Protein 8V5Q (pdb70)

Secondary structure (DSSP, 8-state):
--EEEEE-TT--EEEE------TT-EEEEEEEEEE---EEEEEEEEE-------EEEEE--HHHHTTSPPPEEETTEEEESS--GGG-EEEEEEEEETTS-EEEEEEEEEETTS--/--EEEEE--SEE-TTS-EEEEEEEESS-S--TT-EEEEEEEETTTEEEEEEEE-TT--EEE-GGGTT-EEEEEETTTTEEEEEE-S--GGG-EEEEEEEEE--TTT--EEEEE---EEEEE---SS-BPPEEEEE----EEEEEEEEEEEBSS--EEEEGGGTB-TTEEEPPPEE-TTS-EEEEEEEEEEGGGGTT--EEEEEEEGGGTEEEEEEE----/-PPEEEE-SEEEEETT--EEEEEEESS--TT-EEEEEE-TTS--EEEEETTTEEPTTS-TTEEEEEETTEEEEEESS--GGG-EEEEEEE-SSS-EE---EEEEEE---BPPEEEEEPPPHHHHTTTEEEEEEEEEEEBSS--EEEEEETTEEP-SSEEEEEPPPPTTT--EEEEEEEEEEHHHHHT--EEEEEEE-TT-SS-EEEEEE--

B-factor: mean 43.64, std 14.3, range [18.31, 105.59]

Nearest PDB structures (foldseek):
  8v5q-assembly1_H  TM=1.005E+00  e=6.268E-43  Homo sapiens
  7ps0-assembly2_B  TM=9.607E-01  e=2.176E-35  Homo sapiens
  8ywr-assembly1_H-2  TM=9.580E-01  e=2.861E-34  Lama glama
  7pry-assembly2_H  TM=7.411E-01  e=9.851E-34  Homo sapiens
  6wk4-assembly1_A  TM=6.730E-01  e=1.230E-32  Mus musculus

Foldseek 3Di:
DKAKAKDFAQEDEAQAKGKMKIAIPPDFQADQQKKKFKWWADPVPGIGTAWIAHSVGDIDGDCVLVPQKDKGADRVRRMIMIIGGRDDQVPFTWMKMFMWGADPPRGIDTDYIHPTHTHGHHNDDAWAAWDKDWQAWDCKIKIWIKTDFTDDDDKDKDKPVNPDDPQKDWDDWDQDPVRGIITMIMGMDRPVCQVPDWIWMWIAGVNRRDIDIGTHHHDD/DKAKAKPDQEDEDAFFAKDKIKIFINWFQFQQKWKWWADPPDDTHTQAGSQAHGDPPHDPQWGKDDGTTMIMIMRRGDALLSQTWMKMWGDRPDIDIYPTYGYAYDDDWDFWDKDKDWFDPVCLVVQKTKIKIKTPFGPDPDKDKWKAFQNRTDPDFKDKDKDAQDSHRGTIMMMIIGMDTSVVQQVTFKIKMWMDDPPDPHIDMDIGTHD/DAAEAEDEFFAKDKDFAPDDDDAQKKKKKWKAFDAPVVRTAFIKIAGDPVPGDIGTDDGDCVVVVVVHDRWDDDVRMTIGNGDDRRRFGKMKMWMAIPVGDIDIHMYGYYYPVDDD

Sequence (547 aa):
QVQLQESGPGLVKPSQTLSLTCTVSGGSISSNDYYWTWIRQSPGKGLEWIGFISYNGDTYYNPSLKRRGTISVDTSKIQFSLRLSSVTAADTAVYYCARVRTSSTTSYYFDYWGQGTLVTVSSAASTKGPSVFPLAPSGTAALGCLVKDYFPEPVTVSWNSGALTSGVHTFPAVLQSSGLYSLSSVVTVPSSSLGTQTYICNVNHKPSNTKVDKRVEPKSDIQMTQSPSSLSASVGDRVTITCRASQGIRNYLNWYQQKPGKAPMLLIYGASSLQNGVPSRFSGSGSGTEFTLTISSLQPEDFATYYCQQSYRTLTFGPGTKVDIKRTVAAPSVFIFPPSDEQLKSGTASVVCLLNNFYPREAKVQWKVDNALQSGNSQESVTEQDSKDSTYSLSSTLTLSKADYEKHKVYACEVTHQGLSSPVTKSFNRGRLIEVSVEENHPFTLRAPIQRIYGVRYTETWSFLPSLEDQLAEISYRFQADQPWIVVNTSTLFDELELDPPEIEPGVLKVLRTEKQYLGVYIWNMRGSDGTSTYATFLVTWKGDEK

Structure (mmCIF, N/CA/C/O backbone):
data_8V5Q
#
_entry.id   8V5Q
#
_cell.length_a   44.621
_cell.length_b   193.755
_cell.length_c   179.854
_cell.angle_alpha   90.00
_cell.angle_beta   90.00
_cell.angle_gamma   90.00
#
_symmetry.space_group_name_H-M   'C 2 2 21'
#
loop_
_entity.id
_entity.type
_entity.pdbx_description
1 polymer 'Fab 1E3 Heavy Chain'
2 polymer 'Fab 1E3 Light Chain'
3 polymer 'Envelope glycoprotein E'
4 non-polymer DI(HYDROXYETHYL)ETHER
5 non-polymer 'SULFATE ION'
6 water water
#
loop_
_atom_site.group_PDB
_atom_site.id
_atom_site.type_symbol
_atom_site.label_atom_id
_atom_site.label_alt_id
_atom_site.label_comp_id
_atom_site.label_asym_id
_atom_site.label_entity_id
_atom_site.label_seq_id
_atom_site.pdbx_PDB_ins_code
_atom_site.Cartn_x
_atom_site.Cartn_y
_atom_site.Cartn_z
_atom_site.occupancy
_atom_site.B_iso_or_equiv
_atom_site.auth_seq_id
_atom_site.auth_comp_id
_atom_site.auth_asym_id
_atom_site.auth_atom_id
_atom_site.pdbx_PDB_model_num
ATOM 1 N N . GLN A 1 1 ? -14.990 22.952 -2.356 1.00 76.80 1 GLN H N 1
ATOM 2 C CA . GLN A 1 1 ? -14.350 24.089 -3.009 1.00 75.57 1 GLN H CA 1
ATOM 3 C C . GLN A 1 1 ? -13.345 23.598 -4.049 1.00 70.45 1 GLN H C 1
ATOM 4 O O . GLN A 1 1 ? -13.119 22.389 -4.174 1.00 69.06 1 GLN H O 1
ATOM 10 N N . VAL A 1 2 ? -12.748 24.529 -4.802 1.00 63.63 2 VAL H N 1
ATOM 11 C CA . VAL A 1 2 ? -11.817 24.136 -5.852 1.00 56.35 2 VAL H CA 1
ATOM 12 C C . VAL A 1 2 ? -10.515 23.650 -5.224 1.00 54.90 2 VAL H C 1
ATOM 13 O O . VAL A 1 2 ? -10.097 24.112 -4.153 1.00 49.45 2 VAL H O 1
ATOM 17 N N . GLN A 1 3 ? -9.948 22.627 -5.861 1.00 51.97 3 GLN H N 1
ATOM 18 C CA . GLN A 1 3 ? -8.685 22.027 -5.373 1.00 50.87 3 GLN H CA 1
ATOM 19 C C . GLN A 1 3 ? -7.705 21.915 -6.540 1.00 46.17 3 GLN H C 1
ATOM 20 O O . GLN A 1 3 ? -8.163 21.696 -7.660 1.00 48.29 3 GLN H O 1
ATOM 26 N N . LEU A 1 4 ? -6.416 22.059 -6.271 1.00 47.11 4 LEU H N 1
ATOM 27 C CA . LEU A 1 4 ? -5.362 22.025 -7.274 1.00 43.24 4 LEU H CA 1
ATOM 28 C C . LEU A 1 4 ? -4.285 21.048 -6.820 1.00 45.91 4 LEU H C 1
ATOM 29 O O . LEU A 1 4 ? -3.936 21.006 -5.634 1.00 43.86 4 LEU H O 1
ATOM 34 N N . GLN A 1 5 ? -3.765 20.270 -7.772 1.00 47.64 5 GLN H N 1
ATOM 35 C CA . GLN A 1 5 ? -2.719 19.276 -7.525 1.00 48.12 5 GLN H CA 1
ATOM 36 C C . GLN A 1 5 ? -1.591 19.394 -8.540 1.00 46.18 5 GLN H C 1
ATOM 37 O O . GLN A 1 5 ? -1.825 19.217 -9.741 1.00 50.22 5 GLN H O 1
ATOM 43 N N . GLU A 1 6 ? -0.374 19.689 -8.060 1.00 45.17 6 GLU H N 1
ATOM 44 C CA . GLU A 1 6 ? 0.785 19.661 -8.943 1.00 44.95 6 GLU H CA 1
ATOM 45 C C . GLU A 1 6 ? 1.348 18.251 -9.076 1.00 46.29 6 GLU H C 1
ATOM 46 O O . GLU A 1 6 ? 1.137 17.373 -8.238 1.00 51.88 6 GLU H O 1
ATOM 52 N N . SER A 1 7 ? 2.072 18.054 -10.173 1.00 50.95 7 SER H N 1
ATOM 53 C CA . SER A 1 7 ? 2.770 16.814 -10.455 1.00 47.92 7 SER H CA 1
ATOM 54 C C . SER A 1 7 ? 3.879 17.112 -11.452 1.00 52.95 7 SER H C 1
ATOM 55 O O . SER A 1 7 ? 3.688 17.881 -12.401 1.00 48.91 7 SER H O 1
ATOM 58 N N . GLY A 1 8 ? 5.038 16.507 -11.227 1.00 56.68 8 GLY H N 1
ATOM 59 C CA . GLY A 1 8 ? 6.167 16.700 -12.100 1.00 58.03 8 GLY H CA 1
ATOM 60 C C . GLY A 1 8 ? 7.424 16.092 -11.523 1.00 62.33 8 GLY H C 1
ATOM 61 O O . GLY A 1 8 ? 7.431 15.562 -10.407 1.00 57.10 8 GLY H O 1
ATOM 62 N N . PRO A 1 9 ? 8.518 16.162 -12.278 1.00 63.87 9 PRO H N 1
ATOM 63 C CA . PRO A 1 9 ? 9.780 15.594 -11.803 1.00 59.53 9 PRO H CA 1
ATOM 64 C C . PRO A 1 9 ? 10.258 16.284 -10.535 1.00 59.61 9 PRO H C 1
ATOM 65 O O . PRO A 1 9 ? 9.928 17.441 -10.264 1.00 67.07 9 PRO H O 1
ATOM 69 N N . GLY A 1 10 ? 11.041 15.555 -9.751 1.00 54.14 10 GLY H N 1
ATOM 70 C CA . GLY A 1 10 ? 11.729 16.177 -8.646 1.00 46.90 10 GLY H CA 1
ATOM 71 C C . GLY A 1 10 ? 13.111 16.645 -9.051 1.00 46.09 10 GLY H C 1
ATOM 72 O O . GLY A 1 10 ? 13.592 17.667 -8.554 1.00 51.85 10 GLY H O 1
ATOM 73 N N . LEU A 1 11 ? 13.745 15.891 -9.958 1.00 49.26 11 LEU H N 1
ATOM 74 C CA . LEU A 1 11 ? 15.137 16.198 -10.383 1.00 49.04 11 LEU H CA 1
ATOM 75 C C . LEU A 1 11 ? 15.190 16.506 -11.886 1.00 49.13 11 LEU H C 1
ATOM 76 O O . LEU A 1 11 ? 14.670 15.700 -12.666 1.00 48.66 11 LEU H O 1
ATOM 81 N N . VAL A 1 12 ? 15.782 17.643 -12.252 1.00 47.52 12 VAL H N 1
ATOM 82 C CA . VAL A 1 12 ? 15.945 18.032 -13.685 1.00 47.71 12 VAL H CA 1
ATOM 83 C C . VAL A 1 12 ? 17.413 18.444 -13.864 1.00 48.12 12 VAL H C 1
ATOM 84 O O . VAL A 1 12 ? 17.963 19.098 -12.963 1.00 47.35 12 VAL H O 1
ATOM 88 N N . LYS A 1 13 ? 18.024 18.030 -14.967 1.00 48.53 13 LYS H N 1
ATOM 89 C CA . LYS A 1 13 ? 19.452 18.346 -15.183 1.00 50.79 13 LYS H CA 1
ATOM 90 C C . LYS A 1 13 ? 19.558 19.769 -15.727 1.00 47.84 13 LYS H C 1
ATOM 91 O O . LYS A 1 13 ? 18.663 20.209 -16.454 1.00 47.00 13 LYS H O 1
ATOM 97 N N . PRO A 1 14 ? 20.632 20.498 -15.401 1.00 44.48 14 PRO H N 1
ATOM 98 C CA . PRO A 1 14 ? 20.830 21.850 -15.939 1.00 44.83 14 PRO H CA 1
ATOM 99 C C . PRO A 1 14 ? 20.738 21.868 -17.461 1.00 50.16 14 PRO H C 1
ATOM 100 O O . PRO A 1 14 ? 21.186 20.940 -18.141 1.00 48.19 14 PRO H O 1
ATOM 104 N N . SER A 1 15 ? 20.170 22.946 -18.016 1.00 48.50 15 SER H N 1
ATOM 105 C CA . SER A 1 15 ? 20.004 23.142 -19.488 1.00 45.81 15 SER H CA 1
ATOM 106 C C . SER A 1 15 ? 18.778 22.392 -20.026 1.00 45.96 15 SER H C 1
ATOM 107 O O . SER A 1 15 ? 18.375 22.672 -21.157 1.00 43.10 15 SER H O 1
ATOM 110 N N . GLN A 1 16 ? 18.193 21.510 -19.225 1.00 47.27 16 GLN H N 1
ATOM 111 C CA . GLN A 1 16 ? 16.958 20.810 -19.662 1.00 49.38 16 GLN H CA 1
ATOM 112 C C . GLN A 1 16 ? 15.714 21.673 -19.401 1.00 46.46 16 GLN H C 1
ATOM 113 O O . GLN A 1 16 ? 15.857 22.816 -18.941 1.00 46.93 16 GLN H O 1
ATOM 119 N N . THR A 1 17 ? 14.542 21.121 -19.683 1.00 44.03 17 THR H N 1
ATOM 120 C CA . THR A 1 17 ? 13.300 21.886 -19.513 1.00 45.85 17 THR H CA 1
ATOM 121 C C . THR A 1 17 ? 12.484 21.297 -18.384 1.00 44.88 17 THR H C 1
ATOM 122 O O . THR A 1 17 ? 12.121 20.116 -18.467 1.00 48.99 17 THR H O 1
ATOM 126 N N . LEU A 1 18 ? 12.228 22.094 -17.355 1.00 41.09 18 LEU H N 1
ATOM 127 C CA . LEU A 1 18 ? 11.359 21.663 -16.241 1.00 42.65 18 LEU H CA 1
ATOM 128 C C . LEU A 1 18 ? 9.933 21.632 -16.783 1.00 38.98 18 LEU H C 1
ATOM 129 O O . LEU A 1 18 ? 9.556 22.567 -17.497 1.00 39.87 18 LEU H O 1
ATOM 134 N N . SER A 1 19 ? 9.197 20.578 -16.467 1.00 38.27 19 SER H N 1
ATOM 135 C CA . SER A 1 19 ? 7.800 20.449 -16.932 1.00 40.11 19 SER H CA 1
ATOM 136 C C . SER A 1 19 ? 6.932 20.031 -15.749 1.00 43.82 19 SER H C 1
ATOM 137 O O . SER A 1 19 ? 7.265 19.045 -15.099 1.00 43.55 19 SER H O 1
ATOM 140 N N . LEU A 1 20 ? 5.871 20.783 -15.499 1.00 42.50 20 LEU H N 1
ATOM 141 C CA . LEU A 1 20 ? 4.982 20.492 -14.356 1.00 40.59 20 LEU H CA 1
ATOM 142 C C . LEU A 1 20 ? 3.536 20.574 -14.834 1.00 39.11 20 LEU H C 1
ATOM 143 O O . LEU A 1 20 ? 3.265 21.311 -15.779 1.00 37.29 20 LEU H O 1
ATOM 148 N N . THR A 1 21 ? 2.666 19.817 -14.183 1.00 40.45 21 THR H N 1
ATOM 149 C CA . THR A 1 21 ? 1.245 19.860 -14.534 1.00 42.35 21 THR H CA 1
ATOM 150 C C . THR A 1 21 ? 0.406 20.075 -13.301 1.00 38.52 21 THR H C 1
ATOM 151 O O . THR A 1 21 ? 0.653 19.411 -12.295 1.00 43.38 21 THR H O 1
ATOM 155 N N . CYS A 1 22 ? -0.518 21.012 -13.372 1.00 42.64 22 CYS H N 1
ATOM 156 C CA . CYS A 1 22 ? -1.490 21.234 -12.331 1.00 40.48 22 CYS H CA 1
ATOM 157 C C . CYS A 1 22 ? -2.841 20.737 -12.820 1.00 45.34 22 CYS H C 1
ATOM 158 O O . CYS A 1 22 ? -3.273 21.081 -13.929 1.00 41.11 22 CYS H O 1
ATOM 161 N N . THR A 1 23 ? -3.498 19.932 -11.992 1.00 46.09 23 THR H N 1
ATOM 162 C CA . THR A 1 23 ? -4.819 19.394 -12.272 1.00 46.51 23 THR H CA 1
ATOM 163 C C . THR A 1 23 ? -5.831 20.018 -11.324 1.00 48.03 23 THR H C 1
ATOM 164 O O . THR A 1 23 ? -5.605 20.063 -10.108 1.00 45.87 23 THR H O 1
ATOM 168 N N . VAL A 1 24 ? -6.941 20.488 -11.884 1.00 49.10 24 VAL H N 1
ATOM 169 C CA . VAL A 1 24 ? -7.932 21.275 -11.162 1.00 49.40 24 VAL H CA 1
ATOM 170 C C . VAL A 1 24 ? -9.175 20.421 -10.977 1.00 52.58 24 VAL H C 1
ATOM 171 O O . VAL A 1 24 ? -9.694 19.853 -11.944 1.00 57.04 24 VAL H O 1
ATOM 175 N N . SER A 1 25 ? -9.663 20.339 -9.746 1.00 57.50 25 SER H N 1
ATOM 176 C CA . SER A 1 25 ? -10.881 19.599 -9.457 1.00 60.71 25 SER H CA 1
ATOM 177 C C . SER A 1 25 ? -11.800 20.463 -8.608 1.00 54.86 25 SER H C 1
ATOM 178 O O . SER A 1 25 ? -11.375 21.450 -8.006 1.00 59.86 25 SER H O 1
ATOM 181 N N . GLY A 1 26 ? -13.080 20.099 -8.587 1.00 54.70 26 GLY H N 1
ATOM 182 C CA . GLY A 1 26 ? -14.059 20.953 -7.940 1.00 58.31 26 GLY H CA 1
ATOM 183 C C . GLY A 1 26 ? -14.376 22.228 -8.687 1.00 60.39 26 GLY H C 1
ATOM 184 O O . GLY A 1 26 ? -15.009 23.124 -8.123 1.00 62.20 26 GLY H O 1
ATOM 185 N N . GLY A 1 27 ? -13.948 22.335 -9.938 1.00 63.72 27 GLY H N 1
ATOM 186 C CA . GLY A 1 27 ? -14.217 23.506 -10.751 1.00 62.93 27 GLY H CA 1
ATOM 187 C C . GLY A 1 27 ? -13.746 23.247 -12.164 1.00 63.31 27 GLY H C 1
ATOM 188 O O . GLY A 1 27 ? -13.239 22.167 -12.485 1.00 66.39 27 GLY H O 1
ATOM 189 N N . SER A 1 28 ? -13.914 24.261 -13.014 1.00 65.45 28 SER H N 1
ATOM 190 C CA . SER A 1 28 ? -13.513 24.163 -14.411 1.00 68.90 28 SER H CA 1
ATOM 191 C C . SER A 1 28 ? -12.791 25.440 -14.826 1.00 63.44 28 SER H C 1
ATOM 192 O O . SER A 1 28 ? -12.700 26.415 -14.072 1.00 62.00 28 SER H O 1
ATOM 195 N N . ILE A 1 29 ? -12.273 25.414 -16.045 1.00 60.48 29 ILE H N 1
ATOM 196 C CA . ILE A 1 29 ? -11.452 26.487 -16.600 1.00 59.40 29 ILE H CA 1
ATOM 197 C C . ILE A 1 29 ? -12.184 26.980 -17.843 1.00 64.02 29 ILE H C 1
ATOM 198 O O . ILE A 1 29 ? -11.928 26.528 -18.966 1.00 63.88 29 ILE H O 1
ATOM 203 N N . SER A 1 30 ? -13.135 27.907 -17.653 1.00 64.33 30 SER H N 1
ATOM 204 C CA . SER A 1 30 ? -13.975 28.310 -18.776 1.00 69.19 30 SER H CA 1
ATOM 205 C C . SER A 1 30 ? -14.569 29.708 -18.626 1.00 70.35 30 SER H C 1
ATOM 206 O O . SER A 1 30 ? -15.589 29.994 -19.263 1.00 72.76 30 SER H O 1
ATOM 209 N N . SER A 1 31 ? -13.946 30.552 -17.793 1.00 68.61 31 SER H N 1
ATOM 210 C CA . SER A 1 31 ? -14.534 31.886 -17.503 1.00 64.02 31 SER H CA 1
ATOM 211 C C . SER A 1 31 ? -13.473 32.929 -17.145 1.00 59.15 31 SER H C 1
ATOM 212 O O . SER A 1 31 ? -12.586 32.618 -16.348 1.00 62.39 31 SER H O 1
ATOM 215 N N . ASN A 1 32 ? -13.575 34.122 -17.725 1.00 60.38 32 ASN H N 1
ATOM 216 C CA . ASN A 1 32 ? -12.680 35.241 -17.370 1.00 57.48 32 ASN H CA 1
ATOM 217 C C . ASN A 1 32 ? -12.871 35.719 -15.932 1.00 57.04 32 ASN H C 1
ATOM 218 O O . ASN A 1 32 ? -12.310 36.751 -15.531 1.00 56.01 32 ASN H O 1
ATOM 223 N N . ASP A 1 33 ? -13.661 34.993 -15.140 1.00 57.23 33 ASP H N 1
ATOM 224 C CA . ASP A 1 33 ? -13.689 35.232 -13.706 1.00 54.44 33 ASP H CA 1
ATOM 225 C C . ASP A 1 33 ? -12.409 34.753 -13.029 1.00 52.33 33 ASP H C 1
ATOM 226 O O . ASP A 1 33 ? -12.136 35.150 -11.887 1.00 43.19 33 ASP H O 1
ATOM 231 N N . TYR A 1 34 ? -11.624 33.906 -13.697 1.00 45.54 34 TYR H N 1
ATOM 232 C CA . TYR A 1 34 ? -10.473 33.282 -13.062 1.00 38.52 34 TYR H CA 1
ATOM 233 C C . TYR A 1 34 ? -9.306 33.207 -14.036 1.00 40.79 34 TYR H C 1
ATOM 234 O O . TYR A 1 34 ? -9.489 33.061 -15.249 1.00 35.15 34 TYR H O 1
ATOM 243 N N . TYR A 1 35 ? -8.105 33.262 -13.479 1.00 31.22 35 TYR H N 1
ATOM 244 C CA . TYR A 1 35 ? -6.866 33.026 -14.205 1.00 30.10 35 TYR H CA 1
ATOM 245 C C . TYR A 1 35 ? -6.099 31.946 -13.457 1.00 32.87 35 TYR H C 1
ATOM 246 O O . TYR A 1 35 ? -6.413 31.634 -12.307 1.00 32.97 35 TYR H O 1
ATOM 255 N N . TRP A 1 36 ? -5.106 31.345 -14.102 1.00 30.66 36 TRP H N 1
ATOM 256 C CA . TRP A 1 36 ? -4.481 30.153 -13.546 1.00 28.51 36 TRP H CA 1
ATOM 257 C C . TRP A 1 36 ? -2.976 30.335 -13.561 1.00 29.65 36 TRP H C 1
ATOM 258 O O . TRP A 1 36 ? -2.385 30.540 -14.620 1.00 29.33 36 TRP H O 1
ATOM 269 N N . THR A 1 37 ? -2.356 30.304 -12.385 1.00 29.57 37 THR H N 1
ATOM 270 C CA . THR A 1 37 ? -1.022 30.862 -12.261 1.00 28.09 37 THR H CA 1
ATOM 271 C C . THR A 1 37 ? -0.031 29.825 -11.760 1.00 26.96 37 THR H C 1
ATOM 272 O O . THR A 1 37 ? -0.406 28.796 -11.175 1.00 30.45 37 THR H O 1
ATOM 276 N N . TRP A 1 38 ? 1.241 30.127 -12.022 1.00 30.01 38 TRP H N 1
ATOM 277 C CA . TRP A 1 38 ? 2.383 29.453 -11.425 1.00 29.08 38 TRP H CA 1
ATOM 278 C C . TRP A 1 38 ? 3.197 30.476 -10.641 1.00 24.93 38 TRP H C 1
ATOM 279 O O . TRP A 1 38 ? 3.415 31.616 -11.119 1.00 27.23 38 TRP H O 1
ATOM 290 N N . ILE A 1 39 ? 3.591 30.044 -9.424 1.00 28.97 39 ILE H N 1
ATOM 291 C CA . ILE A 1 39 ? 4.352 30.793 -8.417 1.00 27.23 39 ILE H CA 1
ATOM 292 C C . ILE A 1 39 ? 5.433 29.854 -7.893 1.00 27.41 39 ILE H C 1
ATOM 293 O O . ILE A 1 39 ? 5.217 28.648 -7.812 1.00 32.06 39 ILE H O 1
ATOM 298 N N . ARG A 1 40 ? 6.613 30.364 -7.554 1.00 28.83 40 ARG H N 1
ATOM 299 C CA . ARG A 1 40 ? 7.598 29.477 -6.936 1.00 26.83 40 ARG H CA 1
ATOM 300 C C . ARG A 1 40 ? 8.202 30.126 -5.699 1.00 30.57 40 ARG H C 1
ATOM 301 O O . ARG A 1 40 ? 8.087 31.336 -5.486 1.00 27.49 40 ARG H O 1
ATOM 309 N N . GLN A 1 41 ? 8.845 29.292 -4.880 1.00 28.05 41 GLN H N 1
ATOM 310 C CA . GLN A 1 41 ? 9.412 29.719 -3.602 1.00 31.91 41 GLN H CA 1
ATOM 311 C C . GLN A 1 41 ? 10.773 29.066 -3.410 1.00 35.19 41 GLN H C 1
ATOM 312 O O . GLN A 1 41 ? 10.883 27.835 -3.427 1.00 32.49 41 GLN H O 1
ATOM 318 N N . SER A 1 42 ? 11.804 29.882 -3.225 1.00 36.87 42 SER H N 1
ATOM 319 C CA . SER A 1 42 ? 13.122 29.351 -2.920 1.00 45.76 42 SER H CA 1
ATOM 320 C C . SER A 1 42 ? 13.659 30.064 -1.690 1.00 54.09 42 SER H C 1
ATOM 321 O O . SER A 1 42 ? 13.510 31.288 -1.576 1.00 49.54 42 SER H O 1
ATOM 324 N N . PRO A 1 43 ? 14.268 29.314 -0.746 1.00 62.99 43 PRO H N 1
ATOM 325 C CA . PRO A 1 43 ? 14.890 29.907 0.445 1.00 64.70 43 PRO H CA 1
ATOM 326 C C . PRO A 1 43 ? 15.526 31.265 0.217 1.00 57.61 43 PRO H C 1
ATOM 327 O O . PRO A 1 43 ? 15.331 32.195 1.002 1.00 66.14 43 PRO H O 1
ATOM 331 N N . GLY A 1 44 ? 16.271 31.396 -0.871 1.00 64.40 44 GLY H N 1
ATOM 332 C CA . GLY A 1 44 ? 16.946 32.643 -1.155 1.00 65.39 44 GLY H CA 1
ATOM 333 C C . GLY A 1 44 ? 16.030 33.723 -1.680 1.00 59.47 44 GLY H C 1
ATOM 334 O O . GLY A 1 44 ? 15.974 34.819 -1.114 1.00 66.86 44 GLY H O 1
ATOM 335 N N . LYS A 1 45 ? 15.306 33.429 -2.760 1.00 63.57 45 LYS H N 1
ATOM 336 C CA . LYS A 1 45 ? 14.614 34.441 -3.547 1.00 61.53 45 LYS H CA 1
ATOM 337 C C . LYS A 1 45 ? 13.148 34.615 -3.165 1.00 53.56 45 LYS H C 1
ATOM 338 O O . LYS A 1 45 ? 12.406 35.276 -3.900 1.00 51.91 45 LYS H O 1
ATOM 344 N N . GLY A 1 46 ? 12.717 34.044 -2.045 1.00 49.17 46 GLY H N 1
ATOM 345 C CA . GLY A 1 46 ? 11.349 34.209 -1.590 1.00 44.67 46 GLY H CA 1
ATOM 346 C C . GLY A 1 46 ? 10.329 33.692 -2.596 1.00 34.53 46 GLY H C 1
ATOM 347 O O . GLY A 1 46 ? 10.600 32.807 -3.412 1.00 34.62 46 GLY H O 1
ATOM 348 N N . LEU A 1 47 ? 9.124 34.253 -2.506 1.00 26.98 47 LEU H N 1
ATOM 349 C CA . LEU A 1 47 ? 8.031 33.891 -3.406 1.00 28.25 47 LEU H CA 1
ATOM 350 C C . LEU A 1 47 ? 8.099 34.732 -4.669 1.00 29.09 47 LEU H C 1
ATOM 351 O O . LEU A 1 47 ? 8.315 35.943 -4.596 1.00 26.88 47 LEU H O 1
ATOM 356 N N . GLU A 1 48 ? 7.916 34.087 -5.828 1.00 25.33 48 GLU H N 1
ATOM 357 C CA . GLU A 1 48 ? 8.053 34.772 -7.110 1.00 27.41 48 GLU H CA 1
ATOM 358 C C . GLU A 1 48 ? 6.890 34.368 -8.011 1.00 26.54 48 GLU H C 1
ATOM 359 O O . GLU A 1 48 ? 6.642 33.172 -8.210 1.00 29.09 48 GLU H O 1
ATOM 365 N N . TRP A 1 49 ? 6.175 35.354 -8.554 1.00 28.11 49 TRP H N 1
ATOM 366 C CA . TRP A 1 49 ? 5.144 35.073 -9.550 1.00 23.85 49 TRP H CA 1
ATOM 367 C C . TRP A 1 49 ? 5.805 34.728 -10.882 1.00 24.97 49 TRP H C 1
ATOM 368 O O . TRP A 1 49 ? 6.706 35.438 -11.332 1.00 27.98 49 TRP H O 1
ATOM 379 N N . ILE A 1 50 ? 5.384 33.625 -11.495 1.00 25.30 50 ILE H N 1
ATOM 380 C CA . ILE A 1 50 ? 5.926 33.222 -12.790 1.00 28.52 50 ILE H CA 1
ATOM 381 C C . ILE A 1 50 ? 5.042 33.715 -13.924 1.00 27.98 50 ILE H C 1
ATOM 382 O O . ILE A 1 50 ? 5.505 34.406 -14.841 1.00 29.43 50 ILE H O 1
ATOM 387 N N . GLY A 1 51 ? 3.758 33.389 -13.860 1.00 29.05 51 GLY H N 1
ATOM 388 C CA . GLY A 1 51 ? 2.868 33.864 -14.925 1.00 27.87 51 GLY H CA 1
ATOM 389 C C . GLY A 1 51 ? 1.504 33.245 -14.754 1.00 28.39 51 GLY H C 1
ATOM 390 O O . GLY A 1 51 ? 1.313 32.350 -13.930 1.00 27.20 51 GLY H O 1
ATOM 391 N N . PHE A 1 52 ? 0.535 33.730 -15.545 1.00 27.68 52 PHE H N 1
ATOM 392 C CA . PHE A 1 52 ? -0.760 33.050 -15.542 1.00 29.69 52 PHE H CA 1
ATOM 393 C C . PHE A 1 52 ? -1.379 33.007 -16.935 1.00 30.89 52 PHE H C 1
ATOM 394 O O . PHE A 1 52 ? -0.953 33.698 -17.860 1.00 27.24 52 PHE H O 1
ATOM 402 N N . ILE A 1 53 ? -2.420 32.180 -17.052 1.00 30.83 53 ILE H N 1
ATOM 403 C CA . ILE A 1 53 ? -3.118 31.940 -18.312 1.00 31.12 53 ILE H CA 1
ATOM 404 C C . ILE A 1 53 ? -4.614 32.145 -18.090 1.00 32.49 53 ILE H C 1
ATOM 405 O O . ILE A 1 53 ? -5.153 31.833 -17.018 1.00 31.89 53 ILE H O 1
ATOM 410 N N . SER A 1 54 ? -5.277 32.720 -19.086 1.00 33.82 54 SER H N 1
ATOM 411 C CA . SER A 1 54 ? -6.722 32.862 -19.039 1.00 35.18 54 SER H CA 1
ATOM 412 C C . SER A 1 54 ? -7.382 31.635 -19.664 1.00 39.08 54 SER H C 1
ATOM 413 O O . SER A 1 54 ? -6.722 30.762 -20.229 1.00 39.77 54 SER H O 1
ATOM 416 N N . TYR A 1 55 ? -8.704 31.556 -19.528 1.00 42.50 55 TYR H N 1
ATOM 417 C CA . TYR A 1 55 ? -9.412 30.375 -20.003 1.00 50.77 55 TYR H CA 1
ATOM 418 C C . TYR A 1 55 ? -9.338 30.251 -21.522 1.00 49.99 55 TYR H C 1
ATOM 419 O O . TYR A 1 55 ? -9.254 29.139 -22.047 1.00 49.38 55 TYR H O 1
ATOM 428 N N . ASN A 1 56 ? -9.342 31.372 -22.232 1.00 47.85 56 ASN H N 1
ATOM 429 C CA . ASN A 1 56 ? -9.118 31.431 -23.675 1.00 50.65 56 ASN H CA 1
ATOM 430 C C . ASN A 1 56 ? -7.668 31.190 -24.105 1.00 46.99 56 ASN H C 1
ATOM 431 O O . ASN A 1 56 ? -7.407 31.087 -25.310 1.00 44.20 56 ASN H O 1
ATOM 436 N N . GLY A 1 57 ? -6.738 31.048 -23.172 1.00 41.75 57 GLY H N 1
ATOM 437 C CA . GLY A 1 57 ? -5.378 30.697 -23.507 1.00 33.18 57 GLY H CA 1
ATOM 438 C C . GLY A 1 57 ? -4.409 31.853 -23.597 1.00 30.34 57 GLY H C 1
ATOM 439 O O . GLY A 1 57 ? -3.229 31.619 -23.877 1.00 34.40 57 GLY H O 1
ATOM 440 N N . ASP A 1 58 ? -4.859 33.084 -23.367 1.00 38.36 58 ASP H N 1
ATOM 441 C CA . ASP A 1 58 ? -3.949 34.220 -23.285 1.00 38.97 58 ASP H CA 1
ATOM 442 C C . ASP A 1 58 ? -3.028 34.068 -22.076 1.00 32.97 58 ASP H C 1
ATOM 443 O O . ASP A 1 58 ? -3.504 33.893 -20.951 1.00 34.59 58 ASP H O 1
ATOM 448 N N . THR A 1 59 ? -1.717 34.180 -22.295 1.00 31.95 59 THR H N 1
ATOM 449 C CA . THR A 1 59 ? -0.717 34.084 -21.233 1.00 34.30 59 THR H CA 1
ATOM 450 C C . THR A 1 59 ? -0.097 35.439 -20.916 1.00 31.23 59 THR H C 1
ATOM 451 O O . THR A 1 59 ? 0.038 36.289 -21.797 1.00 29.76 59 THR H O 1
ATOM 455 N N . TYR A 1 60 ? 0.301 35.627 -19.641 1.00 33.15 60 TYR H N 1
ATOM 456 C CA . TYR A 1 60 ? 0.978 36.843 -19.188 1.00 30.06 60 TYR H CA 1
ATOM 457 C C . TYR A 1 60 ? 2.090 36.443 -18.229 1.00 30.56 60 TYR H C 1
ATOM 458 O O . TYR A 1 60 ? 1.840 35.667 -17.303 1.00 27.99 60 TYR H O 1
ATOM 467 N N . TYR A 1 61 ? 3.320 36.942 -18.450 1.00 27.29 61 TYR H N 1
ATOM 468 C CA . TYR A 1 61 ? 4.467 36.411 -17.722 1.00 29.42 61 TYR H CA 1
ATOM 469 C C . TYR A 1 61 ? 5.213 37.477 -16.928 1.00 31.40 61 TYR H C 1
ATOM 470 O O . TYR A 1 61 ? 5.256 38.647 -17.315 1.00 31.88 61 TYR H O 1
ATOM 479 N N . ASN A 1 62 ? 5.841 37.043 -15.829 1.00 29.18 62 ASN H N 1
ATOM 480 C CA . ASN A 1 62 ? 6.828 37.882 -15.163 1.00 29.94 62 ASN H CA 1
ATOM 481 C C . ASN A 1 62 ? 8.017 38.052 -16.097 1.00 33.33 62 ASN H C 1
ATOM 482 O O . ASN A 1 62 ? 8.609 37.042 -16.500 1.00 34.76 62 ASN H O 1
ATOM 487 N N . PRO A 1 63 ? 8.409 39.281 -16.463 1.00 30.61 63 PRO H N 1
ATOM 488 C CA . PRO A 1 63 ? 9.561 39.442 -17.374 1.00 35.50 63 PRO H CA 1
ATOM 489 C C . PRO A 1 63 ? 10.847 38.864 -16.818 1.00 39.96 63 PRO H C 1
ATOM 490 O O . PRO A 1 63 ? 11.773 38.589 -17.591 1.00 37.28 63 PRO H O 1
ATOM 494 N N . SER A 1 64 ? 10.928 38.660 -15.497 1.00 37.53 64 SER H N 1
ATOM 495 C CA . SER A 1 64 ? 12.159 38.188 -14.874 1.00 39.40 64 SER H CA 1
ATOM 496 C C . SER A 1 64 ? 12.556 36.804 -15.357 1.00 42.81 64 SER H C 1
ATOM 497 O O . SER A 1 64 ? 13.723 36.423 -15.237 1.00 43.90 64 SER H O 1
ATOM 500 N N . LEU A 1 65 ? 11.609 36.026 -15.856 1.00 36.51 65 LEU H N 1
ATOM 501 C CA . LEU A 1 65 ? 11.937 34.695 -16.331 1.00 39.92 65 LEU H CA 1
ATOM 502 C C . LEU A 1 65 ? 12.460 34.701 -17.764 1.00 42.95 65 LEU H C 1
ATOM 503 O O . LEU A 1 65 ? 12.770 33.631 -18.302 1.00 40.49 65 LEU H O 1
ATOM 508 N N . LYS A 1 66 ? 12.599 35.887 -18.364 1.00 44.12 66 LYS H N 1
ATOM 509 C CA . LYS A 1 66 ? 13.254 36.059 -19.660 1.00 45.48 66 LYS H CA 1
ATOM 510 C C . LYS A 1 66 ? 12.612 35.185 -20.731 1.00 44.78 66 LYS H C 1
ATOM 511 O O . LYS A 1 66 ? 13.298 34.624 -21.584 1.00 47.37 66 LYS H O 1
ATOM 517 N N . ARG A 1 67 ? 11.281 35.089 -20.704 1.00 42.36 67 ARG H N 1
ATOM 518 C CA . ARG A 1 67 ? 10.508 34.301 -21.665 1.00 39.94 67 ARG H CA 1
ATOM 519 C C . ARG A 1 67 ? 10.936 32.834 -21.692 1.00 43.71 67 ARG H C 1
ATOM 520 O O . ARG A 1 67 ? 10.696 32.132 -22.685 1.00 42.03 67 ARG H O 1
ATOM 528 N N . ARG A 1 68 ? 11.601 32.349 -20.633 1.00 40.85 68 ARG H N 1
ATOM 529 C CA . ARG A 1 68 ? 11.930 30.931 -20.550 1.00 36.90 68 ARG H CA 1
ATOM 530 C C . ARG A 1 68 ? 10.741 30.081 -20.119 1.00 40.45 68 ARG H C 1
ATOM 531 O O . ARG A 1 68 ? 10.811 28.854 -20.218 1.00 36.61 68 ARG H O 1
ATOM 539 N N . GLY A 1 69 ? 9.679 30.693 -19.604 1.00 39.64 69 GLY H N 1
ATOM 540 C CA . GLY A 1 69 ? 8.515 29.963 -19.135 1.00 36.07 69 GLY H CA 1
ATOM 541 C C . GLY A 1 69 ? 7.380 30.000 -20.155 1.00 37.06 69 GLY H C 1
ATOM 542 O O . GLY A 1 69 ? 7.084 31.044 -20.725 1.00 34.29 69 GLY H O 1
ATOM 543 N N . THR A 1 70 ? 6.760 28.846 -20.355 1.00 32.75 70 THR H N 1
ATOM 544 C CA . THR A 1 70 ? 5.591 28.710 -21.208 1.00 34.68 70 THR H CA 1
ATOM 545 C C . THR A 1 70 ? 4.483 28.075 -20.384 1.00 31.79 70 THR H C 1
ATOM 546 O O . THR A 1 70 ? 4.665 26.993 -19.816 1.00 36.13 70 THR H O 1
ATOM 550 N N . ILE A 1 71 ? 3.346 28.748 -20.291 1.00 34.67 71 ILE H N 1
ATOM 551 C CA . ILE A 1 71 ? 2.184 28.195 -19.617 1.00 32.58 71 ILE H CA 1
ATOM 552 C C . ILE A 1 71 ? 1.183 27.792 -20.687 1.00 33.36 71 ILE H C 1
ATOM 553 O O . ILE A 1 71 ? 0.951 28.534 -21.648 1.00 29.09 71 ILE H O 1
ATOM 558 N N . SER A 1 72 ? 0.623 26.605 -20.544 1.00 37.18 72 SER H N 1
ATOM 559 C CA . SER A 1 72 ? -0.374 26.139 -21.492 1.00 40.63 72 SER H CA 1
ATOM 560 C C . SER A 1 72 ? -1.564 25.593 -20.722 1.00 43.16 72 SER H C 1
ATOM 561 O O . SER A 1 72 ? -1.477 25.309 -19.527 1.00 42.21 72 SER H O 1
ATOM 564 N N . VAL A 1 73 ? -2.702 25.489 -21.396 1.00 41.33 73 VAL H N 1
ATOM 565 C CA . VAL A 1 73 ? -3.916 25.034 -20.737 1.00 44.28 73 VAL H CA 1
ATOM 566 C C . VAL A 1 73 ? -4.523 23.954 -21.601 1.00 50.91 73 VAL H C 1
ATOM 567 O O . VAL A 1 73 ? -4.440 24.011 -22.834 1.00 53.16 73 VAL H O 1
ATOM 571 N N . ASP A 1 74 ? -5.083 22.936 -20.967 1.00 55.13 74 ASP H N 1
ATOM 572 C CA . ASP A 1 74 ? -5.920 21.997 -21.692 1.00 60.04 74 ASP H CA 1
ATOM 573 C C . ASP A 1 74 ? -7.207 21.936 -20.876 1.00 61.84 74 ASP H C 1
ATOM 574 O O . ASP A 1 74 ? -7.326 21.221 -19.874 1.00 63.43 74 ASP H O 1
ATOM 579 N N . THR A 1 75 ? -8.156 22.769 -21.317 1.00 63.73 75 THR H N 1
ATOM 580 C CA . THR A 1 75 ? -9.438 22.924 -20.645 1.00 68.79 75 THR H CA 1
ATOM 581 C C . THR A 1 75 ? -10.204 21.609 -20.630 1.00 68.79 75 THR H C 1
ATOM 582 O O . THR A 1 75 ? -10.947 21.335 -19.678 1.00 67.68 75 THR H O 1
ATOM 586 N N . SER A 1 76 ? -10.019 20.796 -21.667 1.00 69.59 76 SER H N 1
ATOM 587 C CA . SER A 1 76 ? -10.683 19.472 -21.697 1.00 69.44 76 SER H CA 1
ATOM 588 C C . SER A 1 76 ? -10.379 18.713 -20.404 1.00 66.76 76 SER H C 1
ATOM 589 O O . SER A 1 76 ? -11.334 18.354 -19.701 1.00 70.19 76 SER H O 1
ATOM 592 N N . LYS A 1 77 ? -9.104 18.488 -20.100 1.00 62.21 77 LYS H N 1
ATOM 593 C CA . LYS A 1 77 ? -8.752 17.671 -18.909 1.00 66.38 77 LYS H CA 1
ATOM 594 C C . LYS A 1 77 ? -8.732 18.554 -17.658 1.00 63.23 77 LYS H C 1
ATOM 595 O O . LYS A 1 77 ? -8.269 18.069 -16.617 1.00 62.88 77 LYS H O 1
ATOM 601 N N . ILE A 1 78 ? -9.245 19.780 -17.757 1.00 58.97 78 ILE H N 1
ATOM 602 C CA . ILE A 1 78 ? -9.183 20.726 -16.610 1.00 60.12 78 ILE H CA 1
ATOM 603 C C . ILE A 1 78 ? -7.754 20.690 -16.063 1.00 55.36 78 ILE H C 1
ATOM 604 O O . ILE A 1 78 ? -7.582 20.426 -14.866 1.00 52.38 78 ILE H O 1
ATOM 609 N N . GLN A 1 79 ? -6.775 20.923 -16.935 1.00 52.44 79 GLN H N 1
ATOM 610 C CA . GLN A 1 79 ? -5.382 20.951 -16.518 1.00 50.96 79 GLN H CA 1
ATOM 611 C C . GLN A 1 79 ? -4.702 22.178 -17.094 1.00 50.96 79 GLN H C 1
ATOM 612 O O . GLN A 1 79 ? -5.116 22.710 -18.123 1.00 49.34 79 GLN H O 1
ATOM 618 N N . PHE A 1 80 ? -3.647 22.625 -16.429 1.00 41.73 80 PHE H N 1
ATOM 619 C CA . PHE A 1 80 ? -2.767 23.598 -17.048 1.00 37.61 80 PHE H CA 1
ATOM 620 C C . PHE A 1 80 ? -1.355 23.271 -16.605 1.00 39.16 80 PHE H C 1
ATOM 621 O O . PHE A 1 80 ? -1.148 22.498 -15.668 1.00 42.41 80 PHE H O 1
ATOM 629 N N . SER A 1 81 ? -0.399 23.748 -17.391 1.00 39.96 81 SER H N 1
ATOM 630 C CA . SER A 1 81 ? 0.978 23.277 -17.156 1.00 40.14 81 SER H CA 1
ATOM 631 C C . SER A 1 81 ? 2.034 24.368 -17.315 1.00 33.94 81 SER H C 1
ATOM 632 O O . SER A 1 81 ? 1.739 25.405 -17.902 1.00 38.42 81 SER H O 1
ATOM 635 N N . LEU A 1 82 ? 3.230 24.086 -16.819 1.00 35.95 82 LEU H N 1
ATOM 636 C CA . LEU A 1 82 ? 4.354 25.036 -16.931 1.00 36.83 82 LEU H CA 1
ATOM 637 C C . LEU A 1 82 ? 5.555 24.347 -17.583 1.00 36.84 82 LEU H C 1
ATOM 638 O O . LEU A 1 82 ? 5.863 23.208 -17.206 1.00 40.40 82 LEU H O 1
ATOM 643 N N . ARG A 1 83 ? 6.194 25.025 -18.522 1.00 35.13 83 ARG H N 1
ATOM 644 C CA . ARG A 1 83 ? 7.459 24.517 -19.092 1.00 36.80 83 ARG H CA 1
ATOM 645 C C . ARG A 1 83 ? 8.504 25.624 -18.887 1.00 35.33 83 ARG H C 1
ATOM 646 O O . ARG A 1 83 ? 8.287 26.723 -19.409 1.00 36.41 83 ARG H O 1
ATOM 654 N N . LEU A 1 84 ? 9.552 25.358 -18.109 1.00 35.02 84 LEU H N 1
ATOM 655 C CA . LEU A 1 84 ? 10.641 26.349 -17.905 1.00 35.57 84 LEU H CA 1
ATOM 656 C C . LEU A 1 84 ? 11.895 25.824 -18.612 1.00 37.73 84 LEU H C 1
ATOM 657 O O . LEU A 1 84 ? 12.415 24.784 -18.198 1.00 40.93 84 LEU H O 1
ATOM 662 N N . SER A 1 85 ? 12.371 26.555 -19.608 1.00 40.98 85 SER H N 1
ATOM 663 C CA . SER A 1 85 ? 13.507 26.095 -20.439 1.00 39.80 85 SER H CA 1
ATOM 664 C C . SER A 1 85 ? 14.865 26.496 -19.863 1.00 43.65 85 SER H C 1
ATOM 665 O O . SER A 1 85 ? 14.904 27.382 -18.996 1.00 38.70 85 SER H O 1
ATOM 668 N N . SER A 1 86 ? 15.927 25.860 -20.358 1.00 42.93 86 SER H N 1
ATOM 669 C CA . SER A 1 86 ? 17.313 26.213 -19.963 1.00 41.28 86 SER H CA 1
ATOM 670 C C . SER A 1 86 ? 17.420 26.412 -18.451 1.00 40.92 86 SER H C 1
ATOM 671 O O . SER A 1 86 ? 17.848 27.493 -18.026 1.00 41.98 86 SER H O 1
ATOM 674 N N . VAL A 1 87 ? 17.124 25.368 -17.685 1.00 43.97 87 VAL H N 1
ATOM 675 C CA . VAL A 1 87 ? 17.088 25.525 -16.201 1.00 41.92 87 VAL H CA 1
ATOM 676 C C . VAL A 1 87 ? 18.503 25.561 -15.620 1.00 44.94 87 VAL H C 1
ATOM 677 O O . VAL A 1 87 ? 19.401 24.936 -16.201 1.00 46.12 87 VAL H O 1
ATOM 681 N N . THR A 1 88 ? 18.680 26.316 -14.542 1.00 40.72 88 THR H N 1
ATOM 682 C CA . THR A 1 88 ? 19.961 26.371 -13.823 1.00 37.02 88 THR H CA 1
ATOM 683 C C . THR A 1 88 ? 19.656 26.090 -12.369 1.00 43.84 88 THR H C 1
ATOM 684 O O . THR A 1 88 ? 18.471 26.069 -12.008 1.00 40.60 88 THR H O 1
ATOM 688 N N . ALA A 1 89 ? 20.686 25.894 -11.554 1.00 39.41 89 ALA H N 1
ATOM 689 C CA . ALA A 1 89 ? 20.477 25.688 -10.121 1.00 42.22 89 ALA H CA 1
ATOM 690 C C . ALA A 1 89 ? 19.603 26.775 -9.510 1.00 46.36 89 ALA H C 1
ATOM 691 O O . ALA A 1 89 ? 18.878 26.519 -8.535 1.00 40.87 89 ALA H O 1
ATOM 693 N N . ALA A 1 90 ? 19.633 27.988 -10.074 1.00 44.22 90 ALA H N 1
ATOM 694 C CA . ALA A 1 90 ? 18.814 29.064 -9.527 1.00 44.14 90 ALA H CA 1
ATOM 695 C C . ALA A 1 90 ? 17.323 28.798 -9.669 1.00 42.71 90 ALA H C 1
ATOM 696 O O . ALA A 1 90 ? 16.528 29.495 -9.032 1.00 41.04 90 ALA H O 1
ATOM 698 N N . ASP A 1 91 ? 16.932 27.816 -10.480 1.00 34.84 91 ASP H N 1
ATOM 699 C CA . ASP A 1 91 ? 15.534 27.438 -10.632 1.00 34.47 91 ASP H CA 1
ATOM 700 C C . ASP A 1 91 ? 15.091 26.347 -9.657 1.00 37.04 91 ASP H C 1
ATOM 701 O O . ASP A 1 91 ? 13.920 25.949 -9.694 1.00 33.99 91 ASP H O 1
ATOM 706 N N . THR A 1 92 ? 15.985 25.849 -8.798 1.00 34.92 92 THR H N 1
ATOM 707 C CA . THR A 1 92 ? 15.558 24.953 -7.718 1.00 38.80 92 THR H CA 1
ATOM 708 C C . THR A 1 92 ? 14.576 25.677 -6.810 1.00 38.23 92 THR H C 1
ATOM 709 O O . THR A 1 92 ? 14.853 26.790 -6.354 1.00 34.62 92 THR H O 1
ATOM 713 N N . ALA A 1 93 ? 13.415 25.061 -6.573 1.00 36.67 93 ALA H N 1
ATOM 714 C CA . ALA A 1 93 ? 12.379 25.750 -5.802 1.00 37.83 93 ALA H CA 1
ATOM 715 C C . ALA A 1 93 ? 11.162 24.845 -5.624 1.00 34.98 93 ALA H C 1
ATOM 716 O O . ALA A 1 93 ? 11.012 23.815 -6.293 1.00 34.10 93 ALA H O 1
ATOM 718 N N . VAL A 1 94 ? 10.257 25.303 -4.764 1.00 32.86 94 VAL H N 1
ATOM 719 C CA . VAL A 1 94 ? 8.943 24.629 -4.631 1.00 35.07 94 VAL H CA 1
ATOM 720 C C . VAL A 1 94 ? 8.031 25.369 -5.615 1.00 32.00 94 VAL H C 1
ATOM 721 O O . VAL A 1 94 ? 7.922 26.591 -5.503 1.00 30.72 94 VAL H O 1
ATOM 725 N N . TYR A 1 95 ? 7.447 24.641 -6.552 1.00 30.44 95 TYR H N 1
ATOM 726 C CA . TYR A 1 95 ? 6.578 25.253 -7.583 1.00 31.28 95 TYR H CA 1
ATOM 727 C C . TYR A 1 95 ? 5.134 25.029 -7.202 1.00 32.11 95 TYR H C 1
ATOM 728 O O . TYR A 1 95 ? 4.722 23.906 -6.905 1.00 33.25 95 TYR H O 1
ATOM 737 N N . TYR A 1 96 ? 4.375 26.113 -7.231 1.00 30.71 96 TYR H N 1
ATOM 738 C CA . TYR A 1 96 ? 2.951 26.038 -6.856 1.00 33.18 96 TYR H CA 1
ATOM 739 C C . TYR A 1 96 ? 2.053 26.512 -7.969 1.00 31.35 96 TYR H C 1
ATOM 740 O O . TYR A 1 96 ? 2.397 27.477 -8.658 1.00 29.67 96 TYR H O 1
ATOM 749 N N . CYS A 1 97 ? 0.958 25.804 -8.186 1.00 31.30 97 CYS H N 1
ATOM 750 C CA . CYS A 1 97 ? -0.094 26.295 -9.055 1.00 31.95 97 CYS H CA 1
ATOM 751 C C . CYS A 1 97 ? -1.193 26.903 -8.193 1.00 32.61 97 CYS H C 1
ATOM 752 O O . CYS A 1 97 ? -1.404 26.487 -7.047 1.00 32.90 97 CYS H O 1
ATOM 755 N N . ALA A 1 98 ? -1.869 27.923 -8.727 1.00 31.34 98 ALA H N 1
ATOM 756 C CA . ALA A 1 98 ? -2.911 28.564 -7.929 1.00 33.31 98 ALA H CA 1
ATOM 757 C C . ALA A 1 98 ? -3.975 29.182 -8.832 1.00 31.73 98 ALA H C 1
ATOM 758 O O . ALA A 1 98 ? -3.771 29.379 -10.031 1.00 33.51 98 ALA H O 1
ATOM 760 N N . ARG A 1 99 ? -5.129 29.468 -8.244 1.00 30.71 99 ARG H N 1
ATOM 761 C CA . ARG A 1 99 ? -6.206 30.158 -8.941 1.00 30.96 99 ARG H CA 1
ATOM 762 C C . ARG A 1 99 ? -6.138 31.645 -8.622 1.00 31.32 99 ARG H C 1
ATOM 763 O O . ARG A 1 99 ? -5.795 32.034 -7.498 1.00 31.49 99 ARG H O 1
ATOM 771 N N . VAL A 1 100 ? -6.452 32.482 -9.613 1.00 31.29 100 VAL H N 1
ATOM 772 C CA . VAL A 1 100 ? -6.379 33.932 -9.475 1.00 29.17 100 VAL H CA 1
ATOM 773 C C . VAL A 1 100 ? -7.769 34.491 -9.719 1.00 32.41 100 VAL H C 1
ATOM 774 O O . VAL A 1 100 ? -8.406 34.153 -10.729 1.00 30.50 100 VAL H O 1
ATOM 778 N N . ARG A 1 101 ? -8.202 35.388 -8.843 1.00 25.10 101 ARG H N 1
ATOM 779 C CA . ARG A 1 101 ? -9.388 36.205 -9.044 1.00 27.51 101 ARG H CA 1
ATOM 780 C C . ARG A 1 101 ? -8.965 37.657 -9.198 1.00 24.08 101 ARG H C 1
ATOM 781 O O . ARG A 1 101 ? -7.828 38.038 -8.911 1.00 26.14 101 ARG H O 1
ATOM 789 N N . THR A 1 102 ? -9.880 38.479 -9.685 1.00 24.31 102 THR H N 1
ATOM 790 C CA . THR A 1 102 ? -9.586 39.897 -9.770 1.00 23.27 102 THR H CA 1
ATOM 791 C C . THR A 1 102 ? -10.895 40.638 -9.608 1.00 26.19 102 THR H C 1
ATOM 792 O O . THR A 1 102 ? -11.969 40.033 -9.609 1.00 25.07 102 THR H O 1
ATOM 796 N N . SER A 1 103 ? -10.802 41.958 -9.454 1.00 24.48 103 SER H N 1
ATOM 797 C CA . SER A 1 103 ? -12.003 42.779 -9.441 1.00 22.87 103 SER H CA 1
ATOM 798 C C . SER A 1 103 ? -11.569 44.208 -9.679 1.00 26.04 103 SER H C 1
ATOM 799 O O . SER A 1 103 ? -10.390 44.534 -9.540 1.00 22.19 103 SER H O 1
ATOM 802 N N . SER A 1 104 ? -12.537 45.062 -10.019 1.00 23.83 104 SER H N 1
ATOM 803 C CA . SER A 1 104 ? -12.205 46.447 -10.321 1.00 25.16 104 SER H CA 1
ATOM 804 C C . SER A 1 104 ? -11.661 47.207 -9.109 1.00 26.10 104 SER H C 1
ATOM 805 O O . SER A 1 104 ? -10.979 48.221 -9.294 1.00 25.27 104 SER H O 1
ATOM 808 N N . THR A 1 105 ? -11.949 46.745 -7.881 1.00 25.80 105 THR H N 1
ATOM 809 C CA . THR A 1 105 ? -11.503 47.419 -6.657 1.00 26.61 105 THR H CA 1
ATOM 810 C C . THR A 1 105 ? -10.399 46.692 -5.901 1.00 28.40 105 THR H C 1
ATOM 811 O O . THR A 1 105 ? -9.976 47.182 -4.839 1.00 26.43 105 THR H O 1
ATOM 815 N N . THR A 1 106 ? -9.930 45.537 -6.382 1.00 28.38 106 THR H N 1
ATOM 816 C CA . THR A 1 106 ? -8.916 44.786 -5.641 1.00 26.10 106 THR H CA 1
ATOM 817 C C . THR A 1 106 ? -7.736 44.403 -6.523 1.00 26.88 106 THR H C 1
ATOM 818 O O . THR A 1 106 ? -6.636 44.174 -6.014 1.00 23.42 106 THR H O 1
ATOM 822 N N . SER A 1 107 ? -7.961 44.278 -7.841 1.00 26.59 107 SER H N 1
ATOM 823 C CA . SER A 1 107 ? -6.991 43.637 -8.729 1.00 22.35 107 SER H CA 1
ATOM 824 C C . SER A 1 107 ? -6.765 42.188 -8.286 1.00 24.74 107 SER H C 1
ATOM 825 O O . SER A 1 107 ? -7.601 41.629 -7.564 1.00 23.46 107 SER H O 1
ATOM 828 N N . TYR A 1 108 ? -5.649 41.569 -8.699 1.00 20.67 108 TYR H N 1
ATOM 829 C CA . TYR A 1 108 ? -5.491 40.119 -8.647 1.00 21.72 108 TYR H CA 1
ATOM 830 C C . TYR A 1 108 ? -5.162 39.641 -7.250 1.00 25.15 108 TYR H C 1
ATOM 831 O O . TYR A 1 108 ? -4.374 40.268 -6.537 1.00 21.54 108 TYR H O 1
ATOM 840 N N . TYR A 1 109 ? -5.679 38.457 -6.917 1.00 20.28 109 TYR H N 1
ATOM 841 C CA . TYR A 1 109 ? -5.259 37.762 -5.709 1.00 26.48 109 TYR H CA 1
ATOM 842 C C . TYR A 1 109 ? -5.377 36.257 -5.908 1.00 24.96 109 TYR H C 1
ATOM 843 O O . TYR A 1 109 ? -6.179 35.781 -6.717 1.00 27.90 109 TYR H O 1
ATOM 852 N N . PHE A 1 110 ? -4.573 35.505 -5.145 1.00 26.01 110 PHE H N 1
ATOM 853 C CA . PHE A 1 110 ? -4.434 34.048 -5.333 1.00 26.67 110 PHE H CA 1
ATOM 854 C C . PHE A 1 110 ? -5.259 33.350 -4.253 1.00 27.70 110 PHE H C 1
ATOM 855 O O . PHE A 1 110 ? -4.791 33.188 -3.122 1.00 26.83 110 PHE H O 1
ATOM 863 N N . ASP A 1 111 ? -6.479 32.910 -4.594 1.00 25.72 111 ASP H N 1
ATOM 864 C CA . ASP A 1 111 ? -7.407 32.483 -3.554 1.00 30.63 111 ASP H CA 1
ATOM 865 C C . ASP A 1 111 ? -7.330 30.994 -3.214 1.00 33.04 111 ASP H C 1
ATOM 866 O O . ASP A 1 111 ? -7.700 30.625 -2.095 1.00 28.19 111 ASP H O 1
ATOM 871 N N . TYR A 1 112 ? -6.855 30.129 -4.115 1.00 32.17 112 TYR H N 1
ATOM 872 C CA . TYR A 1 112 ? -6.655 28.714 -3.793 1.00 33.26 112 TYR H CA 1
ATOM 873 C C . TYR A 1 112 ? -5.336 28.233 -4.388 1.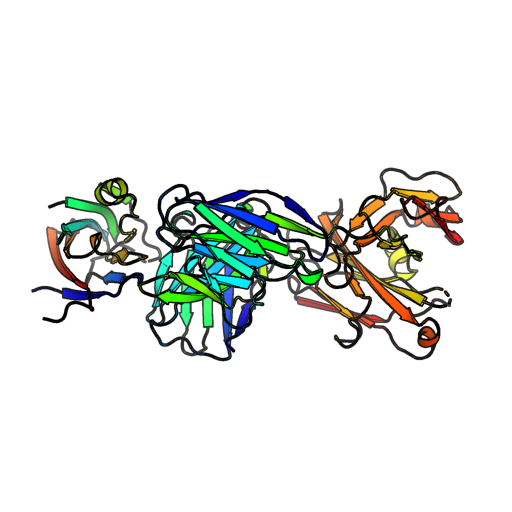00 35.63 112 TYR H C 1
ATOM 874 O O . TYR A 1 112 ? -4.980 28.607 -5.512 1.00 30.06 112 TYR H O 1
ATOM 883 N N . TRP A 1 113 ? -4.600 27.410 -3.627 1.00 36.37 113 TRP H N 1
ATOM 884 C CA . TRP A 1 113 ? -3.243 27.011 -3.986 1.00 33.10 113 TRP H CA 1
ATOM 885 C C . TRP A 1 113 ? -3.117 25.495 -3.962 1.00 34.31 113 TRP H C 1
ATOM 886 O O . TRP A 1 113 ? -3.710 24.825 -3.102 1.00 38.71 113 TRP H O 1
ATOM 897 N N . GLY A 1 114 ? -2.320 24.962 -4.893 1.00 34.39 114 GLY H N 1
ATOM 898 C CA . GLY A 1 114 ? -1.880 23.586 -4.791 1.00 36.72 114 GLY H CA 1
ATOM 899 C C . GLY A 1 114 ? -0.874 23.417 -3.665 1.00 41.68 114 GLY H C 1
ATOM 900 O O . GLY A 1 114 ? -0.390 24.382 -3.069 1.00 40.83 114 GLY H O 1
ATOM 901 N N . GLN A 1 115 ? -0.550 22.160 -3.356 1.00 38.06 115 GLN H N 1
ATOM 902 C CA . GLN A 1 115 ? 0.346 21.931 -2.222 1.00 47.07 115 GLN H CA 1
ATOM 903 C C . GLN A 1 115 ? 1.816 22.183 -2.524 1.00 42.71 115 GLN H C 1
ATOM 904 O O . GLN A 1 115 ? 2.619 22.206 -1.585 1.00 37.46 115 GLN H O 1
ATOM 910 N N . GLY A 1 116 ? 2.202 22.363 -3.781 1.00 38.61 116 GLY H N 1
ATOM 911 C CA . GLY A 1 116 ? 3.594 22.644 -4.073 1.00 35.98 116 GLY H CA 1
ATOM 912 C C . GLY A 1 116 ? 4.398 21.404 -4.411 1.00 40.17 116 GLY H C 1
ATOM 913 O O . GLY A 1 116 ? 4.178 20.345 -3.824 1.00 37.44 116 GLY H O 1
ATOM 914 N N . THR A 1 117 ? 5.325 21.512 -5.362 1.00 32.77 117 THR H N 1
ATOM 915 C CA . THR A 1 117 ? 6.201 20.404 -5.729 1.00 34.19 117 THR H CA 1
ATOM 916 C C . THR A 1 117 ? 7.628 20.917 -5.739 1.00 34.45 117 THR H C 1
ATOM 917 O O . THR A 1 117 ? 7.914 21.927 -6.384 1.00 32.49 117 THR H O 1
ATOM 921 N N . LEU A 1 118 ? 8.524 20.226 -5.036 1.00 30.71 118 LEU H N 1
ATOM 922 C CA . LEU A 1 118 ? 9.951 20.630 -5.006 1.00 30.88 118 LEU H CA 1
ATOM 923 C C . LEU A 1 118 ? 10.655 20.106 -6.261 1.00 37.88 118 LEU H C 1
ATOM 924 O O . LEU A 1 118 ? 10.648 18.890 -6.491 1.00 39.56 118 LEU H O 1
ATOM 929 N N . VAL A 1 119 ? 11.235 21.013 -7.032 1.00 40.24 119 VAL H N 1
ATOM 930 C CA . VAL A 1 119 ? 11.994 20.617 -8.246 1.00 40.28 119 VAL H CA 1
ATOM 931 C C . VAL A 1 119 ? 13.457 20.996 -8.001 1.00 41.04 119 VAL H C 1
ATOM 932 O O . VAL A 1 119 ? 13.721 22.179 -7.763 1.00 39.86 119 VAL H O 1
ATOM 936 N N . THR A 1 120 ? 14.345 20.009 -8.017 1.00 39.44 120 THR H N 1
ATOM 937 C CA . THR A 1 120 ? 15.776 20.245 -7.770 1.00 42.90 120 THR H CA 1
ATOM 938 C C . THR A 1 120 ? 16.530 20.158 -9.081 1.00 43.90 120 THR H C 1
ATOM 939 O O . T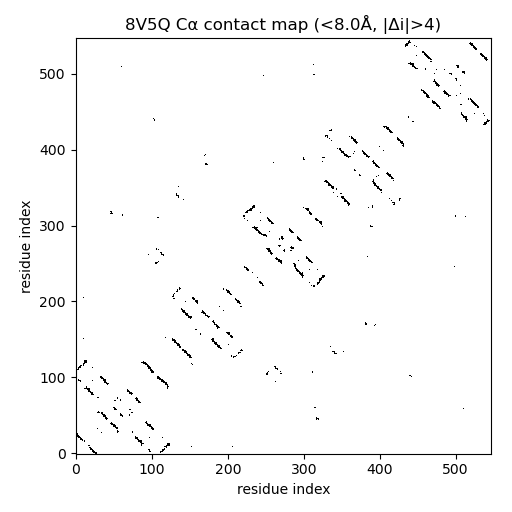HR A 1 120 ? 16.399 19.145 -9.772 1.00 44.62 120 THR H O 1
ATOM 943 N N . VAL A 1 121 ? 17.247 21.215 -9.432 1.00 44.91 121 VAL H N 1
ATOM 944 C CA . VAL A 1 121 ? 18.068 21.259 -10.635 1.00 42.83 121 VAL H CA 1
ATOM 945 C C . VAL A 1 121 ? 19.488 20.885 -10.237 1.00 44.32 121 VAL H C 1
ATOM 946 O O . VAL A 1 121 ? 20.153 21.615 -9.498 1.00 42.30 121 VAL H O 1
ATOM 950 N N . SER A 1 122 ? 19.968 19.756 -10.732 1.00 44.48 122 SER H N 1
ATOM 951 C CA . SER A 1 122 ? 21.276 19.285 -10.323 1.00 50.16 122 SER H CA 1
ATOM 952 C C . SER A 1 122 ? 21.831 18.384 -11.414 1.00 54.64 122 SER H C 1
ATOM 953 O O . SER A 1 122 ? 21.082 17.687 -12.104 1.00 51.32 122 SER H O 1
ATOM 956 N N . SER A 1 123 ? 23.148 18.418 -11.568 1.00 58.25 123 SER H N 1
ATOM 957 C CA . SER A 1 123 ? 23.828 17.543 -12.510 1.00 59.00 123 SER H CA 1
ATOM 958 C C . SER A 1 123 ? 24.097 16.161 -11.932 1.00 65.51 123 SER H C 1
ATOM 959 O O . SER A 1 123 ? 24.817 15.375 -12.559 1.00 66.73 123 SER H O 1
ATOM 962 N N . ALA A 1 124 ? 23.536 15.862 -10.763 1.00 61.92 124 ALA H N 1
ATOM 963 C CA . ALA A 1 124 ? 23.695 14.510 -10.185 1.00 61.55 124 ALA H CA 1
ATOM 964 C C . ALA A 1 124 ? 23.118 13.478 -11.152 1.00 65.95 124 ALA H C 1
ATOM 965 O O . ALA A 1 124 ? 22.123 13.784 -11.823 1.00 61.61 124 ALA H O 1
ATOM 967 N N . ALA A 1 125 ? 23.744 12.303 -11.212 1.00 70.46 125 ALA H N 1
ATOM 968 C CA . ALA A 1 125 ? 23.289 11.243 -12.138 1.00 70.28 125 ALA H CA 1
ATOM 969 C C . ALA A 1 125 ? 22.198 10.409 -11.471 1.00 72.64 125 ALA H C 1
ATOM 970 O O . ALA A 1 125 ? 22.532 9.622 -10.568 1.00 73.07 125 ALA H O 1
ATOM 972 N N . SER A 1 126 ? 20.946 10.633 -11.859 1.00 69.56 126 SER H N 1
ATOM 973 C CA . SER A 1 126 ? 19.800 9.842 -11.338 1.00 64.69 126 SER H CA 1
ATOM 974 C C . SER A 1 126 ? 19.439 10.130 -9.877 1.00 62.01 126 SER H C 1
ATOM 975 O O . SER A 1 126 ? 20.276 10.628 -9.106 1.00 56.31 126 SER H O 1
ATOM 978 N N . THR A 1 127 ? 18.209 9.775 -9.532 1.00 55.24 127 THR H N 1
ATOM 979 C CA . THR A 1 127 ? 17.737 9.912 -8.145 1.00 52.48 127 THR H CA 1
ATOM 980 C C . THR A 1 127 ? 18.093 8.636 -7.386 1.00 53.48 127 THR H C 1
ATOM 981 O O . THR A 1 127 ? 18.531 7.679 -8.039 1.00 52.41 127 THR H O 1
ATOM 985 N N . LYS A 1 128 ? 17.930 8.628 -6.064 1.00 48.39 128 LYS H N 1
ATOM 986 C CA . LYS A 1 128 ? 18.142 7.385 -5.280 1.00 48.77 128 LYS H CA 1
ATOM 987 C C . LYS A 1 128 ? 17.065 7.269 -4.198 1.00 46.01 128 LYS H C 1
ATOM 988 O O . LYS A 1 128 ? 16.828 8.252 -3.500 1.00 44.57 128 LYS H O 1
ATOM 994 N N . GLY A 1 129 ? 16.455 6.091 -4.073 1.00 45.18 129 GLY H N 1
ATOM 995 C CA . GLY A 1 129 ? 15.452 5.876 -3.053 1.00 45.17 129 GLY H CA 1
ATOM 996 C C . GLY A 1 129 ? 16.051 5.522 -1.704 1.00 41.26 129 GLY H C 1
ATOM 997 O O . GLY A 1 129 ? 17.208 5.101 -1.597 1.00 48.74 129 GLY H O 1
ATOM 998 N N . PRO A 1 130 ? 15.260 5.668 -0.646 1.00 41.84 130 PRO H N 1
ATOM 999 C CA . PRO A 1 130 ? 15.804 5.540 0.710 1.00 42.40 130 PRO H CA 1
ATOM 1000 C C . PRO A 1 130 ? 15.832 4.112 1.219 1.00 39.40 130 PRO H C 1
ATOM 1001 O O . PRO A 1 130 ? 14.994 3.277 0.865 1.00 42.02 130 PRO H O 1
ATOM 1005 N N . SER A 1 131 ? 16.805 3.847 2.093 1.00 42.39 131 SER H N 1
ATOM 1006 C CA . SER A 1 131 ? 16.730 2.706 3.002 1.00 42.19 131 SER H CA 1
ATOM 1007 C C . SER A 1 131 ? 16.031 3.144 4.287 1.00 44.23 131 SER H C 1
ATOM 1008 O O . SER A 1 131 ? 16.204 4.277 4.742 1.00 44.85 131 SER H O 1
ATOM 1011 N N . VAL A 1 132 ? 15.220 2.257 4.861 1.00 39.72 132 VAL H N 1
ATOM 1012 C CA . VAL A 1 132 ? 14.441 2.571 6.057 1.00 37.47 132 VAL H CA 1
ATOM 1013 C C . VAL A 1 132 ? 14.792 1.561 7.144 1.00 40.45 132 VAL H C 1
ATOM 1014 O O . VAL A 1 132 ? 14.713 0.348 6.922 1.00 40.96 132 VAL H O 1
ATOM 1018 N N . PHE A 1 133 ? 15.203 2.062 8.312 1.00 40.23 133 PHE H N 1
ATOM 1019 C CA . PHE A 1 133 ? 15.576 1.204 9.419 1.00 40.23 133 PHE H CA 1
ATOM 1020 C C . PHE A 1 133 ? 14.713 1.515 10.634 1.00 41.45 133 PHE H C 1
ATOM 1021 O O . PHE A 1 133 ? 14.308 2.667 10.825 1.00 44.53 133 PHE H O 1
ATOM 1029 N N . PRO A 1 134 ? 14.415 0.520 11.473 1.00 39.62 134 PRO H N 1
ATOM 1030 C CA . PRO A 1 134 ? 13.589 0.779 12.656 1.00 39.11 134 PRO H CA 1
ATOM 1031 C C . PRO A 1 134 ? 14.356 1.553 13.715 1.00 40.01 134 PRO H C 1
ATOM 1032 O O . PRO A 1 134 ? 15.565 1.378 13.893 1.00 42.95 134 PRO H O 1
ATOM 1036 N N . LEU A 1 135 ? 13.633 2.416 14.422 1.00 37.64 135 LEU H N 1
ATOM 1037 C CA . LEU A 1 135 ? 14.052 2.984 15.697 1.00 42.41 135 LEU H CA 1
ATOM 1038 C C . LEU A 1 135 ? 13.149 2.294 16.712 1.00 43.73 135 LEU H C 1
ATOM 1039 O O . LEU A 1 135 ? 12.031 2.742 16.969 1.00 41.20 135 LEU H O 1
ATOM 1044 N N . ALA A 1 136 ? 13.633 1.177 17.252 1.00 44.57 136 ALA H N 1
ATOM 1045 C CA . ALA A 1 136 ? 12.784 0.294 18.037 1.00 45.61 136 ALA H CA 1
ATOM 1046 C C . ALA A 1 136 ? 12.437 0.931 19.383 1.00 43.92 136 ALA H C 1
ATOM 1047 O O . ALA A 1 136 ? 13.274 1.602 19.989 1.00 45.75 136 ALA H O 1
ATOM 1049 N N . PRO A 1 137 ? 11.221 0.729 19.880 1.00 46.06 137 PRO H N 1
ATOM 1050 C CA . PRO A 1 137 ? 10.873 1.245 21.206 1.00 50.42 137 PRO H CA 1
ATOM 1051 C C . PRO A 1 137 ? 11.568 0.456 22.304 1.00 52.82 137 PRO H C 1
ATOM 1052 O O . PRO A 1 137 ? 11.959 -0.699 22.124 1.00 53.40 137 PRO H O 1
ATOM 1056 N N . SER A 1 138 ? 11.717 1.102 23.457 1.00 52.73 138 SER H N 1
ATOM 1057 C CA . SER A 1 138 ? 12.108 0.397 24.678 1.00 62.60 138 SER H CA 1
ATOM 1058 C C . SER A 1 138 ? 10.867 -0.133 25.382 1.00 59.80 138 SER H C 1
ATOM 1059 O O . SER A 1 138 ? 9.867 0.579 25.497 1.00 67.85 138 SER H O 1
ATOM 1062 N N . GLY A 1 145 ? 4.948 4.157 31.014 1.00 59.36 145 GLY H N 1
ATOM 1063 C CA . GLY A 1 145 ? 3.997 5.162 30.567 1.00 58.75 145 GLY H CA 1
ATOM 1064 C C . GLY A 1 145 ? 3.926 5.355 29.055 1.00 58.24 145 GLY H C 1
ATOM 1065 O O . GLY A 1 145 ? 3.138 4.709 28.361 1.00 57.72 145 GLY H O 1
ATOM 1066 N N . THR A 1 146 ? 4.745 6.262 28.537 1.00 57.61 146 THR H N 1
ATOM 1067 C CA . THR A 1 146 ? 4.750 6.593 27.119 1.00 54.24 146 THR H CA 1
ATOM 1068 C C . THR A 1 146 ? 6.054 6.121 26.489 1.00 52.27 146 THR H C 1
ATOM 1069 O O . THR A 1 146 ? 7.132 6.313 27.064 1.00 54.82 146 THR H O 1
ATOM 1073 N N . ALA A 1 147 ? 5.959 5.496 25.312 1.00 52.73 147 ALA H N 1
ATOM 1074 C CA . ALA A 1 147 ? 7.119 4.988 24.603 1.00 48.76 147 ALA H CA 1
ATOM 1075 C C . ALA A 1 147 ? 7.268 5.710 23.268 1.00 50.28 147 ALA H C 1
ATOM 1076 O O . ALA A 1 147 ? 6.303 6.218 22.696 1.00 47.13 147 ALA H O 1
ATOM 1078 N N . ALA A 1 148 ? 8.492 5.751 22.766 1.00 49.41 148 ALA H N 1
ATOM 1079 C CA . ALA A 1 148 ? 8.769 6.396 21.495 1.00 45.15 148 ALA H CA 1
ATOM 1080 C C . ALA A 1 148 ? 9.326 5.373 20.515 1.00 46.50 148 ALA H C 1
ATOM 1081 O O . ALA A 1 148 ? 10.128 4.515 20.887 1.00 43.58 148 ALA H O 1
ATOM 1083 N N . LEU A 1 149 ? 8.900 5.456 19.257 1.00 40.99 149 LEU H N 1
ATOM 1084 C CA . LEU A 1 149 ? 9.460 4.591 18.233 1.00 41.80 149 LEU H CA 1
ATOM 1085 C C . LEU A 1 149 ? 9.570 5.403 16.958 1.00 38.25 149 LEU H C 1
ATOM 1086 O O . LEU A 1 149 ? 9.049 6.512 16.866 1.00 42.70 149 LEU H O 1
ATOM 1091 N N . GLY A 1 150 ? 10.275 4.874 15.971 1.00 39.28 150 GLY H N 1
ATOM 1092 C CA . GLY A 1 150 ? 10.379 5.649 14.754 1.00 38.31 150 GLY H CA 1
ATOM 1093 C C . GLY A 1 150 ? 10.986 4.869 13.615 1.00 40.08 150 GLY H C 1
ATOM 1094 O O . GLY A 1 150 ? 11.176 3.654 13.687 1.00 39.15 150 GLY H O 1
ATOM 1095 N N . CYS A 1 151 ? 11.286 5.611 12.556 1.00 37.22 151 CYS H N 1
ATOM 1096 C CA . CYS A 1 151 ? 11.944 5.106 11.361 1.00 40.10 151 CYS H CA 1
ATOM 1097 C C . CYS A 1 151 ? 13.058 6.066 10.995 1.00 43.49 151 CYS H C 1
ATOM 1098 O O . CYS A 1 151 ? 12.856 7.285 11.001 1.00 41.81 151 CYS H O 1
ATOM 1101 N N . LEU A 1 152 ? 14.222 5.513 10.679 1.00 39.59 152 LEU H N 1
ATOM 1102 C CA . LEU A 1 152 ? 15.340 6.272 10.156 1.00 42.06 152 LEU H CA 1
ATOM 1103 C C . LEU A 1 152 ? 15.366 6.089 8.642 1.00 39.63 152 LEU H C 1
ATOM 1104 O O . LEU A 1 152 ? 15.488 4.959 8.154 1.00 41.26 152 LEU H O 1
ATOM 1109 N N . VAL A 1 153 ? 15.222 7.189 7.908 1.00 38.49 153 VAL H N 1
ATOM 1110 C CA . VAL A 1 153 ? 15.110 7.182 6.455 1.00 39.17 153 VAL H CA 1
ATOM 1111 C C . VAL A 1 153 ? 16.406 7.761 5.906 1.00 44.12 153 VAL H C 1
ATOM 1112 O O . VAL A 1 153 ? 16.670 8.962 6.042 1.00 41.42 153 VAL H O 1
ATOM 1116 N N . LYS A 1 154 ? 17.207 6.910 5.275 1.00 46.14 154 LYS H N 1
ATOM 1117 C CA . LYS A 1 154 ? 18.606 7.188 4.992 1.00 47.88 154 LYS H CA 1
ATOM 1118 C C . LYS A 1 154 ? 18.896 7.113 3.502 1.00 42.61 154 LYS H C 1
ATOM 1119 O O . LYS A 1 154 ? 18.353 6.260 2.793 1.00 47.74 154 LYS H O 1
ATOM 1125 N N . ASP A 1 155 ? 19.759 8.020 3.043 1.00 46.86 155 ASP H N 1
ATOM 1126 C CA . ASP A 1 155 ? 20.513 7.847 1.800 1.00 47.96 155 ASP H CA 1
ATOM 1127 C C . ASP A 1 155 ? 19.615 7.899 0.561 1.00 48.87 155 ASP H C 1
ATOM 1128 O O . ASP A 1 155 ? 19.633 7.003 -0.289 1.00 48.97 155 ASP H O 1
ATOM 1133 N N . TYR A 1 156 ? 18.849 8.980 0.454 1.00 44.42 156 TYR H N 1
ATOM 1134 C CA . TYR A 1 156 ? 18.013 9.244 -0.703 1.00 45.22 156 TYR H CA 1
ATOM 1135 C C . TYR A 1 156 ? 18.379 10.587 -1.325 1.00 44.25 156 TYR H C 1
ATOM 1136 O O . TYR A 1 156 ? 18.990 11.452 -0.687 1.00 44.35 156 TYR H O 1
ATOM 1145 N N . PHE A 1 157 ? 17.993 10.751 -2.595 1.00 45.01 157 PHE H N 1
ATOM 1146 C CA . PHE A 1 157 ? 18.286 11.992 -3.297 1.00 44.32 157 PHE H CA 1
ATOM 1147 C C . PHE A 1 157 ? 17.369 12.103 -4.499 1.00 39.67 157 PHE H C 1
ATOM 1148 O O . PHE A 1 157 ? 17.131 11.090 -5.169 1.00 42.43 157 PHE H O 1
ATOM 1156 N N . PRO A 1 158 ? 16.827 13.289 -4.793 1.00 41.38 158 PRO H N 1
ATOM 1157 C CA . PRO A 1 158 ? 16.928 14.526 -4.019 1.00 42.49 158 PRO H CA 1
ATOM 1158 C C . PRO A 1 158 ? 15.826 14.517 -2.986 1.00 42.35 158 PRO H C 1
ATOM 1159 O O . PRO A 1 158 ? 15.169 13.502 -2.786 1.00 39.75 158 PRO H O 1
ATOM 1163 N N . GLU A 1 159 ? 15.602 15.632 -2.314 1.00 44.42 159 GLU H N 1
ATOM 1164 C CA . GLU A 1 159 ? 14.412 15.777 -1.498 1.00 41.72 159 GLU H CA 1
ATOM 1165 C C . GLU A 1 159 ? 13.192 15.820 -2.417 1.00 38.32 159 GLU H C 1
ATOM 1166 O O . GLU A 1 159 ? 13.318 16.131 -3.603 1.00 38.00 159 GLU H O 1
ATOM 1172 N N . PRO A 1 160 ? 11.990 15.555 -1.891 1.00 38.90 160 PRO H N 1
ATOM 1173 C CA . PRO A 1 160 ? 11.674 15.239 -0.499 1.00 41.77 160 PRO H CA 1
ATOM 1174 C C . PRO A 1 160 ? 11.209 13.816 -0.315 1.00 41.53 160 PRO H C 1
ATOM 1175 O O . PRO A 1 160 ? 10.985 13.047 -1.258 1.00 43.12 160 PRO H O 1
ATOM 1179 N N . VAL A 1 161 ? 11.015 13.496 0.964 1.00 40.75 161 VAL H N 1
ATOM 1180 C CA . VAL A 1 161 ? 10.374 12.209 1.318 1.00 41.17 161 VAL H CA 1
ATOM 1181 C C . VAL A 1 161 ? 9.213 12.595 2.227 1.00 40.02 161 VAL H C 1
ATOM 1182 O O . VAL A 1 161 ? 9.347 13.574 2.968 1.00 36.83 161 VAL H O 1
ATOM 1186 N N . THR A 1 162 ? 8.106 11.888 2.119 1.00 41.29 162 THR H N 1
ATOM 1187 C CA . THR A 1 162 ? 6.981 12.083 3.022 1.00 42.35 162 THR H CA 1
ATOM 1188 C C . THR A 1 162 ? 6.819 10.830 3.870 1.00 37.75 162 THR H C 1
ATOM 1189 O O . THR A 1 162 ? 7.022 9.716 3.385 1.00 42.83 162 THR H O 1
ATOM 1193 N N . VAL A 1 163 ? 6.491 10.997 5.146 1.00 40.03 163 VAL H N 1
ATOM 1194 C CA . VAL A 1 163 ? 6.330 9.854 6.031 1.00 40.18 163 VAL H CA 1
ATOM 1195 C C . VAL A 1 163 ? 4.957 9.918 6.673 1.00 44.62 163 VAL H C 1
ATOM 1196 O O . VAL A 1 163 ? 4.590 10.940 7.265 1.00 41.65 163 VAL H O 1
ATOM 1200 N N . SER A 1 164 ? 4.196 8.839 6.542 1.00 46.46 164 SER H N 1
ATOM 1201 C CA . SER A 1 164 ? 2.991 8.643 7.334 1.00 44.73 164 SER H CA 1
ATOM 1202 C C . SER A 1 164 ? 3.193 7.441 8.248 1.00 42.49 164 SER H C 1
ATOM 1203 O O . SER A 1 164 ? 4.160 6.688 8.108 1.00 42.32 164 SER H O 1
ATOM 1206 N N . TRP A 1 165 ? 2.278 7.270 9.202 1.00 40.11 165 TRP H N 1
ATOM 1207 C CA . TRP A 1 165 ? 2.257 6.096 10.066 1.00 43.14 165 TRP H CA 1
ATOM 1208 C C . TRP A 1 165 ? 0.914 5.391 9.944 1.00 45.65 165 TRP H C 1
ATOM 1209 O O . TRP A 1 165 ? -0.143 6.034 9.978 1.00 46.68 165 TRP H O 1
ATOM 1220 N N . ASN A 1 166 ? 0.966 4.068 9.809 1.00 41.53 166 ASN H N 1
ATOM 1221 C CA . ASN A 1 166 ? -0.218 3.224 9.663 1.00 46.28 166 ASN H CA 1
ATOM 1222 C C . ASN A 1 166 ? -1.146 3.769 8.579 1.00 47.51 166 ASN H C 1
ATOM 1223 O O . ASN A 1 166 ? -2.352 3.936 8.775 1.00 49.02 166 ASN H O 1
ATOM 1228 N N . SER A 1 167 ? -0.554 4.055 7.417 1.00 46.34 167 SER H N 1
ATOM 1229 C CA . SER A 1 167 ? -1.292 4.480 6.229 1.00 44.61 167 SER H CA 1
ATOM 1230 C C . SER A 1 167 ? -2.130 5.723 6.498 1.00 46.29 167 SER H C 1
ATOM 1231 O O . SER A 1 167 ? -3.223 5.876 5.954 1.00 46.38 167 SER H O 1
ATOM 1234 N N . GLY A 1 168 ? -1.635 6.610 7.351 1.00 43.44 168 GLY H N 1
ATOM 1235 C CA . GLY A 1 168 ? -2.327 7.833 7.664 1.00 45.32 168 GLY H CA 1
ATOM 1236 C C . GLY A 1 168 ? -3.259 7.754 8.854 1.00 48.78 168 GLY H C 1
ATOM 1237 O O . GLY A 1 168 ? -3.807 8.789 9.256 1.00 53.61 168 GLY H O 1
ATOM 1238 N N . ALA A 1 169 ? -3.465 6.568 9.433 1.00 45.18 169 ALA H N 1
ATOM 1239 C CA . ALA A 1 169 ? -4.378 6.469 10.564 1.00 49.98 169 ALA H CA 1
ATOM 1240 C C . ALA A 1 169 ? -3.758 6.945 11.873 1.00 49.60 169 ALA H C 1
ATOM 1241 O O . ALA A 1 169 ? -4.498 7.268 12.804 1.00 55.85 169 ALA H O 1
ATOM 1243 N N . LEU A 1 170 ? -2.431 7.006 11.974 1.00 48.79 170 LEU H N 1
ATOM 1244 C CA . LEU A 1 170 ? -1.756 7.460 13.189 1.00 44.17 170 LEU H CA 1
ATOM 1245 C C . LEU A 1 170 ? -1.123 8.823 12.927 1.00 45.55 170 LEU H C 1
ATOM 1246 O O . LEU A 1 170 ? -0.150 8.927 12.175 1.00 47.92 170 LEU H O 1
ATOM 1251 N N . THR A 1 171 ? -1.660 9.863 13.555 1.00 48.52 171 THR H N 1
ATOM 1252 C CA . THR A 1 171 ? -1.149 11.217 13.345 1.00 48.55 171 THR H CA 1
ATOM 1253 C C . THR A 1 171 ? -0.741 11.925 14.631 1.00 49.45 171 THR H C 1
ATOM 1254 O O . THR A 1 171 ? 0.240 12.677 14.622 1.00 49.85 171 THR H O 1
ATOM 1258 N N . SER A 1 172 ? -1.464 11.726 15.728 1.00 47.64 172 SER H N 1
ATOM 1259 C CA . SER A 1 172 ? -1.085 12.375 16.980 1.00 51.24 172 SER H CA 1
ATOM 1260 C C . SER A 1 172 ? 0.301 11.928 17.430 1.00 48.53 172 SER H C 1
ATOM 1261 O O . SER A 1 172 ? 0.656 10.749 17.338 1.00 48.43 172 SER H O 1
ATOM 1264 N N . GLY A 1 173 ? 1.089 12.880 17.926 1.00 48.40 173 GLY H N 1
ATOM 1265 C CA . GLY A 1 173 ? 2.384 12.554 18.489 1.00 47.64 173 GLY H CA 1
ATOM 1266 C C . GLY A 1 173 ? 3.469 12.222 17.488 1.00 46.48 173 GLY H C 1
ATOM 1267 O O . GLY A 1 173 ? 4.571 11.848 17.905 1.00 46.54 173 GLY H O 1
ATOM 1268 N N . VAL A 1 174 ? 3.192 12.346 16.184 1.00 45.63 174 VAL H N 1
ATOM 1269 C CA . VAL A 1 174 ? 4.192 12.141 15.133 1.00 40.23 174 VAL H CA 1
ATOM 1270 C C . VAL A 1 174 ? 5.028 13.401 14.964 1.00 42.50 174 VAL H C 1
ATOM 1271 O O . VAL A 1 174 ? 4.489 14.507 14.850 1.00 41.15 174 VAL H O 1
ATOM 1275 N N . HIS A 1 175 ? 6.348 13.238 14.913 1.00 39.74 175 HIS H N 1
ATOM 1276 C CA . HIS A 1 175 ? 7.249 14.318 14.535 1.00 40.34 175 HIS H CA 1
ATOM 1277 C C . HIS A 1 175 ? 8.183 13.804 13.449 1.00 39.96 175 HIS H C 1
ATOM 1278 O O . HIS A 1 175 ? 8.900 12.822 13.659 1.00 39.17 175 HIS H O 1
ATOM 1285 N N . THR A 1 176 ? 8.198 14.471 12.301 1.00 41.44 176 THR H N 1
ATOM 1286 C CA . THR A 1 176 ? 9.121 14.127 11.224 1.00 38.27 176 THR H CA 1
ATOM 1287 C C . THR A 1 176 ? 10.112 15.268 11.059 1.00 40.29 176 THR H C 1
ATOM 1288 O O . THR A 1 176 ? 9.711 16.413 10.827 1.00 41.63 176 THR H O 1
ATOM 1292 N N . PHE A 1 177 ? 11.395 14.963 11.199 1.00 37.43 177 PHE H N 1
ATOM 1293 C CA . PHE A 1 177 ? 12.387 16.018 11.269 1.00 39.88 177 PHE H CA 1
ATOM 1294 C C . PHE A 1 177 ? 12.788 16.477 9.872 1.00 41.01 177 PHE H C 1
ATOM 1295 O O . PHE A 1 177 ? 12.617 15.744 8.894 1.00 41.14 177 PHE H O 1
ATOM 1303 N N . PRO A 1 178 ? 13.302 17.701 9.752 1.00 40.77 178 PRO H N 1
ATOM 1304 C CA . PRO A 1 178 ? 13.858 18.142 8.468 1.00 41.28 178 PRO H CA 1
ATOM 1305 C C . PRO A 1 178 ? 14.997 17.235 8.029 1.00 44.89 178 PRO H C 1
ATOM 1306 O O . PRO A 1 178 ? 15.781 16.754 8.851 1.00 48.88 178 PRO H O 1
ATOM 1310 N N . ALA A 1 179 ? 15.092 17.016 6.715 1.00 40.67 179 ALA H N 1
ATOM 1311 C CA . ALA A 1 179 ? 16.214 16.271 6.164 1.00 47.43 179 ALA H CA 1
ATOM 1312 C C . ALA A 1 179 ? 17.517 17.030 6.373 1.00 50.98 179 ALA H C 1
ATOM 1313 O O . ALA A 1 179 ? 17.548 18.262 6.430 1.00 52.05 179 ALA H O 1
ATOM 1315 N N . VAL A 1 180 ? 18.605 16.277 6.478 1.00 49.94 180 VAL H N 1
ATOM 1316 C CA . VAL A 1 180 ? 19.946 16.831 6.592 1.00 47.29 180 VAL H CA 1
ATOM 1317 C C . VAL A 1 180 ? 20.780 16.243 5.462 1.00 52.10 180 VAL H C 1
ATOM 1318 O O . VAL A 1 180 ? 20.694 15.042 5.185 1.00 52.17 180 VAL H O 1
ATOM 1322 N N . LEU A 1 181 ? 21.558 17.087 4.791 1.00 54.90 181 LEU H N 1
ATOM 1323 C CA . LEU A 1 181 ? 22.427 16.631 3.714 1.00 56.61 181 LEU H CA 1
ATOM 1324 C C . LEU A 1 181 ? 23.714 16.064 4.302 1.00 59.58 181 LEU H C 1
ATOM 1325 O O . LEU A 1 181 ? 24.468 16.777 4.970 1.00 63.88 181 LEU H O 1
ATOM 1330 N N . GLN A 1 182 ? 23.962 14.781 4.069 1.00 60.38 182 GLN H N 1
ATOM 1331 C CA . GLN A 1 182 ? 25.161 14.153 4.596 1.00 63.50 182 GLN H CA 1
ATOM 1332 C C . GLN A 1 182 ? 26.349 14.418 3.679 1.00 64.48 182 GLN H C 1
ATOM 1333 O O . GLN A 1 182 ? 26.198 14.764 2.503 1.00 63.87 182 GLN H O 1
ATOM 1339 N N . SER A 1 183 ? 27.550 14.244 4.236 1.00 66.46 183 SER H N 1
ATOM 1340 C CA . SER A 1 183 ? 28.770 14.429 3.461 1.00 65.30 183 SER H CA 1
ATOM 1341 C C . SER A 1 183 ? 28.804 13.549 2.219 1.00 65.89 183 SER H C 1
ATOM 1342 O O . SER A 1 183 ? 29.515 13.872 1.260 1.00 66.84 183 SER H O 1
ATOM 1345 N N . SER A 1 184 ? 28.038 12.457 2.212 1.00 65.51 184 SER H N 1
ATOM 1346 C CA . SER A 1 184 ? 27.960 11.548 1.077 1.00 60.95 184 SER H CA 1
ATOM 1347 C C . SER A 1 184 ? 27.207 12.134 -0.111 1.00 59.67 184 SER H C 1
ATOM 1348 O O . SER A 1 184 ? 27.249 11.544 -1.195 1.00 60.10 184 SER H O 1
ATOM 1351 N N . GLY A 1 185 ? 26.528 13.268 0.061 1.00 60.45 185 GLY H N 1
ATOM 1352 C CA . GLY A 1 185 ? 25.663 13.815 -0.964 1.00 58.45 185 GLY H CA 1
ATOM 1353 C C . GLY A 1 185 ? 24.223 13.350 -0.896 1.00 58.65 185 GLY H C 1
ATOM 1354 O O . GLY A 1 185 ? 23.415 13.755 -1.743 1.00 52.30 185 GLY H O 1
ATOM 1355 N N . LEU A 1 186 ? 23.873 12.518 0.080 1.00 56.40 186 LEU H N 1
ATOM 1356 C CA . LEU A 1 186 ? 22.525 11.998 0.217 1.00 53.31 186 LEU H CA 1
ATOM 1357 C C . LEU A 1 186 ? 21.883 12.564 1.478 1.00 51.15 186 LEU H C 1
ATOM 1358 O O . LEU A 1 186 ? 22.564 13.015 2.402 1.00 50.73 186 LEU H O 1
ATOM 1363 N N . TYR A 1 187 ? 20.560 12.547 1.501 1.00 49.28 187 TYR H N 1
ATOM 1364 C CA . TYR A 1 187 ? 19.805 13.063 2.630 1.00 46.27 187 TYR H CA 1
ATOM 1365 C C . TYR A 1 187 ? 19.432 11.938 3.588 1.00 46.92 187 TYR H C 1
ATOM 1366 O O . TYR A 1 187 ? 19.421 10.757 3.232 1.00 45.99 187 TYR H O 1
ATOM 1375 N N . SER A 1 188 ? 19.134 12.328 4.825 1.00 44.28 188 SER H N 1
ATOM 1376 C CA . SER A 1 188 ? 18.495 11.419 5.760 1.00 45.12 188 SER H CA 1
ATOM 1377 C C . SER A 1 188 ? 17.709 12.228 6.777 1.00 42.88 188 SER H C 1
ATOM 1378 O O . SER A 1 188 ? 17.979 13.410 7.011 1.00 43.97 188 SER H O 1
ATOM 1381 N N . LEU A 1 189 ? 16.713 11.569 7.363 1.00 45.39 189 LEU H N 1
ATOM 1382 C CA . LEU A 1 189 ? 15.909 12.139 8.434 1.00 42.26 189 LEU H CA 1
ATOM 1383 C C . LEU A 1 189 ? 15.403 11.001 9.306 1.00 41.32 189 LEU H C 1
ATOM 1384 O O . LEU A 1 189 ? 15.582 9.823 8.990 1.00 40.72 189 LEU H O 1
ATOM 1389 N N . SER A 1 190 ? 14.745 11.370 10.399 1.00 37.28 190 SER H N 1
ATOM 1390 C CA . SER A 1 190 ? 14.034 10.423 11.237 1.00 40.60 190 SER H CA 1
ATOM 1391 C C . SER A 1 190 ? 12.598 10.894 11.380 1.00 41.64 190 SER H C 1
ATOM 1392 O O . SER A 1 190 ? 12.328 12.097 11.383 1.00 37.84 190 SER H O 1
ATOM 1395 N N . SER A 1 191 ? 11.677 9.942 11.483 1.00 39.49 191 SER H N 1
ATOM 1396 C CA . SER A 1 191 ? 10.302 10.228 11.873 1.00 36.53 191 SER H CA 1
ATOM 1397 C C . SER A 1 191 ? 9.986 9.411 13.115 1.00 34.63 191 SER H C 1
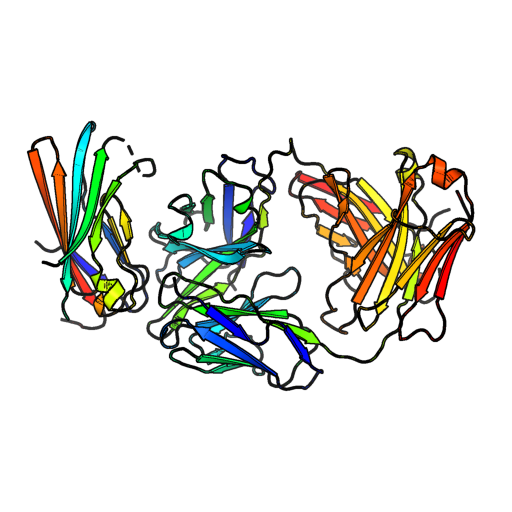ATOM 1398 O O . SER A 1 191 ? 10.251 8.206 13.147 1.00 35.16 191 SER H O 1
ATOM 1401 N N . VAL A 1 192 ? 9.431 10.058 14.139 1.00 34.80 192 VAL H N 1
ATOM 1402 C CA . VAL A 1 192 ? 9.199 9.402 15.419 1.00 36.75 192 VAL H CA 1
ATOM 1403 C C . VAL A 1 192 ? 7.747 9.608 15.819 1.00 41.94 192 VAL H C 1
ATOM 1404 O O . VAL A 1 192 ? 7.079 10.535 15.365 1.00 41.23 192 VAL H O 1
ATOM 1408 N N . VAL A 1 193 ? 7.253 8.714 16.667 1.00 40.76 193 VAL H N 1
ATOM 1409 C CA . VAL A 1 193 ? 5.923 8.867 17.247 1.00 41.42 193 VAL H CA 1
ATOM 1410 C C . VAL A 1 193 ? 5.957 8.304 18.663 1.00 45.43 193 VAL H C 1
ATOM 1411 O O . VAL A 1 193 ? 6.653 7.321 18.941 1.00 45.70 193 VAL H O 1
ATOM 1415 N N . THR A 1 194 ? 5.245 8.969 19.573 1.00 41.49 194 THR H N 1
ATOM 1416 C CA . THR A 1 194 ? 5.090 8.508 20.945 1.00 49.06 194 THR H CA 1
ATOM 1417 C C . THR A 1 194 ? 3.725 7.852 21.088 1.00 50.17 194 THR H C 1
ATOM 1418 O O . THR A 1 194 ? 2.719 8.409 20.636 1.00 50.34 194 THR H O 1
ATOM 1422 N N . VAL A 1 195 ? 3.702 6.677 21.695 1.00 50.46 195 VAL H N 1
ATOM 1423 C CA . VAL A 1 195 ? 2.488 5.865 21.819 1.00 51.17 195 VAL H CA 1
ATOM 1424 C C . VAL A 1 195 ? 2.409 5.300 23.228 1.00 56.73 195 VAL H C 1
ATOM 1425 O O . VAL A 1 195 ? 3.407 5.256 23.963 1.00 48.02 195 VAL H O 1
ATOM 1429 N N . PRO A 1 196 ? 1.217 4.871 23.644 1.00 56.49 196 PRO H N 1
ATOM 1430 C CA . PRO A 1 196 ? 1.099 4.211 24.950 1.00 57.62 196 PRO H CA 1
ATOM 1431 C C . PRO A 1 196 ? 1.966 2.963 25.001 1.00 57.72 196 PRO H C 1
ATOM 1432 O O . PRO A 1 196 ? 1.982 2.159 24.067 1.00 58.71 196 PRO H O 1
ATOM 1436 N N . SER A 1 197 ? 2.698 2.807 26.105 1.00 58.31 197 SER H N 1
ATOM 1437 C CA . SER A 1 197 ? 3.593 1.662 26.206 1.00 59.05 197 SER H CA 1
ATOM 1438 C C . SER A 1 197 ? 2.814 0.353 26.240 1.00 63.63 197 SER H C 1
ATOM 1439 O O . SER A 1 197 ? 3.302 -0.670 25.746 1.00 62.79 197 SER H O 1
ATOM 1442 N N . SER A 1 198 ? 1.599 0.367 26.794 1.00 63.57 198 SER H N 1
ATOM 1443 C CA . SER A 1 198 ? 0.764 -0.829 26.778 1.00 62.17 198 SER H CA 1
ATOM 1444 C C . SER A 1 198 ? 0.363 -1.245 25.363 1.00 65.52 198 SER H C 1
ATOM 1445 O O . SER A 1 198 ? 0.073 -2.425 25.137 1.00 66.99 198 SER H O 1
ATOM 1448 N N . SER A 1 199 ? 0.352 -0.320 24.405 1.00 62.43 199 SER H N 1
ATOM 1449 C CA . SER A 1 199 ? -0.021 -0.676 23.041 1.00 63.17 199 SER H CA 1
ATOM 1450 C C . SER A 1 199 ? 1.075 -1.435 22.309 1.00 59.59 199 SER H C 1
ATOM 1451 O O . SER A 1 199 ? 0.812 -1.974 21.231 1.00 64.58 199 SER H O 1
ATOM 1454 N N . LEU A 1 200 ? 2.282 -1.499 22.872 1.00 62.89 200 LEU H N 1
ATOM 1455 C CA . LEU A 1 200 ? 3.422 -2.037 22.140 1.00 59.55 200 LEU H CA 1
ATOM 1456 C C . LEU A 1 200 ? 3.198 -3.492 21.745 1.00 62.19 200 LEU H C 1
ATOM 1457 O O . LEU A 1 200 ? 3.540 -3.900 20.631 1.00 67.41 200 LEU H O 1
ATOM 1462 N N . GLY A 1 201 ? 2.528 -4.255 22.602 1.00 64.75 201 GLY H N 1
ATOM 1463 C CA . GLY A 1 201 ? 2.312 -5.682 22.309 1.00 63.53 201 GLY H CA 1
ATOM 1464 C C . GLY A 1 201 ? 1.062 -5.934 21.486 1.00 67.42 201 GLY H C 1
ATOM 1465 O O . GLY A 1 201 ? 0.989 -6.996 20.851 1.00 71.63 201 GLY H O 1
ATOM 1466 N N . THR A 1 202 ? 0.121 -4.994 21.472 1.00 65.29 202 THR H N 1
ATOM 1467 C CA . THR A 1 202 ? -1.170 -5.232 20.780 1.00 66.64 202 THR H CA 1
ATOM 1468 C C . THR A 1 202 ? -1.233 -4.520 19.427 1.00 65.78 202 THR H C 1
ATOM 1469 O O . THR A 1 202 ? -1.791 -5.116 18.492 1.00 65.53 202 THR H O 1
ATOM 1473 N N . GLN A 1 203 ? -0.688 -3.306 19.319 1.00 64.16 203 GLN H N 1
ATOM 1474 C CA . GLN A 1 203 ? -0.855 -2.514 18.070 1.00 59.29 203 GLN H CA 1
ATOM 1475 C C . GLN A 1 203 ? 0.351 -2.607 17.138 1.00 55.90 203 GLN H C 1
ATOM 1476 O O . GLN A 1 203 ? 1.484 -2.570 17.633 1.00 55.00 203 GLN H O 1
ATOM 1482 N N . THR A 1 204 ? 0.093 -2.740 15.842 1.00 54.04 204 THR H N 1
ATOM 1483 C CA . THR A 1 204 ? 1.128 -2.739 14.821 1.00 55.30 204 THR H CA 1
ATOM 1484 C C . THR A 1 204 ? 1.463 -1.312 14.409 1.00 51.41 204 THR H C 1
ATOM 1485 O O . THR A 1 204 ? 0.570 -0.483 14.214 1.00 49.32 204 THR H O 1
ATOM 1489 N N . TYR A 1 205 ? 2.757 -1.027 14.277 1.00 50.14 205 TYR H N 1
ATOM 1490 C CA . TYR A 1 205 ? 3.227 0.286 13.853 1.00 45.48 205 TYR H CA 1
ATOM 1491 C C . TYR A 1 205 ? 4.073 0.126 12.601 1.00 44.88 205 TYR H C 1
ATOM 1492 O O . TYR A 1 205 ? 5.050 -0.631 12.599 1.00 48.60 205 TYR H O 1
ATOM 1501 N N . ILE A 1 206 ? 3.683 0.831 11.541 1.00 44.80 206 ILE H N 1
ATOM 1502 C CA . ILE A 1 206 ? 4.335 0.772 10.241 1.00 41.98 206 ILE H CA 1
ATOM 1503 C C . ILE A 1 206 ? 4.542 2.195 9.753 1.00 43.83 206 ILE H C 1
ATOM 1504 O O . ILE A 1 206 ? 3.598 2.993 9.740 1.00 39.57 206 ILE H O 1
ATOM 1509 N N . CYS A 1 207 ? 5.760 2.518 9.338 1.00 39.22 207 CYS H N 1
ATOM 1510 C CA . CYS A 1 207 ? 5.996 3.810 8.715 1.00 40.21 207 CYS H CA 1
ATOM 1511 C C . CYS A 1 207 ? 5.952 3.643 7.199 1.00 38.89 207 CYS H C 1
ATOM 1512 O O . CYS A 1 207 ? 6.548 2.709 6.645 1.00 40.85 207 CYS H O 1
ATOM 1515 N N . ASN A 1 208 ? 5.210 4.525 6.545 1.00 40.35 208 ASN H N 1
ATOM 1516 C CA . ASN A 1 208 ? 5.040 4.535 5.095 1.00 36.38 208 ASN H CA 1
ATOM 1517 C C . ASN A 1 208 ? 5.871 5.697 4.579 1.00 36.62 208 ASN H C 1
ATOM 1518 O O . ASN A 1 208 ? 5.557 6.859 4.860 1.00 40.96 208 ASN H O 1
ATOM 1523 N N . VAL A 1 209 ? 6.932 5.389 3.843 1.00 38.27 209 VAL H N 1
ATOM 1524 C CA . VAL A 1 209 ? 7.897 6.375 3.380 1.00 39.94 209 VAL H CA 1
ATOM 1525 C C . VAL A 1 209 ? 7.762 6.482 1.866 1.00 39.05 209 VAL H C 1
ATOM 1526 O O . VAL A 1 209 ? 7.994 5.505 1.145 1.00 38.97 209 VAL H O 1
ATOM 1530 N N . ASN A 1 210 ? 7.392 7.665 1.387 1.00 38.61 210 ASN H N 1
ATOM 1531 C CA . ASN A 1 210 ? 7.142 7.914 -0.023 1.00 42.11 210 ASN H CA 1
ATOM 1532 C C . ASN A 1 210 ? 8.223 8.843 -0.561 1.00 40.10 210 ASN H C 1
ATOM 1533 O O . ASN A 1 210 ? 8.394 9.958 -0.057 1.00 43.08 210 ASN H O 1
ATOM 1538 N N . HIS A 1 211 ? 8.954 8.391 -1.580 1.00 41.51 211 HIS H N 1
ATOM 1539 C CA . HIS A 1 211 ? 9.998 9.181 -2.220 1.00 39.33 211 HIS H CA 1
ATOM 1540 C C . HIS A 1 211 ? 9.604 9.282 -3.693 1.00 43.26 211 HIS H C 1
ATOM 1541 O O . HIS A 1 211 ? 9.996 8.457 -4.529 1.00 40.71 211 HIS H O 1
ATOM 1548 N N . LYS A 1 212 ? 8.788 10.294 -3.981 1.00 45.71 212 LYS H N 1
ATOM 1549 C CA . LYS A 1 212 ? 8.304 10.521 -5.342 1.00 41.74 212 LYS H CA 1
ATOM 1550 C C . LYS A 1 212 ? 9.411 10.816 -6.352 1.00 40.71 212 LYS H C 1
ATOM 1551 O O . LYS A 1 212 ? 9.280 10.370 -7.509 1.00 41.68 212 LYS H O 1
ATOM 1557 N N . PRO A 1 213 ? 10.492 11.540 -6.018 1.00 43.22 213 PRO H N 1
ATOM 1558 C CA . PRO A 1 213 ? 11.548 11.750 -7.029 1.00 45.27 213 PRO H CA 1
ATOM 1559 C C . PRO A 1 213 ? 12.104 10.467 -7.640 1.00 46.60 213 PRO H C 1
ATOM 1560 O O . PRO A 1 213 ? 12.495 10.491 -8.812 1.00 45.20 213 PRO H O 1
ATOM 1564 N N . SER A 1 214 ? 12.150 9.350 -6.909 1.00 41.86 214 SER H N 1
ATOM 1565 C CA . SER A 1 214 ? 12.645 8.090 -7.462 1.00 40.94 214 SER H CA 1
ATOM 1566 C C . SER A 1 214 ? 11.539 7.061 -7.695 1.00 43.05 214 SER H C 1
ATOM 1567 O O . SER A 1 214 ? 11.837 5.896 -7.987 1.00 40.43 214 SER H O 1
ATOM 1570 N N . ASN A 1 215 ? 10.276 7.462 -7.583 1.00 41.30 215 ASN H N 1
ATOM 1571 C CA . ASN A 1 215 ? 9.137 6.550 -7.691 1.00 43.01 215 ASN H CA 1
ATOM 1572 C C . ASN A 1 215 ? 9.289 5.348 -6.757 1.00 43.74 215 ASN H C 1
ATOM 1573 O O . ASN A 1 215 ? 9.095 4.197 -7.158 1.00 44.65 215 ASN H O 1
ATOM 1578 N N . THR A 1 216 ? 9.637 5.613 -5.490 1.00 39.65 216 THR H N 1
ATOM 1579 C CA . THR A 1 216 ? 9.845 4.526 -4.537 1.00 41.44 216 THR H CA 1
ATOM 1580 C C . THR A 1 216 ? 8.955 4.734 -3.319 1.00 39.33 216 THR H C 1
ATOM 1581 O O . THR A 1 216 ? 8.801 5.856 -2.837 1.00 42.44 216 THR H O 1
ATOM 1585 N N . LYS A 1 217 ? 8.349 3.658 -2.834 1.00 36.37 217 LYS H N 1
ATOM 1586 C CA . LYS A 1 217 ? 7.641 3.698 -1.564 1.00 42.29 217 LYS H CA 1
ATOM 1587 C C . LYS A 1 217 ? 8.078 2.498 -0.744 1.00 35.30 217 LYS H C 1
ATOM 1588 O O . LYS A 1 217 ? 8.100 1.376 -1.258 1.00 39.88 217 LYS H O 1
ATOM 1594 N N . VAL A 1 218 ? 8.427 2.743 0.519 1.00 38.36 218 VAL H N 1
ATOM 1595 C CA . VAL A 1 218 ? 8.908 1.716 1.439 1.00 37.31 218 VAL H CA 1
ATOM 1596 C C . VAL A 1 218 ? 8.016 1.704 2.675 1.00 39.31 218 VAL H C 1
ATOM 1597 O O . VAL A 1 218 ? 7.838 2.738 3.327 1.00 39.26 218 VAL H O 1
ATOM 1601 N N . ASP A 1 219 ? 7.488 0.531 3.015 1.00 42.07 219 ASP H N 1
ATOM 1602 C CA . ASP A 1 219 ? 6.718 0.337 4.238 1.00 41.29 219 ASP H CA 1
ATOM 1603 C C . ASP A 1 219 ? 7.573 -0.479 5.198 1.00 41.08 219 ASP H C 1
ATOM 1604 O O . ASP A 1 219 ? 8.008 -1.585 4.849 1.00 43.38 219 ASP H O 1
ATOM 1609 N N . LYS A 1 220 ? 7.807 0.046 6.404 1.00 40.66 220 LYS H N 1
ATOM 1610 C CA . LYS A 1 220 ? 8.649 -0.648 7.374 1.00 38.66 220 LYS H CA 1
ATOM 1611 C C . LYS A 1 220 ? 7.913 -0.815 8.701 1.00 40.79 220 LYS H C 1
ATOM 1612 O O . LYS A 1 220 ? 7.492 0.172 9.310 1.00 38.50 220 LYS H O 1
ATOM 1618 N N . ARG A 1 221 ? 7.767 -2.061 9.147 1.00 40.73 221 ARG H N 1
ATOM 1619 C CA . ARG A 1 221 ? 7.165 -2.324 10.447 1.00 44.75 221 ARG H CA 1
ATOM 1620 C C . ARG A 1 221 ? 8.211 -2.162 11.542 1.00 42.03 221 ARG H C 1
ATOM 1621 O O . ARG A 1 221 ? 9.331 -2.667 11.420 1.00 48.46 221 ARG H O 1
ATOM 1629 N N . VAL A 1 222 ? 7.842 -1.464 12.613 1.00 41.31 222 VAL H N 1
ATOM 1630 C CA . VAL A 1 222 ? 8.737 -1.192 13.736 1.00 43.48 222 VAL H CA 1
ATOM 1631 C C . VAL A 1 222 ? 8.210 -1.965 14.939 1.00 45.41 222 VAL H C 1
ATOM 1632 O O . VAL A 1 222 ? 7.042 -1.818 15.316 1.00 42.23 222 VAL H O 1
ATOM 1636 N N . GLU A 1 223 ? 9.057 -2.805 15.515 1.00 45.79 223 GLU H N 1
ATOM 1637 C CA . GLU A 1 223 ? 8.716 -3.723 16.592 1.00 52.01 223 GLU H CA 1
ATOM 1638 C C . GLU A 1 223 ? 9.706 -3.581 17.730 1.00 50.36 223 GLU H C 1
ATOM 1639 O O . GLU A 1 223 ? 10.852 -3.161 17.520 1.00 48.22 223 GLU H O 1
ATOM 1645 N N . PRO A 1 224 ? 9.319 -3.949 18.951 1.00 56.56 224 PRO H N 1
ATOM 1646 C CA . PRO A 1 224 ? 10.316 -4.123 20.013 1.00 54.91 224 PRO H CA 1
ATOM 1647 C C . PRO A 1 224 ? 11.325 -5.203 19.635 1.00 59.57 224 PRO H C 1
ATOM 1648 O O . PRO A 1 224 ? 10.966 -6.238 19.072 1.00 61.52 224 PRO H O 1
ATOM 1652 N N . LYS A 1 225 ? 12.599 -4.944 19.935 1.00 62.51 225 LYS H N 1
ATOM 1653 C CA . LYS A 1 225 ? 13.675 -5.872 19.593 1.00 70.92 225 LYS H CA 1
ATOM 1654 C C . LYS A 1 225 ? 13.739 -7.036 20.579 1.00 78.90 225 LYS H C 1
ATOM 1655 O O . LYS A 1 225 ? 13.486 -6.869 21.777 1.00 74.49 225 LYS H O 1
ATOM 1661 N N . SER A 1 226 ? 14.082 -8.220 20.069 1.00 78.41 226 SER H N 1
ATOM 1662 C CA . SER A 1 226 ? 14.247 -9.402 20.918 1.00 82.73 226 SER H CA 1
ATOM 1663 C C . SER A 1 226 ? 15.509 -9.307 21.769 1.00 84.17 226 SER H C 1
ATOM 1664 O O . SER A 1 226 ? 15.613 -9.959 22.811 1.00 90.58 226 SER H O 1
ATOM 1667 N N . ASP B 2 1 ? 10.821 46.833 -10.838 1.00 30.17 1 ASP L N 1
ATOM 1668 C CA . ASP B 2 1 ? 9.675 46.139 -10.215 1.00 34.86 1 ASP L CA 1
ATOM 1669 C C . ASP B 2 1 ? 9.328 46.851 -8.912 1.00 34.39 1 ASP L C 1
ATOM 1670 O O . ASP B 2 1 ? 10.181 47.574 -8.394 1.00 32.00 1 ASP L O 1
ATOM 1675 N N . ILE B 2 2 ? 8.121 46.632 -8.409 1.00 28.55 2 ILE L N 1
ATOM 1676 C CA . ILE B 2 2 ? 7.756 47.213 -7.090 1.00 25.19 2 ILE L CA 1
ATOM 1677 C C . ILE B 2 2 ? 8.395 46.355 -5.988 1.00 22.74 2 ILE L C 1
ATOM 1678 O O . ILE B 2 2 ? 8.215 45.132 -6.002 1.00 24.85 2 ILE L O 1
ATOM 1683 N N . GLN B 2 3 ? 9.135 47.000 -5.096 1.00 25.99 3 GLN L N 1
ATOM 1684 C CA . GLN B 2 3 ? 9.777 46.285 -3.966 1.00 28.08 3 GLN L CA 1
ATOM 1685 C C . GLN B 2 3 ? 8.836 46.337 -2.761 1.00 20.74 3 GLN L C 1
ATOM 1686 O O . GLN B 2 3 ? 8.486 47.437 -2.332 1.00 21.21 3 GLN L O 1
ATOM 1692 N N . MET B 2 4 ? 8.396 45.169 -2.319 1.00 26.00 4 MET L N 1
ATOM 1693 C CA . MET B 2 4 ? 7.561 45.083 -1.101 1.00 25.97 4 MET L CA 1
ATOM 1694 C C . MET B 2 4 ? 8.496 44.786 0.088 1.00 24.94 4 MET L C 1
ATOM 1695 O O . MET B 2 4 ? 9.314 43.873 -0.027 1.00 25.42 4 MET L O 1
ATOM 1700 N N . THR B 2 5 ? 8.377 45.556 1.165 1.00 24.60 5 THR L N 1
ATOM 1701 C CA . THR B 2 5 ? 9.215 45.365 2.370 1.00 23.04 5 THR L CA 1
ATOM 1702 C C . THR B 2 5 ? 8.320 45.105 3.578 1.00 22.66 5 THR L C 1
ATOM 1703 O O . THR B 2 5 ? 7.191 45.591 3.567 1.00 21.56 5 THR L O 1
ATOM 1707 N N . GLN B 2 6 ? 8.815 44.357 4.578 1.00 26.12 6 GLN L N 1
ATOM 1708 C CA . GLN B 2 6 ? 7.982 44.043 5.738 1.00 23.66 6 GLN L CA 1
ATOM 1709 C C . GLN B 2 6 ? 8.770 44.237 7.027 1.00 26.26 6 GLN L C 1
ATOM 1710 O O . GLN B 2 6 ? 9.997 44.097 7.060 1.00 22.05 6 GLN L O 1
ATOM 1716 N N . SER B 2 7 ? 8.034 44.552 8.097 1.00 24.28 7 SER L N 1
ATOM 1717 C CA . SER B 2 7 ? 8.607 44.733 9.428 1.00 23.55 7 SER L CA 1
ATOM 1718 C C . SER B 2 7 ? 7.624 44.233 10.480 1.00 28.39 7 SER L C 1
ATOM 1719 O O . SER B 2 7 ? 6.419 44.502 10.380 1.00 24.68 7 SER L O 1
ATOM 1722 N N . PRO B 2 8 ? 8.098 43.523 11.509 1.00 24.67 8 PRO L N 1
ATOM 1723 C CA . PRO B 2 8 ? 9.479 43.100 11.761 1.00 23.90 8 PRO L CA 1
ATOM 1724 C C . PRO B 2 8 ? 9.852 41.911 10.876 1.00 27.80 8 PRO L C 1
ATOM 1725 O O . PRO B 2 8 ? 8.966 41.348 10.224 1.00 27.77 8 PRO L O 1
ATOM 1729 N N . SER B 2 9 ? 11.119 41.529 10.818 1.00 23.47 9 SER L N 1
ATOM 1730 C CA . SER B 2 9 ? 11.467 40.288 10.085 1.00 25.98 9 SER L CA 1
ATOM 1731 C C . SER B 2 9 ? 10.855 39.109 10.844 1.00 27.90 9 SER L C 1
ATOM 1732 O O . SER B 2 9 ? 10.355 38.185 10.205 1.00 27.72 9 SER L O 1
ATOM 1735 N N . SER B 2 10 ? 10.996 39.136 12.179 1.00 28.13 10 SER L N 1
ATOM 1736 C CA . SER B 2 10 ? 10.358 38.111 12.981 1.00 28.94 10 SER L CA 1
ATOM 1737 C C . SER B 2 10 ? 9.980 38.703 14.333 1.00 32.15 10 SER L C 1
ATOM 1738 O O . SER B 2 10 ? 10.556 39.695 14.779 1.00 30.52 10 SER L O 1
ATOM 1741 N N . LEU B 2 11 ? 9.005 38.084 14.980 1.00 31.02 11 LEU L N 1
ATOM 1742 C CA . LEU B 2 11 ? 8.591 38.520 16.306 1.00 33.10 11 LEU L CA 1
ATOM 1743 C C . LEU B 2 11 ? 8.215 37.307 17.136 1.00 34.14 11 LEU L C 1
ATOM 1744 O O . LEU B 2 11 ? 7.878 36.245 16.605 1.00 34.83 11 LEU L O 1
ATOM 1749 N N . SER B 2 12 ? 8.273 37.489 18.455 1.00 36.36 12 SER L N 1
ATOM 1750 C CA . SER B 2 12 ? 7.807 36.513 19.430 1.00 38.17 12 SER L CA 1
ATOM 1751 C C . SER B 2 12 ? 6.718 37.173 20.261 1.00 33.44 12 SER L C 1
ATOM 1752 O O . SER B 2 12 ? 6.900 38.294 20.747 1.00 33.18 12 SER L O 1
ATOM 1755 N N . ALA B 2 13 ? 5.582 36.505 20.402 1.00 35.45 13 ALA L N 1
ATOM 1756 C CA . ALA B 2 13 ? 4.492 37.079 21.173 1.00 36.11 13 ALA L CA 1
ATOM 1757 C C . ALA B 2 13 ? 3.773 35.975 21.935 1.00 38.01 13 ALA L C 1
ATOM 1758 O O . ALA B 2 13 ? 3.861 34.792 21.596 1.00 34.02 13 ALA L O 1
ATOM 1760 N N . SER B 2 14 ? 3.064 36.372 22.983 1.00 35.08 14 SER L N 1
ATOM 1761 C CA . SER B 2 14 ? 2.350 35.401 23.795 1.00 33.35 14 SER L CA 1
ATOM 1762 C C . SER B 2 14 ? 0.935 35.211 23.282 1.00 32.36 14 SER L C 1
ATOM 1763 O O . SER B 2 14 ? 0.374 36.083 22.608 1.00 36.37 14 SER L O 1
ATOM 1766 N N . VAL B 2 15 ? 0.390 34.025 23.565 1.00 30.84 15 VAL L N 1
ATOM 1767 C CA . VAL B 2 15 ? -1.002 33.727 23.249 1.00 33.70 15 VAL L CA 1
ATOM 1768 C C . VAL B 2 15 ? -1.892 34.784 23.887 1.00 35.47 15 VAL L C 1
ATOM 1769 O O . VAL B 2 15 ? -1.769 35.079 25.084 1.00 35.49 15 VAL L O 1
ATOM 1773 N N . GLY B 2 16 ? -2.794 35.357 23.096 1.00 35.02 16 GLY L N 1
ATOM 1774 C CA . GLY B 2 16 ? -3.660 36.430 23.546 1.00 33.90 16 GLY L CA 1
ATOM 1775 C C . GLY B 2 16 ? -3.160 37.831 23.241 1.00 36.76 16 GLY L C 1
ATOM 1776 O O . GLY B 2 16 ? -3.916 38.798 23.424 1.00 34.13 16 GLY L O 1
ATOM 1777 N N . ASP B 2 17 ? -1.912 37.976 22.802 1.00 31.89 17 ASP L N 1
ATOM 1778 C CA . ASP B 2 17 ? -1.423 39.302 22.487 1.00 37.44 17 ASP L CA 1
ATOM 1779 C C . ASP B 2 17 ? -2.092 39.830 21.218 1.00 30.60 17 ASP L C 1
ATOM 1780 O O . ASP B 2 17 ? -2.729 39.096 20.453 1.00 32.24 17 ASP L O 1
ATOM 1785 N N . ARG B 2 18 ? -1.910 41.123 20.987 1.00 29.87 18 ARG L N 1
ATOM 1786 C CA . ARG B 2 18 ? -2.294 41.770 19.738 1.00 35.23 18 ARG L CA 1
ATOM 1787 C C . ARG B 2 18 ? -1.014 42.181 19.016 1.00 33.68 18 ARG L C 1
ATOM 1788 O O . ARG B 2 18 ? -0.197 42.922 19.580 1.00 33.95 18 ARG L O 1
ATOM 1796 N N . VAL B 2 19 ? -0.819 41.693 17.785 1.00 32.07 19 VAL L N 1
ATOM 1797 C CA . VAL B 2 19 ? 0.419 41.965 17.068 1.00 28.49 19 VAL L CA 1
ATOM 1798 C C . VAL B 2 19 ? 0.071 42.621 15.743 1.00 30.60 19 VAL L C 1
ATOM 1799 O O . VAL B 2 19 ? -0.878 42.211 15.058 1.00 24.41 19 VAL L O 1
ATOM 1803 N N . THR B 2 20 ? 0.828 43.651 15.383 1.00 29.32 20 THR L N 1
ATOM 1804 C CA . THR B 2 20 ? 0.695 44.215 14.053 1.00 30.03 20 THR L CA 1
ATOM 1805 C C . THR B 2 20 ? 1.998 44.086 13.274 1.00 33.22 20 THR L C 1
ATOM 1806 O O . THR B 2 20 ? 3.084 44.386 13.786 1.00 26.39 20 THR L O 1
ATOM 1810 N N . ILE B 2 21 ? 1.844 43.697 12.012 1.00 27.54 21 ILE L N 1
ATOM 1811 C CA . ILE B 2 21 ? 2.914 43.490 11.049 1.00 27.86 21 ILE L CA 1
ATOM 1812 C C . ILE B 2 21 ? 2.737 44.548 9.965 1.00 29.90 21 ILE L C 1
ATOM 1813 O O . ILE B 2 21 ? 1.608 44.804 9.533 1.00 29.38 21 ILE L O 1
ATOM 1818 N N . THR B 2 22 ? 3.841 45.147 9.537 1.00 24.09 22 THR L N 1
ATOM 1819 C CA . THR B 2 22 ? 3.790 46.261 8.574 1.00 26.39 22 THR L CA 1
ATOM 1820 C C . THR B 2 22 ? 4.327 45.850 7.215 1.00 25.92 22 THR L C 1
ATOM 1821 O O . THR B 2 22 ? 5.310 45.105 7.168 1.00 25.45 22 THR L O 1
ATOM 1825 N N . CYS B 2 23 ? 3.680 46.319 6.152 1.00 25.09 23 CYS L N 1
ATOM 1826 C CA . CYS B 2 23 ? 4.131 46.039 4.770 1.00 22.09 23 CYS L CA 1
ATOM 1827 C C . CYS B 2 23 ? 4.209 47.377 4.026 1.00 22.13 23 CYS L C 1
ATOM 1828 O O . CYS B 2 23 ? 3.255 48.155 4.102 1.00 23.52 23 CYS L O 1
ATOM 1831 N N . ARG B 2 24 ? 5.321 47.607 3.349 1.00 21.83 24 ARG L N 1
ATOM 1832 C CA . ARG B 2 24 ? 5.477 48.844 2.557 1.00 24.76 24 ARG L CA 1
ATOM 1833 C C . ARG B 2 24 ? 5.700 48.539 1.071 1.00 23.85 24 ARG L C 1
ATOM 1834 O O . ARG B 2 24 ? 6.471 47.622 0.767 1.00 22.17 24 ARG L O 1
ATOM 1842 N N . ALA B 2 25 ? 5.028 49.282 0.205 1.00 24.71 25 ALA L N 1
ATOM 1843 C CA . ALA B 2 25 ? 5.260 49.216 -1.237 1.00 22.04 25 ALA L CA 1
ATOM 1844 C C . ALA B 2 25 ? 6.172 50.351 -1.653 1.00 23.58 25 ALA L C 1
ATOM 1845 O O . ALA B 2 25 ? 6.011 51.478 -1.185 1.00 25.24 25 ALA L O 1
ATOM 1847 N N . SER B 2 26 ? 7.083 50.081 -2.588 1.00 26.02 26 SER L N 1
ATOM 1848 C CA . SER B 2 26 ? 8.057 51.087 -3.094 1.00 27.91 26 SER L CA 1
ATOM 1849 C C . SER B 2 26 ? 7.359 52.228 -3.850 1.00 27.26 26 SER L C 1
ATOM 1850 O O . SER B 2 26 ? 7.966 53.291 -3.987 1.00 23.50 26 SER L O 1
ATOM 1853 N N . GLN B 2 27 ? 6.151 51.985 -4.339 1.00 23.91 27 GLN L N 1
ATOM 1854 C CA . GLN B 2 27 ? 5.350 53.037 -5.000 1.00 23.85 27 GLN L CA 1
ATOM 1855 C C . GLN B 2 27 ? 3.880 52.809 -4.623 1.00 22.60 27 GLN L C 1
ATOM 1856 O O . GLN B 2 27 ? 3.567 51.743 -4.106 1.00 24.58 27 GLN L O 1
ATOM 1862 N N . GLY B 2 28 ? 3.030 53.789 -4.879 1.00 25.07 28 GLY L N 1
ATOM 1863 C CA . GLY B 2 28 ? 1.590 53.638 -4.619 1.00 23.19 28 GLY L CA 1
ATOM 1864 C C . GLY B 2 28 ? 1.017 52.467 -5.385 1.00 28.82 28 GLY L C 1
ATOM 1865 O O . GLY B 2 28 ? 1.347 52.329 -6.572 1.00 26.83 28 GLY L O 1
ATOM 1866 N N . ILE B 2 29 ? 0.228 51.637 -4.717 1.00 25.93 29 ILE L N 1
ATOM 1867 C CA . ILE B 2 29 ? -0.369 50.424 -5.338 1.00 21.24 29 ILE L CA 1
ATOM 1868 C C . ILE B 2 29 ? -1.870 50.442 -5.024 1.00 22.49 29 ILE L C 1
ATOM 1869 O O . ILE B 2 29 ? -2.495 49.380 -5.053 1.00 22.89 29 ILE L O 1
ATOM 1874 N N . ARG B 2 30 ? -2.406 51.626 -4.744 1.00 20.91 30 ARG L N 1
ATOM 1875 C CA . ARG B 2 30 ? -3.825 51.746 -4.325 1.00 24.30 30 ARG L CA 1
ATOM 1876 C C . ARG B 2 30 ? -4.069 50.767 -3.156 1.00 23.91 30 ARG L C 1
ATOM 1877 O O . ARG B 2 30 ? -3.270 50.783 -2.223 1.00 24.66 30 ARG L O 1
ATOM 1885 N N . ASN B 2 31 ? -5.121 49.960 -3.228 1.00 23.01 31 ASN L N 1
ATOM 1886 C CA . ASN B 2 31 ? -5.404 48.940 -2.186 1.00 24.19 31 ASN L CA 1
ATOM 1887 C C . ASN B 2 31 ? -5.149 47.546 -2.763 1.00 24.31 31 ASN L C 1
ATOM 1888 O O . ASN B 2 31 ? -5.701 46.596 -2.215 1.00 22.54 31 ASN L O 1
ATOM 1893 N N . TYR B 2 32 ? -4.320 47.446 -3.802 1.00 21.82 32 TYR L N 1
ATOM 1894 C CA . TYR B 2 32 ? -4.088 46.150 -4.490 1.00 18.31 32 TYR L CA 1
ATOM 1895 C C . TYR B 2 32 ? -3.031 45.389 -3.706 1.00 22.84 32 TYR L C 1
ATOM 1896 O O . TYR B 2 32 ? -1.934 45.158 -4.228 1.00 21.85 32 TYR L O 1
ATOM 1905 N N . LEU B 2 33 ? -3.372 45.018 -2.474 1.00 22.20 33 LEU L N 1
ATOM 1906 C CA . LEU B 2 33 ? -2.405 44.364 -1.563 1.00 21.32 33 LEU L CA 1
ATOM 1907 C C . LEU B 2 33 ? -3.056 43.159 -0.885 1.00 23.11 33 LEU L C 1
ATOM 1908 O O . LEU B 2 33 ? -4.143 43.313 -0.320 1.00 22.76 33 LEU L O 1
ATOM 1913 N N . ASN B 2 34 ? -2.375 42.026 -0.939 1.00 21.59 34 ASN L N 1
ATOM 1914 C CA . ASN B 2 34 ? -2.918 40.781 -0.359 1.00 22.73 34 ASN L CA 1
ATOM 1915 C C . ASN B 2 34 ? -2.025 40.293 0.784 1.00 23.63 34 ASN L C 1
ATOM 1916 O O . ASN B 2 34 ? -0.819 40.534 0.725 1.00 20.58 34 ASN L O 1
ATOM 1921 N N . TRP B 2 35 ? -2.617 39.602 1.751 1.00 23.46 35 TRP L N 1
ATOM 1922 C CA . TRP B 2 35 ? -1.849 38.998 2.863 1.00 21.79 35 TRP L CA 1
ATOM 1923 C C . TRP B 2 35 ? -2.028 37.483 2.818 1.00 23.93 35 TRP L C 1
ATOM 1924 O O . TRP B 2 35 ? -3.171 37.013 2.737 1.00 24.22 35 TRP L O 1
ATOM 1935 N N . TYR B 2 36 ? -0.921 36.764 2.908 1.00 20.69 36 TYR L N 1
ATOM 1936 C CA . TYR B 2 36 ? -0.966 35.285 2.899 1.00 23.95 36 TYR L CA 1
ATOM 1937 C C . TYR B 2 36 ? -0.314 34.725 4.159 1.00 25.47 36 TYR L C 1
ATOM 1938 O O . TYR B 2 36 ? 0.685 35.287 4.615 1.00 25.08 36 TYR L O 1
ATOM 1947 N N . GLN B 2 37 ? -0.887 33.658 4.696 1.00 23.62 37 GLN L N 1
ATOM 1948 C CA . GLN B 2 37 ? -0.328 32.946 5.844 1.00 24.04 37 GLN L CA 1
ATOM 1949 C C . GLN B 2 37 ? 0.261 31.620 5.380 1.00 25.10 37 GLN L C 1
ATOM 1950 O O . GLN B 2 37 ? -0.402 30.881 4.636 1.00 27.62 37 GLN L O 1
ATOM 1956 N N . GLN B 2 38 ? 1.508 31.327 5.767 1.00 25.14 38 GLN L N 1
ATOM 1957 C CA . GLN B 2 38 ? 2.156 30.058 5.422 1.00 26.21 38 GLN L CA 1
ATOM 1958 C C . GLN B 2 38 ? 2.597 29.328 6.679 1.00 28.01 38 GLN L C 1
ATOM 1959 O O . GLN B 2 38 ? 3.508 29.779 7.385 1.00 30.88 38 GLN L O 1
ATOM 1965 N N . LYS B 2 39 ? 1.987 28.191 6.923 1.00 34.60 39 LYS L N 1
ATOM 1966 C CA . LYS B 2 39 ? 2.317 27.334 8.045 1.00 31.98 39 LYS L CA 1
ATOM 1967 C C . LYS B 2 39 ? 3.364 26.312 7.620 1.00 34.25 39 LYS L C 1
ATOM 1968 O O . LYS B 2 39 ? 3.553 26.072 6.424 1.00 35.66 39 LYS L O 1
ATOM 1974 N N . PRO B 2 40 ? 4.096 25.725 8.568 1.00 39.10 40 PRO L N 1
ATOM 1975 C CA . PRO B 2 40 ? 5.215 24.844 8.200 1.00 42.11 40 PRO L CA 1
ATOM 1976 C C . PRO B 2 40 ? 4.787 23.731 7.250 1.00 41.92 40 PRO L C 1
ATOM 1977 O O . PRO B 2 40 ? 3.826 23.001 7.507 1.00 41.20 40 PRO L O 1
ATOM 1981 N N . GLY B 2 41 ? 5.495 23.632 6.127 1.00 41.20 41 GLY L N 1
ATOM 1982 C CA . GLY B 2 41 ? 5.256 22.616 5.113 1.00 46.03 41 GLY L CA 1
ATOM 1983 C C . GLY B 2 41 ? 3.991 22.764 4.295 1.00 40.32 41 GLY L C 1
ATOM 1984 O O . GLY B 2 41 ? 3.620 21.823 3.591 1.00 42.95 41 GLY L O 1
ATOM 1985 N N . LYS B 2 42 ? 3.308 23.901 4.362 1.00 40.03 42 LYS L N 1
ATOM 1986 C CA . LYS B 2 42 ? 2.091 24.122 3.595 1.00 38.72 42 LYS L CA 1
ATOM 1987 C C . LYS B 2 42 ? 2.309 25.220 2.566 1.00 35.16 42 LYS L C 1
ATOM 1988 O O . LYS B 2 42 ? 3.269 25.990 2.635 1.00 36.22 42 LYS L O 1
ATOM 1994 N N . ALA B 2 43 ? 1.418 25.252 1.581 1.00 40.10 43 ALA L N 1
ATOM 1995 C CA . ALA B 2 43 ? 1.347 26.379 0.669 1.00 35.09 43 ALA L CA 1
ATOM 1996 C C . ALA B 2 43 ? 0.890 27.630 1.420 1.00 34.72 43 ALA L C 1
ATOM 1997 O O . ALA B 2 43 ? 0.195 27.531 2.436 1.00 31.42 43 ALA L O 1
ATOM 1999 N N . PRO B 2 44 ? 1.258 28.819 0.933 1.00 34.28 44 PRO L N 1
ATOM 2000 C CA . PRO B 2 44 ? 0.647 30.043 1.449 1.00 31.59 44 PRO L CA 1
ATOM 2001 C C . PRO B 2 44 ? -0.861 29.980 1.282 1.00 32.69 44 PRO L C 1
ATOM 2002 O O . PRO B 2 44 ? -1.376 29.367 0.341 1.00 29.11 44 PRO L O 1
ATOM 2006 N N . MET B 2 45 ? -1.566 30.648 2.195 1.00 26.48 45 MET L N 1
ATOM 2007 C CA . MET B 2 45 ? -3.023 30.642 2.233 1.00 30.04 45 MET L CA 1
ATOM 2008 C C . MET B 2 45 ? -3.510 32.079 2.282 1.00 28.90 45 MET L C 1
ATOM 2009 O O . MET B 2 45 ? -3.015 32.869 3.087 1.00 26.35 45 MET L O 1
ATOM 2014 N N . LEU B 2 46 ? -4.501 32.412 1.460 1.00 27.66 46 LEU L N 1
ATOM 2015 C CA . LEU B 2 46 ? -4.960 33.795 1.413 1.00 24.24 46 LEU L CA 1
ATOM 2016 C C . LEU B 2 46 ? -5.677 34.149 2.706 1.00 26.61 46 LEU L C 1
ATOM 2017 O O . LEU B 2 46 ? -6.568 33.413 3.146 1.00 29.05 46 LEU L O 1
ATOM 2022 N N . LEU B 2 47 ? -5.345 35.307 3.268 1.00 22.47 47 LEU L N 1
ATOM 2023 C CA . LEU B 2 47 ? -6.033 35.821 4.475 1.00 25.23 47 LEU L CA 1
ATOM 2024 C C . LEU B 2 47 ? -6.879 37.037 4.087 1.00 25.37 47 LEU L C 1
ATOM 2025 O O . LEU B 2 47 ? -8.074 37.031 4.372 1.00 27.01 47 LEU L O 1
ATOM 2030 N N . ILE B 2 48 ? -6.250 38.033 3.466 1.00 24.08 48 ILE L N 1
ATOM 2031 C CA . ILE B 2 48 ? -6.938 39.315 3.137 1.00 20.44 48 ILE L CA 1
ATOM 2032 C C . ILE B 2 48 ? -6.592 39.746 1.706 1.00 24.52 48 ILE L C 1
ATOM 2033 O O . ILE B 2 48 ? -5.461 39.508 1.284 1.00 21.64 48 ILE L O 1
ATOM 2038 N N . TYR B 2 49 ? -7.557 40.350 1.020 1.00 21.57 49 TYR L N 1
ATOM 2039 C CA . TYR B 2 49 ? -7.344 40.874 -0.344 1.00 23.00 49 TYR L CA 1
ATOM 2040 C C . TYR B 2 49 ? -7.894 42.293 -0.372 1.00 25.54 49 TYR L C 1
ATOM 2041 O O . TYR B 2 49 ? -8.676 42.665 0.502 1.00 25.96 49 TYR L O 1
ATOM 2050 N N . GLY B 2 50 ? -7.469 43.070 -1.360 1.00 25.31 50 GLY L N 1
ATOM 2051 C CA . GLY B 2 50 ? -7.916 44.471 -1.432 1.00 26.12 50 GLY L CA 1
ATOM 2052 C C . GLY B 2 50 ? -7.525 45.236 -0.183 1.00 25.11 50 GLY L C 1
ATOM 2053 O O . GLY B 2 50 ? -8.288 46.150 0.163 1.00 22.01 50 GLY L O 1
ATOM 2054 N N . ALA B 2 51 ? -6.421 44.849 0.463 1.00 22.09 51 ALA L N 1
ATOM 2055 C CA . ALA B 2 51 ? -5.886 45.495 1.687 1.00 25.08 51 ALA L CA 1
ATOM 2056 C C . ALA B 2 51 ? -6.704 45.221 2.951 1.00 25.41 51 ALA L C 1
ATOM 2057 O O . ALA B 2 51 ? -6.091 45.129 4.007 1.00 25.90 51 ALA L O 1
ATOM 2059 N N . SER B 2 52 ? -8.022 45.063 2.842 1.00 26.87 52 SER L N 1
ATOM 2060 C CA . SER B 2 52 ? -8.862 45.004 4.065 1.00 25.90 52 SER L CA 1
ATOM 2061 C C . SER B 2 52 ? -10.007 43.977 4.008 1.00 28.20 52 SER L C 1
ATOM 2062 O O . SER B 2 52 ? -10.718 43.868 5.010 1.00 25.22 52 SER L O 1
ATOM 2065 N N . SER B 2 53 ? -10.177 43.272 2.895 1.00 22.36 53 SER L N 1
ATOM 2066 C CA . SER B 2 53 ? -11.261 42.302 2.785 1.00 25.04 53 SER L CA 1
ATOM 2067 C C . SER B 2 53 ? -10.792 40.948 3.294 1.00 27.15 53 SER L C 1
ATOM 2068 O O . SER B 2 53 ? -9.848 40.366 2.749 1.00 24.49 53 SER L O 1
ATOM 2071 N N . LEU B 2 54 ? -11.436 40.458 4.355 1.00 26.10 54 LEU L N 1
ATOM 2072 C CA . LEU B 2 54 ? -11.118 39.148 4.900 1.00 25.58 54 LEU L CA 1
ATOM 2073 C C . LEU B 2 54 ? -11.677 38.071 3.975 1.00 33.21 54 LEU L C 1
ATOM 2074 O O . LEU B 2 54 ? -12.830 38.151 3.535 1.00 35.30 54 LEU L O 1
ATOM 2079 N N . GLN B 2 55 ? -10.838 37.102 3.617 1.00 33.30 55 GLN L N 1
ATOM 2080 C CA . GLN B 2 55 ? -11.306 35.992 2.807 1.00 29.66 55 GLN L CA 1
ATOM 2081 C C . GLN B 2 55 ? -12.269 35.120 3.604 1.00 36.99 55 GLN L C 1
ATOM 2082 O O . GLN B 2 55 ? -12.136 34.960 4.819 1.00 32.12 55 GLN L O 1
ATOM 2088 N N . ASN B 2 56 ? -13.247 34.548 2.908 1.00 40.55 56 ASN L N 1
ATOM 2089 C CA . ASN B 2 56 ? -14.246 33.727 3.581 1.00 43.12 56 ASN L CA 1
ATOM 2090 C C . ASN B 2 56 ? -13.598 32.557 4.312 1.00 37.20 56 ASN L C 1
ATOM 2091 O O . ASN B 2 56 ? -12.677 31.908 3.802 1.00 42.98 56 ASN L O 1
ATOM 2096 N N . GLY B 2 57 ? -14.067 32.308 5.535 1.00 45.90 57 GLY L N 1
ATOM 2097 C CA . GLY B 2 57 ? -13.514 31.258 6.359 1.00 42.06 57 GLY L CA 1
ATOM 2098 C C . GLY B 2 57 ? -12.242 31.610 7.101 1.00 43.31 57 GLY L C 1
ATOM 2099 O O . GLY B 2 57 ? -11.730 30.766 7.840 1.00 42.25 57 GLY L O 1
ATOM 2100 N N . VAL B 2 58 ? -11.709 32.818 6.939 1.00 39.50 58 VAL L N 1
ATOM 2101 C CA . VAL B 2 58 ? -10.546 33.227 7.733 1.00 34.14 58 VAL L CA 1
ATOM 2102 C C . VAL B 2 58 ? -11.038 33.819 9.054 1.00 35.14 58 VAL L C 1
ATOM 2103 O O . VAL B 2 58 ? -12.015 34.586 9.056 1.00 33.20 58 VAL L O 1
ATOM 2107 N N . PRO B 2 59 ? -10.413 33.487 10.195 1.00 31.40 59 PRO L N 1
ATOM 2108 C CA . PRO B 2 59 ? -10.911 33.975 11.488 1.00 35.20 59 PRO L CA 1
ATOM 2109 C C . PRO B 2 59 ? -10.968 35.493 11.558 1.00 38.32 59 PRO L C 1
ATOM 2110 O O . PRO B 2 59 ? -10.106 36.200 11.034 1.00 32.62 59 PRO L O 1
ATOM 2114 N N . SER B 2 60 ? -11.985 35.993 12.248 1.00 33.73 60 SER L N 1
ATOM 2115 C CA . SER B 2 60 ? -12.176 37.433 12.363 1.00 35.67 60 SER L CA 1
ATOM 2116 C C . SER B 2 60 ? -11.108 38.133 13.212 1.00 33.21 60 SER L C 1
ATOM 2117 O O . SER B 2 60 ? -11.108 39.371 13.275 1.00 32.17 60 SER L O 1
ATOM 2120 N N . ARG B 2 61 ? -10.190 37.399 13.844 1.00 28.28 61 ARG L N 1
ATOM 2121 C CA . ARG B 2 61 ? -9.099 38.074 14.539 1.00 30.54 61 ARG L CA 1
ATOM 2122 C C . ARG B 2 61 ? -8.049 38.650 13.589 1.00 31.45 61 ARG L C 1
ATOM 2123 O O . ARG B 2 61 ? -7.202 39.433 14.035 1.00 29.11 61 ARG L O 1
ATOM 2131 N N . PHE B 2 62 ? -8.073 38.291 12.302 1.00 29.84 62 PHE L N 1
ATOM 2132 C CA . PHE B 2 62 ? -7.170 38.884 11.314 1.00 32.92 62 PHE L CA 1
ATOM 2133 C C . PHE B 2 62 ? -7.834 40.112 10.709 1.00 30.80 62 PHE L C 1
ATOM 2134 O O . PHE B 2 62 ? -9.024 40.084 10.389 1.00 32.26 62 PHE L O 1
ATOM 2142 N N . SER B 2 63 ? -7.065 41.194 10.565 1.00 32.43 63 SER L N 1
ATOM 2143 C CA . SER B 2 63 ? -7.587 42.470 10.080 1.00 30.88 63 SER L CA 1
ATOM 2144 C C . SER B 2 63 ? -6.529 43.147 9.219 1.00 28.03 63 SER L C 1
ATOM 2145 O O . SER B 2 63 ? -5.362 43.169 9.600 1.00 28.83 63 SER L O 1
ATOM 2148 N N . GLY B 2 64 ? -6.900 43.701 8.061 1.00 30.01 64 GLY L N 1
ATOM 2149 C CA . GLY B 2 64 ? -5.960 44.449 7.241 1.00 27.13 64 GLY L CA 1
ATOM 2150 C C . GLY B 2 64 ? -6.382 45.897 7.077 1.00 27.71 64 GLY L C 1
ATOM 2151 O O . GLY B 2 64 ? -7.575 46.202 7.006 1.00 27.28 64 GLY L O 1
ATOM 2152 N N . SER B 2 65 ? -5.393 46.796 6.986 1.00 23.07 65 SER L N 1
ATOM 2153 C CA . SER B 2 65 ? -5.718 48.168 6.592 1.00 28.74 65 SER L CA 1
ATOM 2154 C C . SER B 2 65 ? -4.596 48.760 5.746 1.00 29.09 65 SER L C 1
ATOM 2155 O O . SER B 2 65 ? -3.489 48.220 5.671 1.00 28.58 65 SER L O 1
ATOM 2158 N N . GLY B 2 66 ? -4.903 49.901 5.131 1.00 32.73 66 GLY L N 1
ATOM 2159 C CA . GLY B 2 66 ? -3.962 50.654 4.318 1.00 33.54 66 GLY L CA 1
ATOM 2160 C C . GLY B 2 66 ? -4.417 50.904 2.892 1.00 31.73 66 GLY L C 1
ATOM 2161 O O . GLY B 2 66 ? -5.187 50.130 2.310 1.00 36.06 66 GLY L O 1
ATOM 2162 N N . SER B 2 67 ? -3.925 51.997 2.310 1.00 29.11 67 SER L N 1
ATOM 2163 C CA . SER B 2 67 ? -4.024 52.255 0.877 1.00 31.98 67 SER L CA 1
ATOM 2164 C C . SER B 2 67 ? -2.843 53.141 0.509 1.00 34.58 67 SER L C 1
ATOM 2165 O O . SER B 2 67 ? -2.390 53.953 1.324 1.00 36.16 67 SER L O 1
ATOM 2168 N N . GLY B 2 68 ? -2.314 52.967 -0.699 1.00 32.79 68 GLY L N 1
ATOM 2169 C CA . GLY B 2 68 ? -1.180 53.799 -1.059 1.00 31.12 68 GLY L CA 1
ATOM 2170 C C . GLY B 2 68 ? 0.135 53.055 -0.929 1.00 31.07 68 GLY L C 1
ATOM 2171 O O . GLY B 2 68 ? 0.420 52.193 -1.772 1.00 28.90 68 GLY L O 1
ATOM 2172 N N . THR B 2 69 ? 0.942 53.352 0.103 1.00 23.28 69 THR L N 1
ATOM 2173 C CA . THR B 2 69 ? 2.227 52.668 0.263 1.00 25.97 69 THR L CA 1
ATOM 2174 C C . THR B 2 69 ? 2.393 51.927 1.586 1.00 26.79 69 THR L C 1
ATOM 2175 O O . THR B 2 69 ? 3.330 51.130 1.709 1.00 29.09 69 THR L O 1
ATOM 2179 N N . GLU B 2 70 ? 1.524 52.164 2.561 1.00 26.29 70 GLU L N 1
ATOM 2180 C CA . GLU B 2 70 ? 1.725 51.560 3.900 1.00 24.81 70 GLU L CA 1
ATOM 2181 C C . GLU B 2 70 ? 0.535 50.677 4.274 1.00 24.57 70 GLU L C 1
ATOM 2182 O O . GLU B 2 70 ? -0.601 51.141 4.191 1.00 26.90 70 GLU L O 1
ATOM 2188 N N . PHE B 2 71 ? 0.828 49.449 4.665 1.00 21.78 71 PHE L N 1
ATOM 2189 C CA . PHE B 2 71 ? -0.250 48.484 4.980 1.00 24.05 71 PHE L CA 1
ATOM 2190 C C . PHE B 2 71 ? 0.046 47.778 6.295 1.00 23.93 71 PHE L C 1
ATOM 2191 O O . PHE B 2 71 ? 1.220 47.602 6.646 1.00 22.88 71 PHE L O 1
ATOM 2199 N N . THR B 2 72 ? -1.024 47.373 6.980 1.00 25.38 72 THR L N 1
ATOM 2200 C CA . THR B 2 72 ? -0.870 46.675 8.266 1.00 26.43 72 THR L CA 1
ATOM 2201 C C . THR B 2 72 ? -1.746 45.455 8.374 1.00 27.32 72 THR L C 1
ATOM 2202 O O . THR B 2 72 ? -2.900 45.513 7.936 1.00 28.31 72 THR L O 1
ATOM 2206 N N . LEU B 2 73 ? -1.181 44.370 8.873 1.00 24.21 73 LEU L N 1
ATOM 2207 C CA . LEU B 2 73 ? -1.940 43.185 9.248 1.00 23.05 73 LEU L CA 1
ATOM 2208 C C . LEU B 2 73 ? -1.930 43.094 10.769 1.00 25.09 73 LEU L C 1
ATOM 2209 O O . LEU B 2 73 ? -0.855 43.021 11.370 1.00 23.41 73 LEU L O 1
ATOM 2214 N N . THR B 2 74 ? -3.109 43.106 11.386 1.00 23.18 74 THR L N 1
ATOM 2215 C CA . THR B 2 74 ? -3.233 43.009 12.842 1.00 26.44 74 THR L CA 1
ATOM 2216 C C . THR B 2 74 ? -3.874 41.672 13.188 1.00 27.99 74 THR L C 1
ATOM 2217 O O . THR B 2 74 ? -4.898 41.300 12.597 1.00 29.88 74 THR L O 1
ATOM 2221 N N . ILE B 2 75 ? -3.227 40.924 14.080 1.00 28.66 75 ILE L N 1
ATOM 2222 C CA . ILE B 2 75 ? -3.760 39.688 14.632 1.00 30.82 75 ILE L CA 1
ATOM 2223 C C . ILE B 2 75 ? -4.125 40.032 16.067 1.00 33.90 75 ILE L C 1
ATOM 2224 O O . ILE B 2 75 ? -3.241 40.339 16.884 1.00 28.59 75 ILE L O 1
ATOM 2229 N N . SER B 2 76 ? -5.426 40.056 16.357 1.00 34.63 76 SER L N 1
ATOM 2230 C CA . SER B 2 76 ? -5.903 40.761 17.530 1.00 39.76 76 SER L CA 1
ATOM 2231 C C . SER B 2 76 ? -5.862 39.917 18.792 1.00 43.73 76 SER L C 1
ATOM 2232 O O . SER B 2 76 ? -5.911 40.473 19.892 1.00 49.45 76 SER L O 1
ATOM 2235 N N . SER B 2 77 ? -5.797 38.593 18.672 1.00 41.96 77 SER L N 1
ATOM 2236 C CA . SER B 2 77 ? -5.790 37.749 19.870 1.00 37.80 77 SER L CA 1
ATOM 2237 C C . SER B 2 77 ? -5.025 36.463 19.573 1.00 33.81 77 SER L C 1
ATOM 2238 O O . SER B 2 77 ? -5.627 35.418 19.297 1.00 33.73 77 SER L O 1
ATOM 2241 N N . LEU B 2 78 ? -3.696 36.552 19.618 1.00 30.73 78 LEU L N 1
ATOM 2242 C CA . LEU B 2 78 ? -2.826 35.565 18.995 1.00 29.80 78 LEU L CA 1
ATOM 2243 C C . LEU B 2 78 ? -3.064 34.160 19.545 1.00 34.33 78 LEU L C 1
ATOM 2244 O O . LEU B 2 78 ? -3.239 33.963 20.749 1.00 36.25 78 LEU L O 1
ATOM 2249 N N . GLN B 2 79 ? -3.053 33.171 18.646 1.00 35.94 79 GLN L N 1
ATOM 2250 C CA . GLN B 2 79 ? -3.316 31.785 19.001 1.00 37.65 79 GLN L CA 1
ATOM 2251 C C . GLN B 2 79 ? -2.128 30.901 18.636 1.00 38.29 79 GLN L C 1
ATOM 2252 O O . GLN B 2 79 ? -1.342 31.252 17.749 1.00 35.58 79 GLN L O 1
ATOM 2258 N N . PRO B 2 80 ? -1.964 29.755 19.313 1.00 35.69 80 PRO L N 1
ATOM 2259 C CA . PRO B 2 80 ? -0.853 28.854 18.966 1.00 39.81 80 PRO L CA 1
ATOM 2260 C C . PRO B 2 80 ? -0.821 28.473 17.495 1.00 33.25 80 PRO L C 1
ATOM 2261 O O . PRO B 2 80 ? 0.267 28.330 16.919 1.00 35.31 80 PRO L O 1
ATOM 2265 N N . GLU B 2 81 ? -1.987 28.311 16.866 1.00 35.40 81 GLU L N 1
ATOM 2266 C CA . GLU B 2 81 ? -2.023 27.919 15.459 1.00 34.71 81 GLU L CA 1
ATOM 2267 C C . GLU B 2 81 ? -1.604 29.056 14.540 1.00 35.02 81 GLU L C 1
ATOM 2268 O O . GLU B 2 81 ? -1.469 28.842 13.331 1.00 35.58 81 GLU L O 1
ATOM 2274 N N . ASP B 2 82 ? -1.422 30.258 15.069 1.00 32.06 82 ASP L N 1
ATOM 2275 C CA . ASP B 2 82 ? -1.008 31.379 14.243 1.00 35.72 82 ASP L CA 1
ATOM 2276 C C . ASP B 2 82 ? 0.492 31.399 14.012 1.00 35.28 82 ASP L C 1
ATOM 2277 O O . ASP B 2 82 ? 0.980 32.305 13.329 1.00 31.95 82 ASP L O 1
ATOM 2282 N N . PHE B 2 83 ? 1.230 30.438 14.569 1.00 32.52 83 PHE L N 1
ATOM 2283 C CA . PHE B 2 83 ? 2.634 30.278 14.216 1.00 31.33 83 PHE L CA 1
ATOM 2284 C C . PHE B 2 83 ? 2.757 30.116 12.703 1.00 33.23 83 PHE L C 1
ATOM 2285 O O . PHE B 2 83 ? 2.255 29.138 12.138 1.00 29.05 83 PHE L O 1
ATOM 2293 N N . ALA B 2 84 ? 3.422 31.065 12.045 1.00 32.10 84 ALA L N 1
ATOM 2294 C CA . ALA B 2 84 ? 3.416 31.070 10.587 1.00 30.28 84 ALA L CA 1
ATOM 2295 C C . ALA B 2 84 ? 4.337 32.169 10.081 1.00 30.84 84 ALA L C 1
ATOM 2296 O O . ALA B 2 84 ? 4.757 33.054 10.835 1.00 28.12 84 ALA L O 1
ATOM 2298 N N . THR B 2 85 ? 4.612 32.132 8.776 1.00 30.84 85 THR L N 1
ATOM 2299 C CA . THR B 2 85 ? 5.198 33.282 8.096 1.00 29.48 85 THR L CA 1
ATOM 2300 C C . THR B 2 85 ? 4.110 33.999 7.310 1.00 24.78 85 THR L C 1
ATOM 2301 O O . THR B 2 85 ? 3.336 33.361 6.591 1.00 29.25 85 THR L O 1
ATOM 2305 N N . TYR B 2 86 ? 4.039 35.316 7.473 1.00 23.63 86 TYR L N 1
ATOM 2306 C CA . TYR B 2 86 ? 3.003 36.131 6.863 1.00 24.12 86 TYR L CA 1
ATOM 2307 C C . TYR B 2 86 ? 3.628 36.985 5.765 1.00 24.54 86 TYR L C 1
ATOM 2308 O O . TYR B 2 86 ? 4.619 37.676 6.012 1.00 29.16 86 TYR L O 1
ATOM 2317 N N . TYR B 2 87 ? 3.040 36.926 4.576 1.00 25.30 87 TYR L N 1
ATOM 2318 C CA . TYR B 2 87 ? 3.606 37.638 3.408 1.00 24.55 87 TYR L CA 1
ATOM 2319 C C . TYR B 2 87 ? 2.610 38.618 2.804 1.00 22.25 87 TYR L C 1
ATOM 2320 O O . TYR B 2 87 ? 1.422 38.292 2.707 1.00 22.57 87 TYR L O 1
ATOM 2329 N N . CYS B 2 88 ? 3.093 39.799 2.422 1.00 22.37 88 CYS L N 1
ATOM 2330 C CA . CYS B 2 88 ? 2.233 40.746 1.676 1.00 20.59 88 CYS L CA 1
ATOM 2331 C C . CYS B 2 88 ? 2.570 40.618 0.177 1.00 22.45 88 CYS L C 1
ATOM 2332 O O . CYS B 2 88 ? 3.692 40.215 -0.131 1.00 22.23 88 CYS L O 1
ATOM 2335 N N . GLN B 2 89 ? 1.627 40.972 -0.694 1.00 22.58 89 GLN L N 1
ATOM 2336 C CA . GLN B 2 89 ? 1.827 40.832 -2.158 1.00 22.58 89 GLN L CA 1
ATOM 2337 C C . GLN B 2 89 ? 1.033 41.913 -2.907 1.00 21.49 89 GLN L C 1
ATOM 2338 O O . GLN B 2 89 ? -0.140 42.096 -2.579 1.00 22.43 89 GLN L O 1
ATOM 2344 N N . GLN B 2 90 ? 1.660 42.569 -3.882 1.00 22.94 90 GLN L N 1
ATOM 2345 C CA . GLN B 2 90 ? 1.021 43.704 -4.592 1.00 19.85 90 GLN L CA 1
ATOM 2346 C C . GLN B 2 90 ? 0.545 43.275 -5.990 1.00 21.70 90 GLN L C 1
ATOM 2347 O O . GLN B 2 90 ? 1.222 42.444 -6.610 1.00 22.11 90 GLN L O 1
ATOM 2353 N N . SER B 2 91 ? -0.551 43.862 -6.462 1.00 21.06 91 SER L N 1
ATOM 2354 C CA . SER B 2 91 ? -1.121 43.506 -7.782 1.00 23.60 91 SER L CA 1
ATOM 2355 C C . SER B 2 91 ? -1.374 44.785 -8.612 1.00 24.24 91 SER L C 1
ATOM 2356 O O . SER B 2 91 ? -2.364 44.824 -9.338 1.00 25.11 91 SER L O 1
ATOM 2359 N N . TYR B 2 92 ? -0.483 45.775 -8.518 1.00 24.81 92 TYR L N 1
ATOM 2360 C CA . TYR B 2 92 ? -0.601 47.043 -9.292 1.00 23.90 92 TYR L CA 1
ATOM 2361 C C . TYR B 2 92 ? 0.323 46.989 -10.508 1.00 24.93 92 TYR L C 1
ATOM 2362 O O . TYR B 2 92 ? -0.043 47.505 -11.566 1.00 25.98 92 TYR L O 1
ATOM 2371 N N . ARG B 2 93 ? 1.518 46.436 -10.337 1.00 24.13 93 ARG L N 1
ATOM 2372 C CA . ARG B 2 93 ? 2.428 46.204 -11.486 1.00 24.22 93 ARG L CA 1
ATOM 2373 C C . ARG B 2 93 ? 2.809 44.707 -11.449 1.00 25.44 93 ARG L C 1
ATOM 2374 O O . ARG B 2 93 ? 2.155 43.958 -10.718 1.00 24.55 93 ARG L O 1
ATOM 2382 N N . THR B 2 94 ? 3.822 44.305 -12.210 1.00 26.07 94 THR L N 1
ATOM 2383 C CA . THR B 2 94 ? 4.245 42.892 -12.236 1.00 27.64 94 THR L CA 1
ATOM 2384 C C . THR B 2 94 ? 4.164 42.355 -10.817 1.00 24.28 94 THR L C 1
ATOM 2385 O O . THR B 2 94 ? 4.857 42.895 -9.955 1.00 24.09 94 THR L O 1
ATOM 2389 N N . LEU B 2 95 ? 3.337 41.338 -10.596 1.00 24.13 95 LEU L N 1
ATOM 2390 C CA . LEU B 2 95 ? 3.071 40.802 -9.238 1.00 23.17 95 LEU L CA 1
ATOM 2391 C C . LEU B 2 95 ? 4.361 40.497 -8.458 1.00 24.95 95 LEU L C 1
ATOM 2392 O O . LEU B 2 95 ? 5.188 39.748 -8.971 1.00 23.11 95 LEU L O 1
ATOM 2397 N N . THR B 2 96 ? 4.477 41.070 -7.254 1.00 23.19 96 THR L N 1
ATOM 2398 C CA . THR B 2 96 ? 5.658 40.874 -6.386 1.00 22.63 96 THR L CA 1
ATOM 2399 C C . THR B 2 96 ? 5.237 40.603 -4.942 1.00 21.81 96 THR L C 1
ATOM 2400 O O . THR B 2 96 ? 4.212 41.150 -4.521 1.00 19.16 96 THR L O 1
ATOM 2404 N N . PHE B 2 97 ? 6.011 39.795 -4.217 1.00 20.51 97 PHE L N 1
ATOM 2405 C CA . PHE B 2 97 ? 5.776 39.455 -2.805 1.00 21.43 97 PHE L CA 1
ATOM 2406 C C . PHE B 2 97 ? 6.773 40.171 -1.907 1.00 20.59 97 PHE L C 1
ATOM 2407 O O . PHE B 2 97 ? 7.921 40.402 -2.306 1.00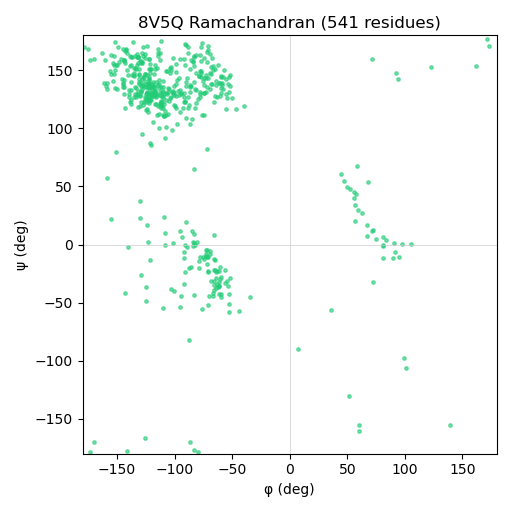 21.35 97 PHE L O 1
ATOM 2415 N N . GLY B 2 98 ? 6.350 40.493 -0.656 1.00 23.96 98 GLY L N 1
ATOM 2416 C CA . GLY B 2 98 ? 7.313 40.878 0.361 1.00 22.89 98 GLY L CA 1
ATOM 2417 C C . GLY B 2 98 ? 8.034 39.656 0.877 1.00 26.87 98 GLY L C 1
ATOM 2418 O O . GLY B 2 98 ? 7.697 38.508 0.538 1.00 24.82 98 GLY L O 1
ATOM 2419 N N . PRO B 2 99 ? 9.044 39.877 1.729 1.00 27.21 99 PRO L N 1
ATOM 2420 C CA . PRO B 2 99 ? 9.893 38.763 2.179 1.00 26.33 99 PRO L CA 1
ATOM 2421 C C . PRO B 2 99 ? 9.345 37.963 3.350 1.00 28.79 99 PRO L C 1
ATOM 2422 O O . PRO B 2 99 ? 10.012 37.012 3.775 1.00 23.26 99 PRO L O 1
ATOM 2426 N N . GLY B 2 100 ? 8.189 38.322 3.898 1.00 25.87 100 GLY L N 1
ATOM 2427 C CA . GLY B 2 100 ? 7.635 37.550 4.999 1.00 25.26 100 GLY L CA 1
ATOM 2428 C C . GLY B 2 100 ? 8.049 38.066 6.365 1.00 26.64 100 GLY L C 1
ATOM 2429 O O . GLY B 2 100 ? 9.144 38.594 6.571 1.00 24.43 100 GLY L O 1
ATOM 2430 N N . THR B 2 101 ? 7.138 37.906 7.321 1.00 24.49 101 THR L N 1
ATOM 2431 C CA . THR B 2 101 ? 7.382 38.158 8.733 1.00 25.71 101 THR L CA 1
ATOM 2432 C C . THR B 2 101 ? 7.088 36.869 9.492 1.00 26.92 101 THR L C 1
ATOM 2433 O O . THR B 2 101 ? 5.987 36.331 9.391 1.00 26.34 101 THR L O 1
ATOM 2437 N N . LYS B 2 102 ? 8.057 36.387 10.259 1.00 30.59 102 LYS L N 1
ATOM 2438 C CA . LYS B 2 102 ? 7.898 35.151 11.019 1.00 32.73 102 LYS L CA 1
ATOM 2439 C C . LYS B 2 102 ? 7.298 35.471 12.381 1.00 30.93 102 LYS L C 1
ATOM 2440 O O . LYS B 2 102 ? 7.813 36.334 13.095 1.00 33.42 102 LYS L O 1
ATOM 2446 N N . VAL B 2 103 ? 6.211 34.794 12.739 1.00 28.90 103 VAL L N 1
ATOM 2447 C CA . VAL B 2 103 ? 5.566 34.987 14.038 1.00 29.98 103 VAL L CA 1
ATOM 2448 C C . VAL B 2 103 ? 5.856 33.751 14.869 1.00 32.69 103 VAL L C 1
ATOM 2449 O O . VAL B 2 103 ? 5.402 32.655 14.521 1.00 28.90 103 VAL L O 1
ATOM 2453 N N . ASP B 2 104 ? 6.605 33.923 15.963 1.00 33.30 104 ASP L N 1
ATOM 2454 C CA . ASP B 2 104 ? 6.904 32.833 16.885 1.00 36.11 104 ASP L CA 1
ATOM 2455 C C . ASP B 2 104 ? 6.023 33.003 18.122 1.00 34.32 104 ASP L C 1
ATOM 2456 O O . ASP B 2 104 ? 5.631 34.119 18.468 1.00 29.59 104 ASP L O 1
ATOM 2461 N N . ILE B 2 105 ? 5.719 31.894 18.791 1.00 35.92 105 ILE L N 1
ATOM 2462 C CA . ILE B 2 105 ? 4.858 31.897 19.976 1.00 39.15 105 ILE L CA 1
ATOM 2463 C C . ILE B 2 105 ? 5.713 31.757 21.232 1.00 33.98 105 ILE L C 1
ATOM 2464 O O . ILE B 2 105 ? 6.511 30.818 21.349 1.00 34.23 105 ILE L O 1
ATOM 2469 N N . LYS B 2 106 ? 5.536 32.677 22.184 1.00 39.11 106 LYS L N 1
ATOM 2470 C CA . LYS B 2 106 ? 6.155 32.569 23.508 1.00 42.55 106 LYS L CA 1
ATOM 2471 C C . LYS B 2 106 ? 5.272 31.752 24.442 1.00 38.73 106 LYS L C 1
ATOM 2472 O O . LYS B 2 106 ? 4.076 32.029 24.568 1.00 37.45 106 LYS L O 1
ATOM 2478 N N . ARG B 2 107 ? 5.862 30.781 25.133 1.00 40.73 107 ARG L N 1
ATOM 2479 C CA . ARG B 2 107 ? 5.115 29.966 26.084 1.00 33.41 107 ARG L CA 1
ATOM 2480 C C . ARG B 2 107 ? 5.983 29.679 27.306 1.00 39.97 107 ARG L C 1
ATOM 2481 O O . ARG B 2 107 ? 7.112 30.161 27.419 1.00 40.23 107 ARG L O 1
ATOM 2489 N N . THR B 2 108 ? 5.449 28.899 28.241 1.00 38.73 108 THR L N 1
ATOM 2490 C CA . THR B 2 108 ? 6.219 28.552 29.429 1.00 43.97 108 THR L CA 1
ATOM 2491 C C . THR B 2 108 ? 7.255 27.474 29.119 1.00 43.79 108 THR L C 1
ATOM 2492 O O . THR B 2 108 ? 7.148 26.724 28.144 1.00 42.60 108 THR L O 1
ATOM 2496 N N . VAL B 2 109 ? 8.284 27.428 29.967 1.00 44.70 109 VAL L N 1
ATOM 2497 C CA . VAL B 2 109 ? 9.309 26.396 29.900 1.00 44.01 109 VAL L CA 1
ATOM 2498 C C . VAL B 2 109 ? 8.669 25.010 29.915 1.00 44.64 109 VAL L C 1
ATOM 2499 O O . VAL B 2 109 ? 7.729 24.743 30.674 1.00 47.69 109 VAL L O 1
ATOM 2503 N N . ALA B 2 110 ? 9.196 24.114 29.080 1.00 45.83 110 ALA L N 1
ATOM 2504 C CA . ALA B 2 110 ? 8.797 22.713 29.080 1.00 45.47 110 ALA L CA 1
ATOM 2505 C C . ALA B 2 110 ? 10.044 21.866 28.891 1.00 50.16 110 ALA L C 1
ATOM 2506 O O . ALA B 2 110 ? 10.800 22.083 27.937 1.00 46.32 110 ALA L O 1
ATOM 2508 N N . ALA B 2 111 ? 10.251 20.919 29.784 1.00 47.88 111 ALA L N 1
ATOM 2509 C CA . ALA B 2 111 ? 11.426 20.057 29.773 1.00 49.57 111 ALA L CA 1
ATOM 2510 C C . ALA B 2 111 ? 11.279 18.987 28.694 1.00 44.54 111 ALA L C 1
ATOM 2511 O O . ALA B 2 111 ? 10.172 18.498 28.454 1.00 45.75 111 ALA L O 1
ATOM 2513 N N . PRO B 2 112 ? 12.365 18.608 28.028 1.00 44.40 112 PRO L N 1
ATOM 2514 C CA . PRO B 2 112 ? 12.262 17.599 26.970 1.00 48.18 112 PRO L CA 1
ATOM 2515 C C . PRO B 2 112 ? 12.152 16.205 27.554 1.00 48.87 112 PRO L C 1
ATOM 2516 O O . PRO B 2 112 ? 12.666 15.916 28.637 1.00 49.84 112 PRO L O 1
ATOM 2520 N N . SER B 2 113 ? 11.455 15.334 26.831 1.00 47.34 113 SER L N 1
ATOM 2521 C CA . SER B 2 113 ? 11.479 13.908 27.145 1.00 45.61 113 SER L CA 1
ATOM 2522 C C . SER B 2 113 ? 12.515 13.242 26.252 1.00 49.74 113 SER L C 1
ATOM 2523 O O . SER B 2 113 ? 12.504 13.438 25.034 1.00 46.32 113 SER L O 1
ATOM 2526 N N . VAL B 2 114 ? 13.426 12.482 26.849 1.00 40.52 114 VAL L N 1
ATOM 2527 C CA . VAL B 2 114 ? 14.610 12.020 26.140 1.00 47.15 114 VAL L CA 1
ATOM 2528 C C . VAL B 2 114 ? 14.522 10.519 25.899 1.00 47.54 114 VAL L C 1
ATOM 2529 O O . VAL B 2 114 ? 14.150 9.751 26.791 1.00 50.45 114 VAL L O 1
ATOM 2533 N N . PHE B 2 115 ? 14.862 10.110 24.677 1.00 42.66 115 PHE L N 1
ATOM 2534 C CA . PHE B 2 115 ? 14.866 8.710 24.269 1.00 42.14 115 PHE L CA 1
ATOM 2535 C C . PHE B 2 115 ? 16.127 8.442 23.461 1.00 47.39 115 PHE L C 1
ATOM 2536 O O . PHE B 2 115 ? 16.604 9.314 22.731 1.00 43.20 115 PHE L O 1
ATOM 2544 N N . ILE B 2 116 ? 16.678 7.239 23.591 1.00 46.49 116 ILE L N 1
ATOM 2545 C CA . ILE B 2 116 ? 17.865 6.872 22.829 1.00 45.65 116 ILE L CA 1
ATOM 2546 C C . ILE B 2 116 ? 17.574 5.575 22.081 1.00 42.93 116 ILE L C 1
ATOM 2547 O O . ILE B 2 116 ? 16.893 4.690 22.608 1.00 45.90 116 ILE L O 1
ATOM 2552 N N . PHE B 2 117 ? 18.060 5.489 20.838 1.00 40.36 117 PHE L N 1
ATOM 2553 C CA . PHE B 2 117 ? 17.784 4.379 19.929 1.00 45.71 117 PHE L CA 1
ATOM 2554 C C . PHE B 2 117 ? 19.099 3.816 19.406 1.00 47.65 117 PHE L C 1
ATOM 2555 O O . PHE B 2 117 ? 19.870 4.553 18.744 1.00 47.73 117 PHE L O 1
ATOM 2563 N N . PRO B 2 118 ? 19.384 2.538 19.650 1.00 47.73 118 PRO L N 1
ATOM 2564 C CA . PRO B 2 118 ? 20.590 1.908 19.099 1.00 46.62 118 PRO L CA 1
ATOM 2565 C C . PRO B 2 118 ? 20.482 1.757 17.595 1.00 45.85 118 PRO L C 1
ATOM 2566 O O . PRO B 2 118 ? 19.379 1.829 17.035 1.00 46.35 118 PRO L O 1
ATOM 2570 N N . PRO B 2 119 ? 21.597 1.506 16.911 1.00 48.37 119 PRO L N 1
ATOM 2571 C CA . PRO B 2 119 ? 21.518 1.160 15.490 1.00 42.93 119 PRO L CA 1
ATOM 2572 C C . PRO B 2 119 ? 20.768 -0.150 15.335 1.00 49.87 119 PRO L C 1
ATOM 2573 O O . PRO B 2 119 ? 20.959 -1.080 16.123 1.00 45.16 119 PRO L O 1
ATOM 2577 N N . SER B 2 120 ? 19.929 -0.233 14.306 1.00 47.02 120 SER L N 1
ATOM 2578 C CA . SER B 2 120 ? 19.327 -1.512 13.962 1.00 45.97 120 SER L CA 1
ATOM 2579 C C . SER B 2 120 ? 20.400 -2.472 13.472 1.00 50.73 120 SER L C 1
ATOM 2580 O O . SER B 2 120 ? 21.403 -2.066 12.880 1.00 47.79 120 SER L O 1
ATOM 2583 N N . ASP B 2 121 ? 20.176 -3.764 13.707 1.00 52.71 121 ASP L N 1
ATOM 2584 C CA . ASP B 2 121 ? 21.101 -4.759 13.179 1.00 52.41 121 ASP L CA 1
ATOM 2585 C C . ASP B 2 121 ? 21.158 -4.710 11.657 1.00 50.46 121 ASP L C 1
ATOM 2586 O O . ASP B 2 121 ? 22.221 -4.919 11.064 1.00 49.87 121 ASP L O 1
ATOM 2591 N N . GLU B 2 122 ? 20.026 -4.425 11.010 1.00 51.95 122 GLU L N 1
ATOM 2592 C CA . GLU B 2 122 ? 19.991 -4.405 9.552 1.00 48.30 122 GLU L CA 1
ATOM 2593 C C . GLU B 2 122 ? 20.941 -3.352 8.983 1.00 50.64 122 GLU L C 1
ATOM 2594 O O . GLU B 2 122 ? 21.657 -3.613 8.006 1.00 47.98 122 GLU L O 1
ATOM 2600 N N . GLN B 2 123 ? 20.963 -2.157 9.591 1.00 51.84 123 GLN L N 1
ATOM 2601 C CA . GLN B 2 123 ? 21.842 -1.089 9.122 1.00 50.94 123 GLN L CA 1
ATOM 2602 C C . GLN B 2 123 ? 23.314 -1.457 9.247 1.00 54.11 123 GLN L C 1
ATOM 2603 O O . GLN B 2 123 ? 24.128 -1.031 8.421 1.00 54.13 123 GLN L O 1
ATOM 2609 N N . LEU B 2 124 ? 23.682 -2.219 10.280 1.00 56.68 124 LEU L N 1
ATOM 2610 C CA . LEU B 2 124 ? 25.091 -2.536 10.491 1.00 58.80 124 LEU L CA 1
ATOM 2611 C C . LEU B 2 124 ? 25.693 -3.309 9.328 1.00 61.28 124 LEU L C 1
ATOM 2612 O O . LEU B 2 124 ? 26.912 -3.264 9.140 1.00 66.02 124 LEU L O 1
ATOM 2617 N N . LYS B 2 125 ? 24.871 -3.999 8.532 1.00 59.17 125 LYS L N 1
ATOM 2618 C CA . LYS B 2 125 ? 25.372 -4.684 7.347 1.00 59.80 125 LYS L CA 1
ATOM 2619 C C . LYS B 2 125 ? 25.899 -3.723 6.288 1.00 61.92 125 LYS L C 1
ATOM 2620 O O . LYS B 2 125 ? 26.563 -4.173 5.350 1.00 65.20 125 LYS L O 1
ATOM 2626 N N . SER B 2 126 ? 25.627 -2.423 6.413 1.00 62.33 126 SER L N 1
ATOM 2627 C CA . SER B 2 126 ? 26.136 -1.413 5.493 1.00 62.18 126 SER L CA 1
ATOM 2628 C C . SER B 2 126 ? 27.487 -0.850 5.918 1.00 62.77 126 SER L C 1
ATOM 2629 O O . SER B 2 126 ? 28.043 -0.009 5.202 1.00 63.21 126 SER L O 1
ATOM 2632 N N . GLY B 2 127 ? 28.027 -1.288 7.054 1.00 58.19 127 GLY L N 1
ATOM 2633 C CA . GLY B 2 127 ? 29.259 -0.731 7.573 1.00 58.15 127 GLY L CA 1
ATOM 2634 C C . GLY B 2 127 ? 29.101 0.573 8.316 1.00 59.04 127 GLY L C 1
ATOM 2635 O O . GLY B 2 127 ? 30.109 1.180 8.693 1.00 59.56 127 GLY L O 1
ATOM 2636 N N . THR B 2 128 ? 27.868 1.019 8.542 1.00 60.08 128 THR L N 1
ATOM 2637 C CA . THR B 2 128 ? 27.575 2.273 9.218 1.00 56.27 128 THR L CA 1
ATOM 2638 C C . THR B 2 128 ? 26.547 2.025 10.313 1.00 53.24 128 THR L C 1
ATOM 2639 O O . THR B 2 128 ? 25.601 1.255 10.123 1.00 51.85 128 THR L O 1
ATOM 2643 N N . ALA B 2 129 ? 26.750 2.677 11.459 1.00 50.90 129 ALA L N 1
ATOM 2644 C CA . ALA B 2 129 ? 25.847 2.645 12.598 1.00 51.92 129 ALA L CA 1
ATOM 2645 C C . ALA B 2 129 ? 25.365 4.060 12.884 1.00 56.91 129 ALA L C 1
ATOM 2646 O O . ALA B 2 129 ? 26.179 4.985 13.017 1.00 57.57 129 ALA L O 1
ATOM 2648 N N . SER B 2 130 ? 24.048 4.222 12.970 1.00 52.67 130 SER L N 1
ATOM 2649 C CA . SER B 2 130 ? 23.408 5.474 13.353 1.00 52.36 130 SER L CA 1
ATOM 2650 C C . SER B 2 130 ? 22.765 5.290 14.723 1.00 50.30 130 SER L C 1
ATOM 2651 O O . SER B 2 130 ? 21.877 4.445 14.882 1.00 51.29 130 SER L O 1
ATOM 2654 N N . VAL B 2 131 ? 23.201 6.074 15.703 1.00 47.97 131 VAL L N 1
ATOM 2655 C CA . VAL B 2 131 ? 22.580 6.087 17.022 1.00 49.92 131 VAL L CA 1
ATOM 2656 C C . VAL B 2 131 ? 21.766 7.366 17.133 1.00 52.60 131 VAL L C 1
ATOM 2657 O O . VAL B 2 131 ? 22.268 8.452 16.817 1.00 56.22 131 VAL L O 1
ATOM 2661 N N . VAL B 2 132 ? 20.514 7.259 17.571 1.00 47.39 132 VAL L N 1
ATOM 2662 C CA . VAL B 2 132 ? 19.611 8.407 17.535 1.00 46.15 132 VAL L CA 1
ATOM 2663 C C . VAL B 2 132 ? 19.203 8.793 18.949 1.00 45.84 132 VAL L C 1
ATOM 2664 O O . VAL B 2 132 ? 18.784 7.941 19.735 1.00 44.37 132 VAL L O 1
ATOM 2668 N N . CYS B 2 133 ? 19.287 10.084 19.257 1.00 44.96 133 CYS L N 1
ATOM 2669 C CA . CYS B 2 133 ? 18.812 10.644 20.512 1.00 45.53 133 CYS L CA 1
ATOM 2670 C C . CYS B 2 133 ? 17.683 11.616 20.187 1.00 47.09 133 CYS L C 1
ATOM 2671 O O . CYS B 2 133 ? 17.840 12.494 19.330 1.00 46.77 133 CYS L O 1
ATOM 2674 N N . LEU B 2 134 ? 16.538 11.427 20.835 1.00 45.37 134 LEU L N 1
ATOM 2675 C CA . LEU B 2 134 ? 15.334 12.216 20.614 1.00 43.20 134 LEU L CA 1
ATOM 2676 C C . LEU B 2 134 ? 15.020 13.047 21.851 1.00 43.19 134 LEU L C 1
ATOM 2677 O O . LEU B 2 134 ? 14.947 12.507 22.959 1.00 44.59 134 LEU L O 1
ATOM 2682 N N . LEU B 2 135 ? 14.815 14.352 21.645 1.00 42.42 135 LEU L N 1
ATOM 2683 C CA . LEU B 2 135 ? 14.387 15.309 22.663 1.00 42.02 135 LEU L CA 1
ATOM 2684 C C . LEU B 2 135 ? 12.992 15.772 22.271 1.00 46.88 135 LEU L C 1
ATOM 2685 O O . LEU B 2 135 ? 12.832 16.469 21.263 1.00 41.14 135 LEU L O 1
ATOM 2690 N N . ASN B 2 136 ? 11.978 15.407 23.048 1.00 42.96 136 ASN L N 1
ATOM 2691 C CA . ASN B 2 136 ? 10.613 15.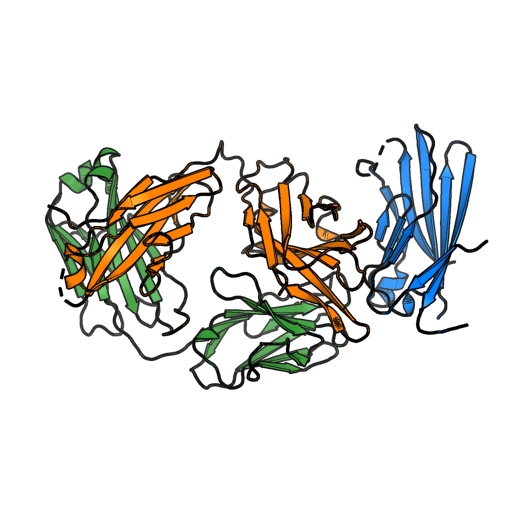548 22.570 1.00 44.00 136 ASN L CA 1
ATOM 2692 C C . ASN B 2 136 ? 9.867 16.603 23.380 1.00 47.41 136 ASN L C 1
ATOM 2693 O O . ASN B 2 136 ? 9.924 16.604 24.619 1.00 45.97 136 ASN L O 1
ATOM 2698 N N . ASN B 2 137 ? 9.207 17.522 22.663 1.00 42.13 137 ASN L N 1
ATOM 2699 C CA . ASN B 2 137 ? 8.212 18.458 23.200 1.00 42.20 137 ASN L CA 1
ATOM 2700 C C . ASN B 2 137 ? 8.797 19.341 24.306 1.00 46.18 137 ASN L C 1
ATOM 2701 O O . ASN B 2 137 ? 8.412 19.268 25.478 1.00 47.80 137 ASN L O 1
ATOM 2706 N N . PHE B 2 138 ? 9.712 20.215 23.897 1.00 45.30 138 PHE L N 1
ATOM 2707 C CA . PHE B 2 138 ? 10.369 21.107 24.842 1.00 44.60 138 PHE L CA 1
ATOM 2708 C C . PHE B 2 138 ? 10.277 22.552 24.367 1.00 45.41 138 PHE L C 1
ATOM 2709 O O . PHE B 2 138 ? 9.957 22.838 23.207 1.00 39.00 138 PHE L O 1
ATOM 2717 N N . TYR B 2 139 ? 10.553 23.467 25.300 1.00 43.31 139 TYR L N 1
ATOM 2718 C CA . TYR B 2 139 ? 10.546 24.904 25.073 1.00 46.38 139 TYR L CA 1
ATOM 2719 C C . TYR B 2 139 ? 11.406 25.538 26.158 1.00 47.33 139 TYR L C 1
ATOM 2720 O O . TYR B 2 139 ? 11.246 25.196 27.339 1.00 45.07 139 TYR L O 1
ATOM 2729 N N . PRO B 2 140 ? 12.304 26.470 25.804 1.00 49.59 140 PRO L N 1
ATOM 2730 C CA . PRO B 2 140 ? 12.554 27.044 24.464 1.00 46.22 140 PRO L CA 1
ATOM 2731 C C . PRO B 2 140 ? 13.399 26.136 23.561 1.00 51.29 140 PRO L C 1
ATOM 2732 O O . PRO B 2 140 ? 13.787 25.043 23.973 1.00 49.40 140 PRO L O 1
ATOM 2736 N N . ARG B 2 141 ? 13.702 26.575 22.330 1.00 49.70 141 ARG L N 1
ATOM 2737 C CA . ARG B 2 141 ? 14.419 25.722 21.383 1.00 53.09 141 ARG L CA 1
ATOM 2738 C C . ARG B 2 141 ? 15.823 25.377 21.865 1.00 55.07 141 ARG L C 1
ATOM 2739 O O . ARG B 2 141 ? 16.349 24.311 21.523 1.00 55.36 141 ARG L O 1
ATOM 2747 N N . GLU B 2 142 ? 16.439 26.253 22.654 1.00 61.64 142 GLU L N 1
ATOM 2748 C CA . GLU B 2 142 ? 17.831 26.071 23.043 1.00 63.63 142 GLU L CA 1
ATOM 2749 C C . GLU B 2 142 ? 18.013 24.816 23.890 1.00 61.43 142 GLU L C 1
ATOM 2750 O O . GLU B 2 142 ? 17.226 24.535 24.797 1.00 56.53 142 GLU L O 1
ATOM 2756 N N . ALA B 2 143 ? 19.070 24.066 23.593 1.00 62.75 143 ALA L N 1
ATOM 2757 C CA . ALA B 2 143 ? 19.396 22.843 24.312 1.00 62.06 143 ALA L CA 1
ATOM 2758 C C . ALA B 2 143 ? 20.777 22.396 23.869 1.00 65.15 143 ALA L C 1
ATOM 2759 O O . ALA B 2 143 ? 21.263 22.801 22.811 1.00 70.00 143 ALA L O 1
ATOM 2761 N N . LYS B 2 144 ? 21.406 21.560 24.692 1.00 66.57 144 LYS L N 1
ATOM 2762 C CA . LYS B 2 144 ? 22.680 20.954 24.330 1.00 69.33 144 LYS L CA 1
ATOM 2763 C C . LYS B 2 144 ? 22.598 19.445 24.493 1.00 65.27 144 LYS L C 1
ATOM 2764 O O . LYS B 2 144 ? 22.035 18.946 25.472 1.00 61.39 144 LYS L O 1
ATOM 2770 N N . VAL B 2 145 ? 23.153 18.726 23.522 1.00 62.70 145 VAL L N 1
ATOM 2771 C CA . VAL B 2 145 ? 23.192 17.270 23.541 1.00 62.87 145 VAL L CA 1
ATOM 2772 C C . VAL B 2 145 ? 24.639 16.839 23.370 1.00 62.94 145 VAL L C 1
ATOM 2773 O O . VAL B 2 145 ? 25.314 17.277 22.433 1.00 64.81 145 VAL L O 1
ATOM 2777 N N . GLN B 2 146 ? 25.119 16.001 24.280 1.00 68.32 146 GLN L N 1
ATOM 2778 C CA . GLN B 2 146 ? 26.473 15.471 24.222 1.00 70.01 146 GLN L CA 1
ATOM 2779 C C . GLN B 2 146 ? 26.421 13.964 24.062 1.00 67.51 146 GLN L C 1
ATOM 2780 O O . GLN B 2 146 ? 25.708 13.281 24.804 1.00 63.67 146 GLN L O 1
ATOM 2786 N N . TRP B 2 147 ? 27.173 13.456 23.092 1.00 69.53 147 TRP L N 1
ATOM 2787 C CA . TRP B 2 147 ? 27.311 12.026 22.877 1.00 66.91 147 TRP L CA 1
ATOM 2788 C C . TRP B 2 147 ? 28.555 11.548 23.610 1.00 72.69 147 TRP L C 1
ATOM 2789 O O . TRP B 2 147 ? 29.629 12.144 23.475 1.00 74.12 147 TRP L O 1
ATOM 2800 N N . LYS B 2 148 ? 28.404 10.490 24.400 1.00 71.57 148 LYS L N 1
ATOM 2801 C CA . LYS B 2 148 ? 29.519 9.864 25.092 1.00 72.75 148 LYS L CA 1
ATOM 2802 C C . LYS B 2 148 ? 29.554 8.391 24.713 1.00 72.87 148 LYS L C 1
ATOM 2803 O O . LYS B 2 148 ? 28.517 7.711 24.728 1.00 69.37 148 LYS L O 1
ATOM 2809 N N . VAL B 2 149 ? 30.741 7.917 24.340 1.00 74.50 149 VAL L N 1
ATOM 2810 C CA . VAL B 2 149 ? 30.976 6.528 23.964 1.00 73.31 149 VAL L CA 1
ATOM 2811 C C . VAL B 2 149 ? 31.993 5.974 24.946 1.00 73.42 149 VAL L C 1
ATOM 2812 O O . VAL B 2 149 ? 33.186 6.296 24.862 1.00 73.19 149 VAL L O 1
ATOM 2816 N N . ASP B 2 150 ? 31.523 5.148 25.881 1.00 71.09 150 ASP L N 1
ATOM 2817 C CA . ASP B 2 150 ? 32.347 4.650 26.978 1.00 72.81 150 ASP L CA 1
ATOM 2818 C C . ASP B 2 150 ? 32.949 5.823 27.753 1.00 76.66 150 ASP L C 1
ATOM 2819 O O . ASP B 2 150 ? 34.141 5.852 28.066 1.00 78.14 150 ASP L O 1
ATOM 2824 N N . ASN B 2 151 ? 32.099 6.813 28.037 1.00 76.87 151 ASN L N 1
ATOM 2825 C CA . ASN B 2 151 ? 32.407 8.036 28.776 1.00 73.48 151 ASN L CA 1
ATOM 2826 C C . ASN B 2 151 ? 33.368 8.961 28.046 1.00 71.29 151 ASN L C 1
ATOM 2827 O O . ASN B 2 151 ? 33.800 9.967 28.616 1.00 73.35 151 ASN L O 1
ATOM 2832 N N . ALA B 2 152 ? 33.710 8.661 26.801 1.00 71.06 152 ALA L N 1
ATOM 2833 C CA . ALA B 2 152 ? 34.502 9.568 25.985 1.00 72.41 152 ALA L CA 1
ATOM 2834 C C . ALA B 2 152 ? 33.559 10.533 25.281 1.00 74.64 152 ALA L C 1
ATOM 2835 O O . ALA B 2 152 ? 32.674 10.103 24.532 1.00 74.14 152 ALA L O 1
ATOM 2837 N N . LEU B 2 153 ? 33.733 11.830 25.534 1.00 75.27 153 LEU L N 1
ATOM 2838 C CA . LEU B 2 153 ? 32.931 12.836 24.847 1.00 74.76 153 LEU L CA 1
ATOM 2839 C C . LEU B 2 153 ? 33.203 12.814 23.348 1.00 74.29 153 LEU L C 1
ATOM 2840 O O . LEU B 2 153 ? 34.355 12.887 22.908 1.00 78.72 153 LEU L O 1
ATOM 2845 N N . GLN B 2 154 ? 32.135 12.701 22.566 1.00 72.38 154 GLN L N 1
ATOM 2846 C CA . GLN B 2 154 ? 32.242 12.679 21.117 1.00 70.61 154 GLN L CA 1
ATOM 2847 C C . GLN B 2 154 ? 32.263 14.096 20.556 1.00 70.65 154 GLN L C 1
ATOM 2848 O O . GLN B 2 154 ? 31.814 15.052 21.191 1.00 72.17 154 GLN L O 1
ATOM 2854 N N . SER B 2 155 ? 32.789 14.218 19.340 1.00 65.38 155 SER L N 1
ATOM 2855 C CA . SER B 2 155 ? 32.897 15.518 18.700 1.00 69.44 155 SER L CA 1
ATOM 2856 C C . SER B 2 155 ? 33.039 15.330 17.196 1.00 67.35 155 SER L C 1
ATOM 2857 O O . SER B 2 155 ? 33.779 14.454 16.741 1.00 69.51 155 SER L O 1
ATOM 2860 N N . GLY B 2 156 ? 32.316 16.151 16.434 1.00 66.45 156 GLY L N 1
ATOM 2861 C CA . GLY B 2 156 ? 32.458 16.214 14.994 1.00 64.94 156 GLY L CA 1
ATOM 2862 C C . GLY B 2 156 ? 31.741 15.140 14.202 1.00 66.78 156 GLY L C 1
ATOM 2863 O O . GLY B 2 156 ? 31.814 15.160 12.966 1.00 67.36 156 GLY L O 1
ATOM 2864 N N . ASN B 2 157 ? 31.040 14.213 14.856 1.00 64.50 157 ASN L N 1
ATOM 2865 C CA . ASN B 2 157 ? 30.458 13.064 14.171 1.00 65.33 157 ASN L CA 1
ATOM 2866 C C . ASN B 2 157 ? 28.950 12.946 14.384 1.00 67.09 157 ASN L C 1
ATOM 2867 O O . ASN B 2 157 ? 28.371 11.886 14.118 1.00 65.97 157 ASN L O 1
ATOM 2872 N N . SER B 2 158 ? 28.295 14.015 14.836 1.00 64.19 158 SER L N 1
ATOM 2873 C CA . SER B 2 158 ? 26.856 13.998 15.063 1.00 61.04 158 SER L CA 1
ATOM 2874 C C . SER B 2 158 ? 26.214 15.215 14.412 1.00 66.89 158 SER L C 1
ATOM 2875 O O . SER B 2 158 ? 26.840 16.269 14.277 1.00 72.61 158 SER L O 1
ATOM 2878 N N . GLN B 2 159 ? 24.955 15.058 14.012 1.00 63.60 159 GLN L N 1
ATOM 2879 C CA . GLN B 2 159 ? 24.197 16.131 13.381 1.00 56.88 159 GLN L CA 1
ATOM 2880 C C . GLN B 2 159 ? 22.866 16.298 14.101 1.00 57.85 159 GLN L C 1
ATOM 2881 O O . GLN B 2 159 ? 22.361 15.374 14.736 1.00 53.69 159 GLN L O 1
ATOM 2887 N N . GLU B 2 160 ? 22.287 17.486 13.998 1.00 56.41 160 GLU L N 1
ATOM 2888 C CA . GLU B 2 160 ? 21.102 17.805 14.778 1.00 52.57 160 GLU L CA 1
ATOM 2889 C C . GLU B 2 160 ? 20.025 18.409 13.887 1.00 53.88 160 GLU L C 1
ATOM 2890 O O . GLU B 2 160 ? 20.317 19.129 12.927 1.00 46.42 160 GLU L O 1
ATOM 2896 N N . SER B 2 161 ? 18.771 18.109 14.215 1.00 47.21 161 SER L N 1
ATOM 2897 C CA . SER B 2 161 ? 17.651 18.573 13.404 1.00 46.60 161 SER L CA 1
ATOM 2898 C C . SER B 2 161 ? 16.475 18.885 14.319 1.00 45.93 161 SER L C 1
ATOM 2899 O O . SER B 2 161 ? 16.172 18.100 15.216 1.00 45.40 161 SER L O 1
ATOM 2902 N N . VAL B 2 162 ? 15.809 20.018 14.100 1.00 43.58 162 VAL L N 1
ATOM 2903 C CA . VAL B 2 162 ? 14.769 20.487 15.011 1.00 41.44 162 VAL L CA 1
ATOM 2904 C C . VAL B 2 162 ? 13.497 20.770 14.216 1.00 42.99 162 VAL L C 1
ATOM 2905 O O . VAL B 2 162 ? 13.553 21.346 13.125 1.00 40.23 162 VAL L O 1
ATOM 2909 N N . THR B 2 163 ? 12.349 20.351 14.749 1.00 38.76 163 THR L N 1
ATOM 2910 C CA . THR B 2 163 ? 11.087 20.703 14.108 1.00 39.44 163 THR L CA 1
ATOM 2911 C C . THR B 2 163 ? 10.778 22.188 14.305 1.00 44.29 163 THR L C 1
ATOM 2912 O O . THR B 2 163 ? 11.390 22.874 15.133 1.00 42.81 163 THR L O 1
ATOM 2916 N N . GLU B 2 164 ? 9.824 22.691 13.520 1.00 39.03 164 GLU L N 1
ATOM 2917 C CA . GLU B 2 164 ? 9.265 24.000 13.816 1.00 37.82 164 GLU L CA 1
ATOM 2918 C C . GLU B 2 164 ? 8.268 23.894 14.969 1.00 40.45 164 GLU L C 1
ATOM 2919 O O . GLU B 2 164 ? 7.818 22.804 15.335 1.00 37.95 164 GLU L O 1
ATOM 2925 N N . GLN B 2 165 ? 7.957 25.047 15.566 1.00 35.47 165 GLN L N 1
ATOM 2926 C CA . GLN B 2 165 ? 7.043 25.090 16.735 1.00 39.38 165 GLN L CA 1
ATOM 2927 C C . GLN B 2 165 ? 5.748 24.343 16.431 1.00 40.74 165 GLN L C 1
ATOM 2928 O O . GLN B 2 165 ? 5.189 24.535 15.346 1.00 31.46 165 GLN L O 1
ATOM 2934 N N . ASP B 2 166 ? 5.294 23.541 17.389 1.00 34.35 166 ASP L N 1
ATOM 2935 C CA . ASP B 2 166 ? 4.074 22.765 17.225 1.00 38.45 166 ASP L CA 1
ATOM 2936 C C . ASP B 2 166 ? 2.874 23.703 17.181 1.00 33.66 166 ASP L C 1
ATOM 2937 O O . ASP B 2 166 ? 2.804 24.683 17.929 1.00 35.52 166 ASP L O 1
ATOM 2942 N N . SER B 2 167 ? 1.938 23.419 16.268 1.00 33.26 167 SER L N 1
ATOM 2943 C CA . SER B 2 167 ? 0.810 24.318 16.045 1.00 37.89 167 SER L CA 1
ATOM 2944 C C . SER B 2 167 ? -0.186 24.309 17.198 1.00 39.59 167 SER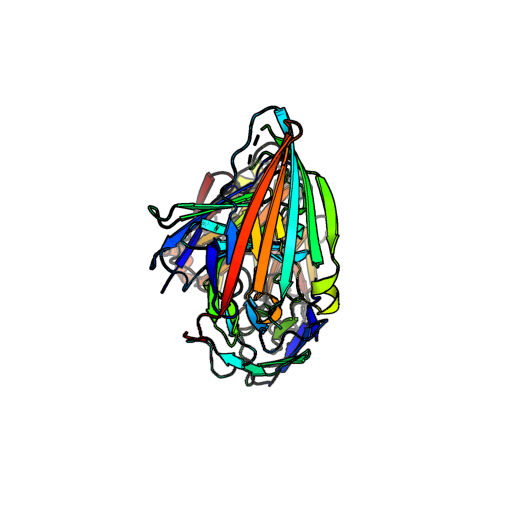 L C 1
ATOM 2945 O O . SER B 2 167 ? -0.936 25.277 17.367 1.00 37.67 167 SER L O 1
ATOM 2948 N N . LYS B 2 168 ? -0.222 23.240 17.984 1.00 40.82 168 LYS L N 1
ATOM 2949 C CA . LYS B 2 168 ? -1.148 23.114 19.102 1.00 42.22 168 LYS L CA 1
ATOM 2950 C C . LYS B 2 168 ? -0.554 23.551 20.438 1.00 39.80 168 LYS L C 1
ATOM 2951 O O . LYS B 2 168 ? -1.232 24.232 21.211 1.00 38.08 168 LYS L O 1
ATOM 2957 N N . ASP B 2 169 ? 0.686 23.157 20.749 1.00 41.99 169 ASP L N 1
ATOM 2958 C CA . ASP B 2 169 ? 1.246 23.404 22.076 1.00 42.71 169 ASP L CA 1
ATOM 2959 C C . ASP B 2 169 ? 2.546 24.198 22.042 1.00 40.37 169 ASP L C 1
ATOM 2960 O O . ASP B 2 169 ? 3.158 24.405 23.099 1.00 37.63 169 ASP L O 1
ATOM 2965 N N . SER B 2 170 ? 2.999 24.615 20.862 1.00 38.71 170 SER L N 1
ATOM 2966 C CA . SER B 2 170 ? 4.094 25.561 20.678 1.00 33.45 170 SER L CA 1
ATOM 2967 C C . SER B 2 170 ? 5.444 25.015 21.127 1.00 35.70 170 SER L C 1
ATOM 2968 O O . SER B 2 170 ? 6.394 25.782 21.291 1.00 36.14 170 SER L O 1
ATOM 2971 N N . THR B 2 171 ? 5.574 23.703 21.292 1.00 39.05 171 THR L N 1
ATOM 2972 C CA . THR B 2 171 ? 6.857 23.126 21.659 1.00 38.28 171 THR L CA 1
ATOM 2973 C C . THR B 2 171 ? 7.665 22.751 20.417 1.00 41.34 171 THR L C 1
ATOM 2974 O O . THR B 2 171 ? 7.194 22.848 19.278 1.00 35.55 171 THR L O 1
ATOM 2978 N N . TYR B 2 172 ? 8.914 22.353 20.662 1.00 40.58 172 TYR L N 1
ATOM 2979 C CA . TYR B 2 172 ? 9.851 21.844 19.670 1.00 37.57 172 TYR L CA 1
ATOM 2980 C C . TYR B 2 172 ? 10.158 20.384 19.956 1.00 42.62 172 TYR L C 1
ATOM 2981 O O . TYR B 2 172 ? 9.921 19.876 21.054 1.00 44.06 172 TYR L O 1
ATOM 2990 N N . SER B 2 173 ? 10.746 19.726 18.964 1.00 38.42 173 SER L N 1
ATOM 2991 C CA . SER B 2 173 ? 11.374 18.430 19.150 1.00 38.40 173 SER L CA 1
ATOM 2992 C C . SER B 2 173 ? 12.671 18.436 18.353 1.00 43.45 173 SER L C 1
ATOM 2993 O O . SER B 2 173 ? 12.806 19.168 17.366 1.00 40.27 173 SER L O 1
ATOM 2996 N N . LEU B 2 174 ? 13.628 17.627 18.793 1.00 40.60 174 LEU L N 1
ATOM 2997 C CA . LEU B 2 174 ? 14.975 17.642 18.250 1.00 42.84 174 LEU L CA 1
ATOM 2998 C C . LEU B 2 174 ? 15.497 16.219 18.146 1.00 46.15 174 LEU L C 1
ATOM 2999 O O . LEU B 2 174 ? 15.205 15.367 18.987 1.00 46.67 174 LEU L O 1
ATOM 3004 N N . SER B 2 175 ? 16.296 15.987 17.110 1.00 45.92 175 SER L N 1
ATOM 3005 C CA . SER B 2 175 ? 16.946 14.711 16.852 1.00 47.50 175 SER L CA 1
ATOM 3006 C C . SER B 2 175 ? 18.439 14.956 16.721 1.00 51.80 175 SER L C 1
ATOM 3007 O O . SER B 2 175 ? 18.868 15.768 15.896 1.00 53.74 175 SER L O 1
ATOM 3010 N N . SER B 2 176 ? 19.225 14.265 17.529 1.00 52.16 176 SER L N 1
ATOM 3011 C CA . SER B 2 176 ? 20.673 14.258 17.392 1.00 51.95 176 SER L CA 1
ATOM 3012 C C . SER B 2 176 ? 21.081 12.868 16.934 1.00 50.96 176 SER L C 1
ATOM 3013 O O . SER B 2 176 ? 20.767 11.877 17.597 1.00 53.20 176 SER L O 1
ATOM 3016 N N . THR B 2 177 ? 21.772 12.792 15.804 1.00 51.21 177 THR L N 1
ATOM 3017 C CA . THR B 2 177 ? 22.158 11.521 15.210 1.00 55.49 177 THR L CA 1
ATOM 3018 C C . THR B 2 177 ? 23.673 11.416 15.212 1.00 58.51 177 THR L C 1
ATOM 3019 O O . THR B 2 177 ? 24.358 12.266 14.632 1.00 59.19 177 THR L O 1
ATOM 3023 N N . LEU B 2 178 ? 24.183 10.384 15.876 1.00 58.26 178 LEU L N 1
ATOM 3024 C CA . LEU B 2 178 ? 25.605 10.099 15.951 1.00 57.24 178 LEU L CA 1
ATOM 3025 C C . LEU B 2 178 ? 25.931 9.020 14.932 1.00 60.08 178 LEU L C 1
ATOM 3026 O O . LEU B 2 178 ? 25.284 7.967 14.908 1.00 60.07 178 LEU L O 1
ATOM 3031 N N . THR B 2 179 ? 26.925 9.281 14.092 1.00 58.18 179 THR L N 1
ATOM 3032 C CA . THR B 2 179 ? 27.292 8.372 13.014 1.00 59.27 179 THR L CA 1
ATOM 3033 C C . THR B 2 179 ? 28.660 7.771 13.298 1.00 61.49 179 THR L C 1
ATOM 3034 O O . THR B 2 179 ? 29.645 8.503 13.429 1.00 63.95 179 THR L O 1
ATOM 3038 N N . LEU B 2 180 ? 28.717 6.443 13.405 1.00 59.21 180 LEU L N 1
ATOM 3039 C CA . LEU B 2 180 ? 29.972 5.723 13.573 1.00 57.71 180 LEU L CA 1
ATOM 3040 C C . LEU B 2 180 ? 30.083 4.658 12.493 1.00 61.89 180 LEU L C 1
ATOM 3041 O O . LEU B 2 180 ? 29.088 4.260 11.889 1.00 59.83 180 LEU L O 1
ATOM 3046 N N . SER B 2 181 ? 31.305 4.197 12.245 1.00 60.81 181 SER L N 1
ATOM 3047 C CA . SER B 2 181 ? 31.461 3.012 11.417 1.00 62.05 181 SER L CA 1
ATOM 3048 C C . SER B 2 181 ? 31.059 1.779 12.217 1.00 60.18 181 SER L C 1
ATOM 3049 O O . SER B 2 181 ? 30.986 1.809 13.450 1.00 60.24 181 SER L O 1
ATOM 3052 N N . LYS B 2 182 ? 30.766 0.688 11.503 1.00 60.89 182 LYS L N 1
ATOM 3053 C CA . LYS B 2 182 ? 30.447 -0.558 12.197 1.00 63.63 182 LYS L CA 1
ATOM 3054 C C . LYS B 2 182 ? 31.610 -1.002 13.075 1.00 63.23 182 LYS L C 1
ATOM 3055 O O . LYS B 2 182 ? 31.414 -1.397 14.229 1.00 63.19 182 LYS L O 1
ATOM 3061 N N . ALA B 2 183 ? 32.831 -0.953 12.539 1.00 63.53 183 ALA L N 1
ATOM 3062 C CA . ALA B 2 183 ? 34.005 -1.278 13.341 1.00 64.72 183 ALA L CA 1
ATOM 3063 C C . ALA B 2 183 ? 34.030 -0.455 14.625 1.00 62.23 183 ALA L C 1
ATOM 3064 O O . ALA B 2 183 ? 34.142 -0.998 15.734 1.00 65.00 183 ALA L O 1
ATOM 3066 N N . ASP B 2 184 ? 33.883 0.859 14.505 1.00 63.82 184 ASP L N 1
ATOM 3067 C CA . ASP B 2 184 ? 33.957 1.727 15.710 1.00 62.11 184 ASP L CA 1
ATOM 3068 C C . ASP B 2 184 ? 32.866 1.312 16.692 1.00 64.44 184 ASP L C 1
ATOM 3069 O O . ASP B 2 184 ? 33.155 1.194 17.900 1.00 62.97 184 ASP L O 1
ATOM 3074 N N . TYR B 2 185 ? 31.664 1.051 16.178 1.00 64.44 185 TYR L N 1
ATOM 3075 C CA . TYR B 2 185 ? 30.526 0.747 17.080 1.00 62.98 185 TYR L CA 1
ATOM 3076 C C . TYR B 2 185 ? 30.792 -0.567 17.780 1.00 63.86 185 TYR L C 1
ATOM 3077 O O . TYR B 2 185 ? 30.537 -0.673 18.989 1.00 60.86 185 TYR L O 1
ATOM 3086 N N . GLU B 2 186 ? 31.300 -1.545 17.039 1.00 63.63 186 GLU L N 1
ATOM 3087 C CA . GLU B 2 186 ? 31.492 -2.894 17.624 1.00 64.50 186 GLU L CA 1
ATOM 3088 C C . GLU B 2 186 ? 32.679 -2.919 18.611 1.00 66.15 186 GLU L C 1
ATOM 3089 O O . GLU B 2 186 ? 32.805 -3.918 19.336 1.00 66.68 186 GLU L O 1
ATOM 3095 N N . LYS B 2 187 ? 33.480 -1.854 18.669 1.00 66.86 187 LYS L N 1
ATOM 3096 C CA . LYS B 2 187 ? 34.666 -1.825 19.563 1.00 66.72 187 LYS L CA 1
ATOM 3097 C C . LYS B 2 187 ? 34.297 -1.228 20.928 1.00 67.86 187 LYS L C 1
ATOM 3098 O O . LYS B 2 187 ? 35.127 -1.319 21.845 1.00 72.76 187 LYS L O 1
ATOM 3104 N N . HIS B 2 188 ? 33.114 -0.627 21.061 1.00 67.57 188 HIS L N 1
ATOM 3105 C CA . HIS B 2 188 ? 32.775 0.048 22.342 1.00 66.78 188 HIS L CA 1
ATOM 3106 C C . HIS B 2 188 ? 31.477 -0.531 22.899 1.00 67.06 188 HIS L C 1
ATOM 3107 O O . HIS B 2 188 ? 30.803 -1.280 22.178 1.00 70.23 188 HIS L O 1
ATOM 3114 N N . LYS B 2 189 ? 31.119 -0.176 24.131 1.00 64.38 189 LYS L N 1
ATOM 3115 C CA . LYS B 2 189 ? 29.931 -0.815 24.751 1.00 66.69 189 LYS L CA 1
ATOM 3116 C C . LYS B 2 189 ? 28.893 0.214 25.227 1.00 68.01 189 LYS L C 1
ATOM 3117 O O . LYS B 2 189 ? 27.705 0.013 24.935 1.00 66.67 189 LYS L O 1
ATOM 3123 N N . VAL B 2 190 ? 29.314 1.240 25.964 1.00 68.15 190 VAL L N 1
ATOM 3124 C CA . VAL B 2 190 ? 28.327 2.193 26.547 1.00 65.30 190 VAL L CA 1
ATOM 3125 C C . VAL B 2 190 ? 28.085 3.350 25.571 1.00 68.28 190 VAL L C 1
ATOM 3126 O O . VAL B 2 190 ? 29.060 4.027 25.200 1.00 69.17 190 VAL L O 1
ATOM 3130 N N . TYR B 2 191 ? 26.827 3.548 25.181 1.00 66.45 191 TYR L N 1
ATOM 3131 C CA . TYR B 2 191 ? 26.463 4.673 24.281 1.00 61.90 191 TYR L CA 1
ATOM 3132 C C . TYR B 2 191 ? 25.445 5.507 25.026 1.00 60.05 191 TYR L C 1
ATOM 3133 O O . TYR B 2 191 ? 24.434 4.957 25.474 1.00 58.45 191 TYR L O 1
ATOM 3142 N N . ALA B 2 192 ? 25.727 6.794 25.183 1.00 61.49 192 ALA L N 1
ATOM 3143 C CA . ALA B 2 192 ? 24.840 7.650 25.993 1.00 58.73 192 AL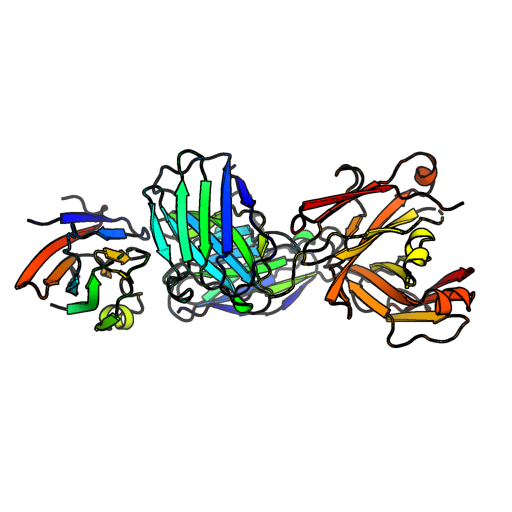A L CA 1
ATOM 3144 C C . ALA B 2 192 ? 24.740 9.061 25.438 1.00 61.06 192 ALA L C 1
ATOM 3145 O O . ALA B 2 192 ? 25.744 9.602 24.963 1.00 63.61 192 ALA L O 1
ATOM 3147 N N . CYS B 2 193 ? 23.539 9.619 25.451 1.00 64.23 193 CYS L N 1
ATOM 3148 C CA . CYS B 2 193 ? 23.375 11.029 25.125 1.00 63.80 193 CYS L CA 1
ATOM 3149 C C . CYS B 2 193 ? 22.913 11.760 26.379 1.00 59.79 193 CYS L C 1
ATOM 3150 O O . CYS B 2 193 ? 22.083 11.254 27.149 1.00 59.27 193 CYS L O 1
ATOM 3153 N N . GLU B 2 194 ? 23.488 12.936 26.589 1.00 59.32 194 GLU L N 1
ATOM 3154 C CA . GLU B 2 194 ? 23.256 13.745 27.773 1.00 64.36 194 GLU L CA 1
ATOM 3155 C C . GLU B 2 194 ? 22.710 15.095 27.348 1.00 61.93 194 GLU L C 1
ATOM 3156 O O . GLU B 2 194 ? 23.338 15.800 26.552 1.00 59.21 194 GLU L O 1
ATOM 3162 N N . VAL B 2 195 ? 21.561 15.461 27.902 1.00 61.38 195 VAL L N 1
ATOM 3163 C CA . VAL B 2 195 ? 20.774 16.593 27.439 1.00 64.36 195 VAL L CA 1
ATOM 3164 C C . VAL B 2 195 ? 20.731 17.637 28.544 1.00 64.36 195 VAL L C 1
ATOM 3165 O O . VAL B 2 195 ? 20.399 17.324 29.696 1.00 65.35 195 VAL L O 1
ATOM 3169 N N . THR B 2 196 ? 21.075 18.872 28.192 1.00 65.74 196 THR L N 1
ATOM 3170 C CA . THR B 2 196 ? 20.979 20.015 29.086 1.00 66.04 196 THR L CA 1
ATOM 3171 C C . THR B 2 196 ? 19.981 21.007 28.510 1.00 63.52 196 THR L C 1
ATOM 3172 O O . THR B 2 196 ? 20.083 21.392 27.336 1.00 63.23 196 THR L O 1
ATOM 3176 N N . HIS B 2 197 ? 19.016 21.403 29.339 1.00 63.10 197 HIS L N 1
ATOM 3177 C CA . HIS B 2 197 ? 17.928 22.275 28.927 1.00 63.35 197 HIS L CA 1
ATOM 3178 C C . HIS B 2 197 ? 17.434 23.052 30.140 1.00 64.15 197 HIS L C 1
ATOM 3179 O O . HIS B 2 197 ? 17.575 22.614 31.286 1.00 59.67 197 HIS L O 1
ATOM 3186 N N . GLN B 2 198 ? 16.848 24.219 29.859 1.00 62.78 198 GLN L N 1
ATOM 3187 C CA . GLN B 2 198 ? 16.381 25.121 30.907 1.00 60.39 198 GLN L CA 1
ATOM 3188 C C . GLN B 2 198 ? 15.459 24.428 31.901 1.00 59.70 198 GLN L C 1
ATOM 3189 O O . GLN B 2 198 ? 15.560 24.652 33.112 1.00 64.59 198 GLN L O 1
ATOM 3195 N N . GLY B 2 199 ? 14.544 23.605 31.412 1.00 60.07 199 GLY L N 1
ATOM 3196 C CA . GLY B 2 199 ? 13.563 22.983 32.271 1.00 55.35 199 GLY L CA 1
ATOM 3197 C C . GLY B 2 199 ? 14.042 21.775 33.023 1.00 58.41 199 GLY L C 1
ATOM 3198 O O . GLY B 2 199 ? 13.253 21.148 33.731 1.00 55.17 199 GLY L O 1
ATOM 3199 N N . LEU B 2 200 ? 15.313 21.422 32.876 1.00 56.52 200 LEU L N 1
ATOM 3200 C CA . LEU B 2 200 ? 15.921 20.319 33.600 1.00 60.90 200 LEU L CA 1
ATOM 3201 C C . LEU B 2 200 ? 16.791 20.898 34.704 1.00 62.32 200 LEU L C 1
ATOM 3202 O O . LEU B 2 200 ? 17.647 21.750 34.439 1.00 61.66 200 LEU L O 1
ATOM 3207 N N . SER B 2 201 ? 16.556 20.456 35.942 1.00 66.79 201 SER L N 1
ATOM 3208 C CA . SER B 2 201 ? 17.349 20.946 37.067 1.00 67.99 201 SER L CA 1
ATOM 3209 C C . SER B 2 201 ? 18.777 20.412 37.042 1.00 67.72 201 SER L C 1
ATOM 3210 O O . SER B 2 201 ? 19.666 21.031 37.636 1.00 70.13 201 SER L O 1
ATOM 3213 N N . SER B 2 202 ? 19.011 19.288 36.366 1.00 65.66 202 SER L N 1
ATOM 3214 C CA . SER B 2 202 ? 20.347 18.756 36.133 1.00 66.74 202 SER L CA 1
ATOM 3215 C C . SER B 2 202 ? 20.286 17.877 34.892 1.00 67.89 202 SER L C 1
ATOM 3216 O O . SER B 2 202 ? 19.239 17.279 34.621 1.00 68.06 202 SER L O 1
ATOM 3219 N N . PRO B 2 203 ? 21.376 17.784 34.121 1.00 65.49 203 PRO L N 1
ATOM 3220 C CA . PRO B 2 203 ? 21.308 17.136 32.802 1.00 66.58 203 PRO L CA 1
ATOM 3221 C C . PRO B 2 203 ? 20.760 15.716 32.864 1.00 66.26 203 PRO L C 1
ATOM 3222 O O . PRO B 2 203 ? 21.028 14.964 33.803 1.00 64.30 203 PRO L O 1
ATOM 3226 N N . VAL B 2 204 ? 19.977 15.357 31.845 1.00 65.80 204 VAL L N 1
ATOM 3227 C CA . VAL B 2 204 ? 19.339 14.047 31.754 1.00 60.89 204 VAL L CA 1
ATOM 3228 C C . VAL B 2 204 ? 20.149 13.180 30.807 1.00 60.91 204 VAL L C 1
ATOM 3229 O O . VAL B 2 204 ? 20.436 13.587 29.677 1.00 61.31 204 VAL L O 1
ATOM 3233 N N . THR B 2 205 ? 20.508 11.980 31.249 1.00 62.98 205 THR L N 1
ATOM 3234 C CA . THR B 2 205 ? 21.309 11.078 30.436 1.00 60.30 205 THR L CA 1
ATOM 3235 C C . THR B 2 205 ? 20.521 9.812 30.130 1.00 59.36 205 THR L C 1
ATOM 3236 O O . THR B 2 205 ? 19.908 9.221 31.027 1.00 57.32 205 THR L O 1
ATOM 3240 N N . LYS B 2 206 ? 20.522 9.415 28.860 1.00 62.52 206 LYS L N 1
ATOM 3241 C CA . LYS B 2 206 ? 19.920 8.162 28.422 1.00 57.94 206 LYS L CA 1
ATOM 3242 C C . LYS B 2 206 ? 20.980 7.354 27.689 1.00 58.68 206 LYS L C 1
ATOM 3243 O O . LYS B 2 206 ? 21.674 7.885 26.814 1.00 61.73 206 LYS L O 1
ATOM 3249 N N . SER B 2 207 ? 21.094 6.086 28.095 1.00 59.45 207 SER L N 1
ATOM 3250 C CA . SER B 2 207 ? 22.202 5.254 27.576 1.00 58.51 207 SER L CA 1
ATOM 3251 C C . SER B 2 207 ? 21.770 3.834 27.225 1.00 55.40 207 SER L C 1
ATOM 3252 O O . SER B 2 207 ? 20.724 3.384 27.713 1.00 56.15 207 SER L O 1
ATOM 3255 N N . PHE B 2 208 ? 22.579 3.167 26.416 1.00 58.12 208 PHE L N 1
ATOM 3256 C CA . PHE B 2 208 ? 22.316 1.745 26.084 1.00 62.31 208 PHE L CA 1
ATOM 3257 C C . PHE B 2 208 ? 23.649 1.023 26.124 1.00 64.32 208 PHE L C 1
ATOM 3258 O O . PHE B 2 208 ? 24.704 1.654 25.918 1.00 63.34 208 PHE L O 1
ATOM 3266 N N . ASN B 2 209 ? 23.599 -0.280 26.372 1.00 62.60 209 ASN L N 1
ATOM 3267 C CA . ASN B 2 209 ? 24.847 -1.073 26.334 1.00 65.85 209 ASN L CA 1
ATOM 3268 C C . ASN B 2 209 ? 24.756 -2.111 25.223 1.00 68.07 209 ASN L C 1
ATOM 3269 O O . ASN B 2 209 ? 23.795 -2.895 25.277 1.00 66.76 209 ASN L O 1
ATOM 3274 N N . ARG B 2 210 ? 25.674 -2.073 24.260 1.00 68.23 210 ARG L N 1
ATOM 3275 C CA . ARG B 2 210 ? 25.803 -3.130 23.218 1.00 69.56 210 ARG L CA 1
ATOM 3276 C C . ARG B 2 210 ? 26.616 -2.538 22.064 1.00 69.18 210 ARG L C 1
ATOM 3277 O O . ARG B 2 210 ? 26.592 -1.318 21.904 1.00 66.01 210 ARG L O 1
ATOM 3285 N N . GLY B 2 211 ? 27.306 -3.386 21.311 1.00 75.45 211 GLY L N 1
ATOM 3286 C CA . GLY B 2 211 ? 28.179 -2.930 20.217 1.00 70.70 211 GLY L CA 1
ATOM 3287 C C . GLY B 2 211 ? 29.569 -3.523 20.374 1.00 65.79 211 GLY L C 1
ATOM 3288 O O . GLY B 2 211 ? 29.670 -4.613 20.975 1.00 64.11 211 GLY L O 1
ATOM 3289 N N . ARG C 3 25 ? -12.621 49.072 -40.396 1.00 54.74 140 ARG G N 1
ATOM 3290 C CA . ARG C 3 25 ? -11.434 49.872 -40.119 1.00 61.87 140 ARG G CA 1
ATOM 3291 C C . ARG C 3 25 ? -10.807 49.483 -38.753 1.00 56.07 140 ARG G C 1
ATOM 3292 O O . ARG C 3 25 ? -9.732 48.876 -38.737 1.00 54.15 140 ARG G O 1
ATOM 3300 N N . LEU C 3 26 ? -11.465 49.790 -37.621 1.00 52.54 141 LEU G N 1
ATOM 3301 C CA . LEU C 3 26 ? -10.892 49.544 -36.295 1.00 49.26 141 LEU G CA 1
ATOM 3302 C C . LEU C 3 26 ? -11.232 48.168 -35.752 1.00 43.13 141 LEU G C 1
ATOM 3303 O O . LEU C 3 26 ? -12.370 47.699 -35.861 1.00 48.65 141 LEU G O 1
ATOM 3308 N N . ILE C 3 27 ? -10.244 47.551 -35.117 1.00 38.13 142 ILE G N 1
ATOM 3309 C CA . ILE C 3 27 ? -10.460 46.349 -34.327 1.00 38.24 142 ILE G CA 1
ATOM 3310 C C . ILE C 3 27 ? -10.765 46.806 -32.904 1.00 37.39 142 ILE G C 1
ATOM 3311 O O . ILE C 3 27 ? -9.880 47.306 -32.198 1.00 34.73 142 ILE G O 1
ATOM 3316 N N . GLU C 3 28 ? -12.017 46.651 -32.477 1.00 40.14 143 GLU G N 1
ATOM 3317 C CA . GLU C 3 28 ? -12.445 47.198 -31.191 1.00 41.24 143 GLU G CA 1
ATOM 3318 C C . GLU C 3 28 ? -12.277 46.164 -30.084 1.00 40.14 143 GLU G C 1
ATOM 3319 O O . GLU C 3 28 ? -12.736 45.025 -30.208 1.00 38.17 143 GLU G O 1
ATOM 3325 N N . VAL C 3 29 ? -11.634 46.576 -28.995 1.00 40.24 144 VAL G N 1
ATOM 3326 C CA . VAL C 3 29 ? -11.383 45.741 -27.836 1.00 37.00 144 VAL G CA 1
ATOM 3327 C C . VAL C 3 29 ? -12.013 46.437 -26.633 1.00 34.67 144 VAL G C 1
ATOM 3328 O O . VAL C 3 29 ? -11.712 47.605 -26.354 1.00 32.07 144 VAL G O 1
ATOM 3332 N N . SER C 3 30 ? -12.919 45.740 -25.967 1.00 33.87 145 SER G N 1
ATOM 3333 C CA . SER C 3 30 ? -13.598 46.224 -24.776 1.00 33.82 145 SER G CA 1
ATOM 3334 C C . SER C 3 30 ? -12.914 45.585 -23.574 1.00 33.10 145 SER G C 1
ATOM 3335 O O . SER C 3 30 ? -12.695 44.371 -23.569 1.00 34.60 145 SER G O 1
ATOM 3338 N N . VAL C 3 31 ? -12.543 46.392 -22.576 1.00 34.30 146 VAL G N 1
ATOM 3339 C CA . VAL C 3 31 ? -11.746 45.872 -21.467 1.00 31.96 146 VAL G CA 1
ATOM 3340 C C . VAL C 3 31 ? -12.386 46.255 -20.131 1.00 33.83 146 VAL G C 1
ATOM 3341 O O . VAL C 3 31 ? -13.171 47.199 -20.030 1.00 34.05 146 VAL G O 1
ATOM 3345 N N . GLU C 3 32 ? -12.046 45.491 -19.097 1.00 34.40 147 GLU G N 1
ATOM 3346 C CA . GLU C 3 32 ? -12.570 45.703 -17.758 1.00 34.89 147 GLU G CA 1
ATOM 3347 C C . GLU C 3 32 ? -11.429 46.089 -16.835 1.00 30.75 147 GLU G C 1
ATOM 3348 O O . GLU C 3 32 ? -10.287 45.686 -17.062 1.00 27.06 147 GLU G O 1
ATOM 3354 N N . GLU C 3 33 ? -11.746 46.851 -15.782 1.00 31.08 148 GLU G N 1
ATOM 3355 C CA . GLU C 3 33 ? -10.720 47.320 -14.857 1.00 32.40 148 GLU G CA 1
ATOM 3356 C C . GLU C 3 33 ? -10.008 46.130 -14.225 1.00 25.53 148 GLU G C 1
ATOM 3357 O O . GLU C 3 33 ? -10.654 45.202 -13.736 1.00 29.07 148 GLU G O 1
ATOM 3363 N N . ASN C 3 34 ? -8.673 46.154 -14.252 1.00 24.44 149 ASN G N 1
ATOM 3364 C CA . ASN C 3 34 ? -7.819 45.168 -13.579 1.00 24.19 149 ASN G CA 1
ATOM 3365 C C . ASN C 3 34 ? -8.020 43.763 -14.127 1.00 24.24 149 ASN G C 1
ATOM 3366 O O . ASN C 3 34 ? -7.832 42.771 -13.414 1.00 24.95 149 ASN G O 1
ATOM 3371 N N . HIS C 3 35 ? -8.429 43.676 -15.408 1.00 23.66 150 HIS G N 1
ATOM 3372 C CA . HIS C 3 35 ? -8.323 42.510 -16.256 1.00 26.93 150 HIS G CA 1
ATOM 3373 C C . HIS C 3 35 ? -7.180 42.708 -17.243 1.00 25.79 150 HIS G C 1
ATOM 3374 O O . HIS C 3 35 ? -6.836 43.840 -17.583 1.00 26.24 150 HIS G O 1
ATOM 3381 N N . PRO C 3 36 ? -6.549 41.644 -17.707 1.00 22.04 151 PRO G N 1
ATOM 3382 C CA . PRO C 3 36 ? -5.515 41.793 -18.725 1.00 27.94 151 PRO G CA 1
ATOM 3383 C C . PRO C 3 36 ? -6.156 41.918 -20.102 1.00 23.76 151 PRO G C 1
ATOM 3384 O O . PRO C 3 36 ? -7.337 41.613 -20.284 1.00 21.97 151 PRO G O 1
ATOM 3388 N N . PHE C 3 37 ? -5.378 42.409 -21.068 1.00 24.41 152 PHE G N 1
ATOM 3389 C CA . PHE C 3 37 ? -5.807 42.276 -22.471 1.00 26.57 152 PHE G CA 1
ATOM 3390 C C . PHE C 3 37 ? -4.627 42.025 -23.394 1.00 28.39 152 PHE G C 1
ATOM 3391 O O . PHE C 3 37 ? -3.475 42.332 -23.087 1.00 24.73 152 PHE G O 1
ATOM 3399 N N . THR C 3 38 ? -4.939 41.416 -24.538 1.00 26.92 153 THR G N 1
ATOM 3400 C CA . THR C 3 38 ? -3.965 41.094 -25.567 1.00 30.18 153 THR G CA 1
ATOM 3401 C C . THR C 3 38 ? -4.493 41.606 -26.901 1.00 29.66 153 THR G C 1
ATOM 3402 O O . THR C 3 38 ? -5.641 41.330 -27.253 1.00 27.74 153 THR G O 1
ATOM 3406 N N . LEU C 3 39 ? -3.676 42.377 -27.616 1.00 26.08 154 LEU G N 1
ATOM 3407 C CA . LEU C 3 39 ? -3.957 42.793 -28.983 1.00 32.44 154 LEU G CA 1
ATOM 3408 C C . LEU C 3 39 ? -3.199 41.876 -29.932 1.00 30.42 154 LEU G C 1
ATOM 3409 O O . LEU C 3 39 ? -1.965 41.869 -29.925 1.00 31.25 154 LEU G O 1
ATOM 3414 N N . ARG C 3 40 ? -3.927 41.135 -30.768 1.00 32.73 155 ARG G N 1
ATOM 3415 C CA . ARG C 3 40 ? -3.325 40.163 -31.677 1.00 30.26 155 ARG G CA 1
ATOM 3416 C C . ARG C 3 40 ? -3.455 40.691 -33.102 1.00 34.19 155 ARG G C 1
ATOM 3417 O O . ARG C 3 40 ? -4.567 40.786 -33.632 1.00 26.13 155 ARG G O 1
ATOM 3425 N N . ALA C 3 41 ? -2.329 41.047 -33.710 1.00 30.76 156 ALA G N 1
ATOM 3426 C CA . ALA C 3 41 ? -2.348 41.437 -35.112 1.00 33.36 156 ALA G CA 1
ATOM 3427 C C . ALA C 3 41 ? -2.678 40.229 -35.978 1.00 35.43 156 ALA G C 1
ATOM 3428 O O . ALA C 3 41 ? -2.163 39.130 -35.742 1.00 34.37 156 ALA G O 1
ATOM 3430 N N . PRO C 3 42 ? -3.512 40.396 -36.990 1.00 40.85 157 PRO G N 1
ATOM 3431 C CA . PRO C 3 42 ? -3.692 39.311 -37.958 1.00 35.15 157 PRO G CA 1
ATOM 3432 C C . PRO C 3 42 ? -2.447 39.201 -38.824 1.00 43.04 157 PRO G C 1
ATOM 3433 O O . PRO C 3 42 ? -2.401 39.713 -39.946 1.00 41.96 157 PRO G O 1
ATOM 3437 N N . ILE C 3 43 ? -1.427 38.520 -38.298 1.00 37.77 158 ILE G N 1
ATOM 3438 C CA . ILE C 3 43 ? -0.059 38.587 -38.812 1.00 43.42 158 ILE G CA 1
ATOM 3439 C C . ILE C 3 43 ? 0.166 37.426 -39.782 1.00 43.21 158 ILE G C 1
ATOM 3440 O O . ILE C 3 43 ? -0.196 36.281 -39.485 1.00 39.34 158 ILE G O 1
ATOM 3445 N N . GLN C 3 44 ? 0.738 37.711 -40.955 1.00 46.57 159 GLN G N 1
ATOM 3446 C CA . GLN C 3 44 ? 1.114 36.646 -41.885 1.00 44.06 159 GLN G CA 1
ATOM 3447 C C . GLN C 3 44 ? 2.476 36.971 -42.477 1.00 44.04 159 GLN G C 1
ATOM 3448 O O . GLN C 3 44 ? 2.705 38.101 -42.918 1.00 40.17 159 GLN G O 1
ATOM 3454 N N . ARG C 3 45 ? 3.377 35.992 -42.506 1.00 41.62 160 ARG G N 1
ATOM 3455 C CA . ARG C 3 45 ? 4.761 36.276 -42.848 1.00 46.91 160 ARG G CA 1
ATOM 3456 C C . ARG C 3 45 ? 5.281 35.243 -43.836 1.00 49.15 160 ARG G C 1
ATOM 3457 O O . ARG C 3 45 ? 4.714 34.163 -44.001 1.00 47.92 160 ARG G O 1
ATOM 3465 N N . ILE C 3 46 ? 6.377 35.597 -44.495 1.00 47.01 161 ILE G N 1
ATOM 3466 C CA . ILE C 3 46 ? 6.994 34.758 -45.513 1.00 54.40 161 ILE G CA 1
ATOM 3467 C C . ILE C 3 46 ? 8.376 34.363 -45.016 1.00 53.92 161 ILE G C 1
ATOM 3468 O O . ILE C 3 46 ? 9.151 35.221 -44.581 1.00 54.63 161 ILE G O 1
ATOM 3473 N N . TYR C 3 47 ? 8.663 33.062 -45.057 1.00 60.05 162 TYR G N 1
ATOM 3474 C CA . TYR C 3 47 ? 9.926 32.522 -44.567 1.00 64.85 162 TYR G CA 1
ATOM 3475 C C . TYR C 3 47 ? 11.118 33.243 -45.187 1.00 63.46 162 TYR G C 1
ATOM 3476 O O . TYR C 3 47 ? 11.187 33.425 -46.408 1.00 63.37 162 TYR G O 1
ATOM 3485 N N . GLY C 3 48 ? 12.059 33.654 -44.334 1.00 59.37 163 GLY G N 1
ATOM 3486 C CA . GLY C 3 48 ? 13.290 34.272 -44.774 1.00 58.32 163 GLY G CA 1
ATOM 3487 C C . GLY C 3 48 ? 13.242 35.778 -44.924 1.00 54.90 163 GLY G C 1
ATOM 3488 O O . GLY C 3 48 ? 14.296 36.399 -45.105 1.00 55.47 163 GLY G O 1
ATOM 3489 N N . VAL C 3 49 ? 12.055 36.383 -44.882 1.00 50.19 164 VAL G N 1
ATOM 3490 C CA . VAL C 3 49 ? 11.941 37.837 -44.858 1.00 51.03 164 VAL G CA 1
ATOM 3491 C C . VAL C 3 49 ? 12.319 38.396 -43.496 1.00 52.86 164 VAL G C 1
ATOM 3492 O O . VAL C 3 49 ? 11.933 37.857 -42.452 1.00 50.62 164 VAL G O 1
ATOM 3496 N N . ARG C 3 50 ? 13.083 39.490 -43.514 1.00 53.62 165 ARG G N 1
ATOM 3497 C CA . ARG C 3 50 ? 13.296 40.320 -42.337 1.00 51.20 165 ARG G CA 1
ATOM 3498 C C . ARG C 3 50 ? 12.077 41.203 -42.110 1.00 50.21 165 ARG G C 1
ATOM 3499 O O . ARG C 3 50 ? 11.587 41.857 -43.039 1.00 40.60 165 ARG G O 1
ATOM 3507 N N . TYR C 3 51 ? 11.585 41.215 -40.879 1.00 39.32 166 TYR G N 1
ATOM 3508 C CA . TYR C 3 51 ? 10.463 42.043 -40.475 1.00 40.60 166 TYR G CA 1
ATOM 3509 C C . TYR C 3 51 ? 10.885 42.953 -39.330 1.00 43.55 166 TYR G C 1
ATOM 3510 O O . TYR C 3 51 ? 11.734 42.584 -38.503 1.00 39.02 166 TYR G O 1
ATOM 3519 N N . THR C 3 52 ? 10.338 44.166 -39.331 1.00 40.33 167 THR G N 1
ATOM 3520 C CA . THR C 3 52 ? 10.301 45.005 -38.134 1.00 39.87 167 THR G CA 1
ATOM 3521 C C . THR C 3 52 ? 8.851 45.306 -37.807 1.00 41.16 167 THR G C 1
ATOM 3522 O O . THR C 3 52 ? 8.062 45.629 -38.697 1.00 33.10 167 THR G O 1
ATOM 3526 N N . GLU C 3 53 ? 8.497 45.203 -36.535 1.00 36.19 168 GLU G N 1
ATOM 3527 C CA . GLU C 3 53 ? 7.157 45.526 -36.083 1.00 30.79 168 GLU G CA 1
ATOM 3528 C C . GLU C 3 53 ? 7.234 46.695 -35.117 1.00 38.09 168 GLU G C 1
ATOM 3529 O O . GLU C 3 53 ? 8.110 46.733 -34.241 1.00 32.99 168 GLU G O 1
ATOM 3535 N N . THR C 3 54 ? 6.336 47.660 -35.284 1.00 35.62 169 THR G N 1
ATOM 3536 C CA . THR C 3 54 ? 6.215 48.741 -34.321 1.00 34.87 169 THR G CA 1
ATOM 3537 C C . THR C 3 54 ? 4.789 48.805 -33.797 1.00 34.99 169 THR G C 1
ATOM 3538 O O . THR C 3 54 ? 3.821 48.521 -34.525 1.00 32.84 169 THR G O 1
ATOM 3542 N N . TRP C 3 55 ? 4.685 49.186 -32.524 1.00 32.91 170 TRP G N 1
ATOM 3543 C CA . TRP C 3 55 ? 3.416 49.535 -31.902 1.00 29.79 170 TRP G CA 1
ATOM 3544 C C . TRP C 3 55 ? 3.492 50.988 -31.468 1.00 33.04 170 TRP G C 1
ATOM 3545 O O . TRP C 3 55 ? 4.470 51.387 -30.805 1.00 38.00 170 TRP G O 1
ATOM 3556 N N . SER C 3 56 ? 2.465 51.761 -31.857 1.00 28.20 171 SER G N 1
ATOM 3557 C CA . SER C 3 56 ? 2.283 53.157 -31.481 1.00 33.51 171 SER G CA 1
ATOM 3558 C C . SER C 3 56 ? 0.958 53.319 -30.738 1.00 34.99 171 SER G C 1
ATOM 3559 O O . SER C 3 56 ? 0.014 52.562 -30.961 1.00 31.54 171 SER G O 1
ATOM 3562 N N . PHE C 3 57 ? 0.893 54.303 -29.840 1.00 40.21 172 PHE G N 1
ATOM 3563 C CA . PHE C 3 57 ? -0.235 54.450 -28.923 1.00 37.47 172 PHE G CA 1
ATOM 3564 C C . PHE C 3 57 ? -0.690 55.899 -28.917 1.00 33.62 172 PHE G C 1
ATOM 3565 O O . PHE C 3 57 ? 0.124 56.809 -28.742 1.00 40.13 172 PHE G O 1
ATOM 3573 N N . LEU C 3 58 ? -1.986 56.106 -29.125 1.00 31.93 173 LEU G N 1
ATOM 3574 C CA . LEU C 3 58 ? -2.639 57.407 -29.028 1.00 37.00 173 LEU G CA 1
ATOM 3575 C C . LEU C 3 58 ? -3.605 57.355 -27.844 1.00 36.85 173 LEU G C 1
ATOM 3576 O O . LEU C 3 58 ? -4.706 56.788 -27.961 1.00 35.72 173 LEU G O 1
ATOM 3581 N N . PRO C 3 59 ? -3.230 57.906 -26.692 1.00 38.34 174 PRO G N 1
ATOM 3582 C CA . PRO C 3 59 ? -4.045 57.739 -25.478 1.00 38.86 174 PRO G CA 1
ATOM 3583 C C . PRO C 3 59 ? -5.354 58.500 -25.577 1.00 45.98 174 PRO G C 1
ATOM 3584 O O . PRO C 3 59 ? -5.437 59.560 -26.200 1.00 49.29 174 PRO G O 1
ATOM 3588 N N . SER C 3 60 ? -6.392 57.950 -24.950 1.00 48.33 175 SER G N 1
ATOM 3589 C CA . SER C 3 60 ? -7.646 58.689 -24.877 1.00 57.64 175 SER G CA 1
ATOM 3590 C C . SER C 3 60 ? -7.518 59.876 -23.927 1.00 59.07 175 SER G C 1
ATOM 3591 O O . SER C 3 60 ? -7.817 61.017 -24.300 1.00 68.09 175 SER G O 1
ATOM 3594 N N . LEU C 3 61 ? -7.058 59.630 -22.703 1.00 61.17 176 LEU G N 1
ATOM 3595 C CA . LEU C 3 61 ? -6.809 60.694 -21.735 1.00 64.45 176 LEU G CA 1
ATOM 3596 C C . LEU C 3 61 ? -5.831 60.210 -20.675 1.00 64.75 176 LEU G C 1
ATOM 3597 O O . LEU C 3 61 ? -6.231 59.590 -19.690 1.00 67.72 176 LEU G O 1
ATOM 3599 N N . GLU C 3 97 ? 1.818 58.323 -33.076 1.00 64.59 212 GLU G N 1
ATOM 3600 C CA . GLU C 3 97 ? 2.247 59.373 -32.160 1.00 65.03 212 GLU G CA 1
ATOM 3601 C C . GLU C 3 97 ? 3.409 58.881 -31.309 1.00 62.76 212 GLU G C 1
ATOM 3602 O O . GLU C 3 97 ? 4.568 58.909 -31.734 1.00 70.22 212 GLU G O 1
ATOM 3604 N N . ASP C 3 98 ? 3.091 58.435 -30.097 1.00 60.87 213 ASP G N 1
ATOM 3605 C CA . ASP C 3 98 ? 4.078 57.807 -29.229 1.00 55.06 213 ASP G CA 1
ATOM 3606 C C . ASP C 3 98 ? 4.330 56.386 -29.715 1.00 51.09 213 ASP G C 1
ATOM 3607 O O . ASP C 3 98 ? 3.442 55.532 -29.638 1.00 44.01 213 ASP G O 1
ATOM 3612 N N . GLN C 3 99 ? 5.528 56.130 -30.234 1.00 48.38 214 GLN G N 1
ATOM 3613 C CA . GLN C 3 99 ? 5.944 54.759 -30.507 1.00 45.32 214 GLN G CA 1
ATOM 3614 C C . GLN C 3 99 ? 6.274 54.068 -29.189 1.00 45.35 214 GLN G C 1
ATOM 3615 O O . GLN C 3 99 ? 7.270 54.398 -28.542 1.00 46.47 214 GLN G O 1
ATOM 3621 N N . LEU C 3 100 ? 5.447 53.089 -28.812 1.00 41.41 215 LEU G N 1
ATOM 3622 C CA . LEU C 3 100 ? 5.694 52.298 -27.610 1.00 44.90 215 LEU G CA 1
ATOM 3623 C C . LEU C 3 100 ? 6.892 51.382 -27.787 1.00 43.97 215 LEU G C 1
ATOM 3624 O O . LEU C 3 100 ? 7.726 51.250 -26.875 1.00 39.33 215 LEU G O 1
ATOM 3629 N N . ALA C 3 101 ? 6.980 50.711 -28.938 1.00 40.34 216 ALA G N 1
ATOM 3630 C CA . ALA C 3 101 ? 8.057 49.737 -29.077 1.00 33.67 216 ALA G CA 1
ATOM 3631 C C . ALA C 3 101 ? 8.312 49.427 -30.545 1.00 45.93 216 ALA G C 1
ATOM 3632 O O . ALA C 3 101 ? 7.434 49.598 -31.395 1.00 36.83 216 ALA G O 1
ATOM 3634 N N . GLU C 3 102 ? 9.523 48.923 -30.807 1.00 41.19 217 GLU G N 1
ATOM 3635 C CA . GLU C 3 102 ? 9.912 48.429 -32.122 1.00 41.72 217 GLU G CA 1
ATOM 3636 C C . GLU C 3 102 ? 10.819 47.222 -31.935 1.00 43.89 217 GLU G C 1
ATOM 3637 O O . GLU C 3 102 ? 11.783 47.286 -31.158 1.00 48.26 217 GLU G O 1
ATOM 3643 N N . ILE C 3 103 ? 10.489 46.129 -32.635 1.00 37.60 218 ILE G N 1
ATOM 3644 C CA . ILE C 3 103 ? 11.258 44.890 -32.642 1.00 39.18 218 ILE G CA 1
ATOM 3645 C C . ILE C 3 103 ? 11.558 44.472 -34.079 1.00 44.79 218 ILE G C 1
ATOM 3646 O O . ILE C 3 103 ? 10.918 44.927 -35.030 1.00 40.06 218 ILE G O 1
ATOM 3651 N N . SER C 3 104 ? 12.547 43.589 -34.231 1.00 43.71 219 SER G N 1
ATOM 3652 C CA . SER C 3 104 ? 12.930 43.123 -35.561 1.00 44.53 219 SER G CA 1
ATOM 3653 C C . SER C 3 104 ? 13.492 41.708 -35.489 1.00 49.91 219 SER G C 1
ATOM 3654 O O . SER C 3 104 ? 14.029 41.286 -34.456 1.00 47.32 219 SER G O 1
ATOM 3657 N N . TYR C 3 105 ? 13.384 40.990 -36.610 1.00 48.46 220 TYR G N 1
ATOM 3658 C CA . TYR C 3 105 ? 13.789 39.585 -36.683 1.00 49.16 220 TYR G CA 1
ATOM 3659 C C . TYR C 3 105 ? 13.683 39.095 -38.128 1.00 56.68 220 TYR G C 1
ATOM 3660 O O . TYR C 3 105 ? 12.949 39.662 -38.940 1.00 51.13 220 TYR G O 1
ATOM 3669 N N . ARG C 3 106 ? 14.408 38.021 -38.432 1.00 56.50 221 ARG G N 1
ATOM 3670 C CA . ARG C 3 106 ? 14.179 37.248 -39.650 1.00 56.46 221 ARG G CA 1
ATOM 3671 C C . ARG C 3 106 ? 13.178 36.136 -39.357 1.00 59.90 221 ARG G C 1
ATOM 3672 O O . ARG C 3 106 ? 13.410 35.311 -38.467 1.00 61.52 221 ARG G O 1
ATOM 3680 N N . PHE C 3 107 ? 12.077 36.102 -40.102 1.00 53.12 222 PHE G N 1
ATOM 3681 C CA . PHE C 3 107 ? 11.024 35.139 -39.807 1.00 57.74 222 PHE G CA 1
ATOM 3682 C C . PHE C 3 107 ? 11.444 33.726 -40.194 1.00 68.43 222 PHE G C 1
ATOM 3683 O O . PHE C 3 107 ? 11.916 33.486 -41.311 1.00 66.06 222 PHE G O 1
ATOM 3691 N N . GLN C 3 108 ? 11.253 32.788 -39.272 1.00 73.02 223 GLN G N 1
ATOM 3692 C CA . GLN C 3 108 ? 11.553 31.378 -39.516 1.00 80.59 223 GLN G CA 1
ATOM 3693 C C . GLN C 3 108 ? 10.526 30.479 -38.829 1.00 80.73 223 GLN G C 1
ATOM 3694 O O . GLN C 3 108 ? 9.823 29.708 -39.485 1.00 83.73 223 GLN G O 1
ATOM 3700 N N . ALA C 3 113 ? 7.115 31.245 -31.129 1.00 86.52 228 ALA G N 1
ATOM 3701 C CA . ALA C 3 113 ? 7.502 30.506 -29.931 1.00 89.66 228 ALA G CA 1
ATOM 3702 C C . ALA C 3 113 ? 9.009 30.253 -29.908 1.00 93.01 228 ALA G C 1
ATOM 3703 O O . ALA C 3 113 ? 9.695 30.623 -28.953 1.00 91.34 228 ALA G O 1
ATOM 3705 N N . ASP C 3 114 ? 9.517 29.608 -30.961 1.00 93.99 229 ASP G N 1
ATOM 3706 C CA . ASP C 3 114 ? 10.949 29.429 -31.164 1.00 89.97 229 ASP G CA 1
ATOM 3707 C C . ASP C 3 114 ? 11.565 30.568 -31.966 1.00 86.87 229 ASP G C 1
ATOM 3708 O O . ASP C 3 114 ? 12.655 30.402 -32.526 1.00 87.05 229 ASP G O 1
ATOM 3713 N N . GLN C 3 115 ? 10.889 31.716 -32.033 1.00 81.26 230 GLN G N 1
ATOM 3714 C CA . GLN C 3 115 ? 11.267 32.814 -32.910 1.00 73.58 230 GLN G CA 1
ATOM 3715 C C . GLN C 3 115 ? 12.068 33.850 -32.135 1.00 69.95 230 GLN G C 1
ATOM 3716 O O . GLN C 3 115 ? 11.484 34.630 -31.370 1.00 65.43 230 GLN G O 1
ATOM 3722 N N . PRO C 3 116 ? 13.389 33.913 -32.293 1.00 67.52 231 PRO G N 1
ATOM 3723 C CA . PRO C 3 116 ? 14.151 34.967 -31.616 1.00 64.45 231 PRO G CA 1
ATOM 3724 C C . PRO C 3 116 ? 13.943 36.311 -32.294 1.00 62.40 231 PRO G C 1
ATOM 3725 O O . PRO C 3 116 ? 13.824 36.399 -33.517 1.00 63.92 231 PRO G O 1
ATOM 3729 N N . TRP C 3 117 ? 13.881 37.367 -31.486 1.00 58.80 232 TRP G N 1
ATOM 3730 C CA . TRP C 3 117 ? 13.761 38.716 -32.018 1.00 54.61 232 TRP G CA 1
ATOM 3731 C C . TRP C 3 117 ? 14.649 39.657 -31.219 1.00 52.44 232 TRP G C 1
ATOM 3732 O O . TRP C 3 117 ? 15.076 39.352 -30.103 1.00 55.33 232 TRP G O 1
ATOM 3743 N N . ILE C 3 118 ? 14.920 40.811 -31.815 1.00 48.13 233 ILE G N 1
ATOM 3744 C CA . ILE C 3 118 ? 15.727 41.858 -31.207 1.00 48.48 233 ILE G CA 1
ATOM 3745 C C . ILE C 3 118 ? 14.802 43.020 -30.880 1.00 52.57 233 ILE G C 1
ATOM 3746 O O . ILE C 3 118 ? 13.985 43.426 -31.719 1.00 43.32 233 ILE G O 1
ATOM 3751 N N . VAL C 3 119 ? 14.908 43.533 -29.658 1.00 48.27 234 VAL G N 1
ATOM 3752 C CA . VAL C 3 119 ? 14.128 44.689 -29.230 1.00 47.35 234 VAL G CA 1
ATOM 3753 C C . VAL C 3 119 ? 14.885 45.930 -29.686 1.00 53.05 234 VAL G C 1
ATOM 3754 O O . VAL C 3 119 ? 15.934 46.265 -29.135 1.00 57.22 234 VAL G O 1
ATOM 3758 N N . VAL C 3 120 ? 14.395 46.638 -30.698 1.00 53.54 235 VAL G N 1
ATOM 3759 C CA . VAL C 3 120 ? 15.184 47.775 -31.265 1.00 55.29 235 VAL G CA 1
ATOM 3760 C C . VAL C 3 120 ? 14.978 49.045 -30.442 1.00 56.77 235 VAL G C 1
ATOM 3761 O O . VAL C 3 120 ? 15.965 49.749 -30.193 1.00 61.32 235 VAL G O 1
ATOM 3765 N N . ASN C 3 121 ? 13.742 49.331 -30.053 1.00 57.12 236 ASN G N 1
ATOM 3766 C CA . ASN C 3 121 ? 13.460 50.596 -29.331 1.00 58.24 236 ASN G CA 1
ATOM 3767 C C . ASN C 3 121 ? 12.335 50.382 -28.316 1.00 57.17 236 ASN G C 1
ATOM 3768 O O . ASN C 3 121 ? 11.587 49.400 -28.464 1.00 47.07 236 ASN G O 1
ATOM 3773 N N . THR C 3 122 ? 12.246 51.263 -27.318 1.00 59.26 237 THR G N 1
ATOM 3774 C CA . THR C 3 122 ? 11.157 51.187 -26.311 1.00 51.54 237 THR G CA 1
ATOM 3775 C C . THR C 3 122 ? 10.903 52.609 -25.811 1.00 58.20 237 THR G C 1
ATOM 3776 O O . THR C 3 122 ? 11.847 53.399 -25.830 1.00 62.36 237 THR G O 1
ATOM 3780 N N . SER C 3 123 ? 9.673 52.917 -25.402 1.00 59.13 238 SER G N 1
ATOM 3781 C CA . SER C 3 123 ? 9.331 54.249 -24.936 1.00 55.19 238 SER G CA 1
ATOM 3782 C C . SER C 3 123 ? 9.295 54.254 -23.410 1.00 51.34 238 SER G C 1
ATOM 3783 O O . SER C 3 123 ? 9.189 53.202 -22.774 1.00 53.27 238 SER G O 1
ATOM 3786 N N . THR C 3 124 ? 9.404 55.443 -22.818 1.00 49.72 239 THR G N 1
ATOM 3787 C CA . THR C 3 124 ? 9.331 55.569 -21.364 1.00 54.40 239 THR G CA 1
ATOM 3788 C C . THR C 3 124 ? 7.973 56.053 -20.872 1.00 50.92 239 THR G C 1
ATOM 3789 O O . THR C 3 124 ? 7.803 56.227 -19.661 1.00 53.72 239 THR G O 1
ATOM 3793 N N . LEU C 3 125 ? 7.008 56.283 -21.763 1.00 48.01 240 LEU G N 1
ATOM 3794 C CA . LEU C 3 125 ? 5.706 56.885 -21.364 1.00 46.51 240 LEU G CA 1
ATOM 3795 C C . LEU C 3 125 ? 5.116 56.278 -20.075 1.00 44.56 240 LEU G C 1
ATOM 3796 O O . LEU C 3 125 ? 4.829 57.044 -19.143 1.00 44.68 240 LEU G O 1
ATOM 3801 N N . PHE C 3 126 ? 4.901 54.967 -20.038 1.00 42.43 241 PHE G N 1
ATOM 3802 C CA . PHE C 3 126 ? 4.205 54.341 -18.882 1.00 39.26 241 PHE G CA 1
ATOM 3803 C C . PHE C 3 126 ? 5.094 54.422 -17.640 1.00 42.11 241 PHE G C 1
ATOM 3804 O O . PHE C 3 126 ? 4.598 54.538 -16.516 1.00 38.51 241 PHE G O 1
ATOM 3812 N N . ASP C 3 127 ? 6.400 54.384 -17.860 1.00 47.50 242 ASP G N 1
ATOM 3813 C CA . ASP C 3 127 ? 7.353 54.453 -16.723 1.00 48.51 242 ASP G CA 1
ATOM 3814 C C . ASP C 3 127 ? 7.217 55.831 -16.072 1.00 46.36 242 ASP G C 1
ATOM 3815 O O . ASP C 3 127 ? 7.221 55.885 -14.839 1.00 48.46 242 ASP G O 1
ATOM 3820 N N . GLU C 3 128 ? 7.037 56.883 -16.866 1.00 44.77 243 GLU G N 1
ATOM 3821 C CA . GLU C 3 128 ? 6.804 58.231 -16.292 1.00 47.61 243 GLU G CA 1
ATOM 3822 C C . GLU C 3 128 ? 5.537 58.216 -15.431 1.00 46.46 243 GLU G C 1
ATOM 3823 O O . GLU C 3 128 ? 5.449 59.028 -14.501 1.00 42.96 243 GLU G O 1
ATOM 3829 N N . LEU C 3 129 ? 4.590 57.337 -15.756 1.00 41.99 244 LEU G N 1
ATOM 3830 C CA . LEU C 3 129 ? 3.314 57.251 -15.011 1.00 38.41 244 LEU G CA 1
ATOM 3831 C C . LEU C 3 129 ? 3.411 56.183 -13.908 1.00 35.02 244 LEU G C 1
ATOM 3832 O O . LEU C 3 129 ? 2.395 55.919 -13.269 1.00 33.41 244 LEU G O 1
ATOM 3837 N N . GLU C 3 130 ? 4.596 55.619 -13.704 1.00 33.28 245 GLU G N 1
ATOM 3838 C CA . GLU C 3 130 ? 4.807 54.563 -12.683 1.00 36.59 245 GLU G CA 1
ATOM 3839 C C . GLU C 3 130 ? 3.846 53.406 -12.995 1.00 33.89 245 GLU G C 1
ATOM 3840 O O . GLU C 3 130 ? 3.218 52.885 -12.064 1.00 30.26 245 GLU G O 1
ATOM 3846 N N . LEU C 3 131 ? 3.755 53.057 -14.275 1.00 31.90 246 LEU G N 1
ATOM 3847 C CA . LEU C 3 131 ? 2.919 51.926 -14.720 1.00 31.57 246 LEU G CA 1
ATOM 3848 C C . LEU C 3 131 ? 3.791 51.053 -15.630 1.00 26.90 246 LEU G C 1
ATOM 3849 O O . LEU C 3 131 ? 4.787 51.544 -16.155 1.00 27.99 246 LEU G O 1
ATOM 3854 N N . ASP C 3 132 ? 3.420 49.794 -15.771 1.00 26.44 247 ASP G N 1
ATOM 3855 C CA . ASP C 3 132 ? 4.182 48.866 -16.632 1.00 24.48 247 ASP G CA 1
ATOM 3856 C C . ASP C 3 132 ? 3.842 49.118 -18.093 1.00 22.33 247 ASP G C 1
ATOM 3857 O O . ASP C 3 132 ? 2.665 49.178 -18.441 1.00 24.65 247 ASP G O 1
ATOM 3862 N N . PRO C 3 133 ? 4.854 49.279 -18.957 1.00 28.72 248 PRO G N 1
ATOM 3863 C CA . PRO C 3 133 ? 4.587 49.382 -20.379 1.00 26.33 248 PRO G CA 1
ATOM 3864 C C . PRO C 3 133 ? 4.078 48.047 -20.907 1.00 25.97 248 PRO G C 1
ATOM 3865 O O . PRO C 3 133 ? 4.387 47.004 -20.325 1.00 29.04 248 PRO G O 1
ATOM 3869 N N . PRO C 3 134 ? 3.268 48.015 -21.983 1.00 28.89 249 PRO G N 1
ATOM 3870 C CA . PRO C 3 134 ? 2.878 46.730 -22.590 1.00 28.77 249 PRO G CA 1
ATOM 3871 C C . PRO C 3 134 ? 4.079 45.839 -22.895 1.00 30.63 249 PRO G C 1
ATOM 3872 O O . PRO C 3 134 ? 5.176 46.318 -23.192 1.00 33.29 249 PRO G O 1
ATOM 3876 N N . GLU C 3 135 ? 3.874 44.524 -22.759 1.00 27.45 250 GLU G N 1
ATOM 3877 C CA . GLU C 3 135 ? 4.840 43.546 -23.241 1.00 30.52 250 GLU G CA 1
ATOM 3878 C C . GLU C 3 135 ? 4.627 43.288 -24.729 1.00 32.33 250 GLU G C 1
ATOM 3879 O O . GLU C 3 135 ? 3.493 43.176 -25.204 1.00 30.63 250 GLU G O 1
ATOM 3885 N N . ILE C 3 136 ? 5.723 43.165 -25.465 1.00 34.06 251 ILE G N 1
ATOM 3886 C CA . ILE C 3 136 ? 5.681 43.125 -26.928 1.00 35.22 251 ILE G CA 1
ATOM 3887 C C . ILE C 3 136 ? 6.310 41.828 -27.403 1.00 36.16 251 ILE G C 1
ATOM 3888 O O . ILE C 3 136 ? 7.445 41.513 -27.022 1.00 37.43 251 ILE G O 1
ATOM 3893 N N . GLU C 3 137 ? 5.592 41.089 -28.246 1.00 36.58 252 GLU G N 1
ATOM 3894 C CA . GLU C 3 137 ? 6.119 39.902 -28.894 1.00 35.33 252 GLU G CA 1
ATOM 3895 C C . GLU C 3 137 ? 5.742 40.021 -30.361 1.00 31.03 252 GLU G C 1
ATOM 3896 O O . GLU C 3 137 ? 4.823 40.771 -30.696 1.00 29.73 252 GLU G O 1
ATOM 3902 N N . PRO C 3 138 ? 6.408 39.286 -31.253 1.00 35.16 253 PRO G N 1
ATOM 3903 C CA . PRO C 3 138 ? 5.967 39.289 -32.663 1.00 33.27 253 PRO G CA 1
ATOM 3904 C C . PRO C 3 138 ? 4.461 39.107 -32.813 1.00 29.89 253 PRO G C 1
ATOM 3905 O O . PRO C 3 138 ? 3.898 38.091 -32.396 1.00 34.33 253 PRO G O 1
ATOM 3909 N N . GLY C 3 139 ? 3.790 40.116 -33.364 1.00 33.11 254 GLY G N 1
ATOM 3910 C CA . GLY C 3 139 ? 2.370 40.020 -33.649 1.00 31.93 254 GLY G CA 1
ATOM 3911 C C . GLY C 3 139 ? 1.439 40.317 -32.501 1.00 34.13 254 GLY G C 1
ATOM 3912 O O . GLY C 3 139 ? 0.217 40.190 -32.662 1.00 31.14 254 GLY G O 1
ATOM 3913 N N . VAL C 3 140 ? 1.952 40.721 -31.342 1.00 32.61 255 VAL G N 1
ATOM 3914 C CA . VAL C 3 140 ? 1.088 40.731 -30.170 1.00 31.89 255 VAL G CA 1
ATOM 3915 C C . VAL C 3 140 ? 1.568 41.767 -29.155 1.00 30.47 255 VAL G C 1
ATOM 3916 O O . VAL C 3 140 ? 2.778 41.941 -28.934 1.00 28.61 255 VAL G O 1
ATOM 3920 N N . LEU C 3 141 ? 0.593 42.445 -28.530 1.00 30.75 256 LEU G N 1
ATOM 3921 C CA . LEU C 3 141 ? 0.834 43.414 -27.462 1.00 29.54 256 LEU G CA 1
ATOM 3922 C C . LEU C 3 141 ? 0.024 42.990 -26.240 1.00 30.69 256 LEU G C 1
ATOM 3923 O O . LEU C 3 141 ? -1.175 42.735 -26.357 1.00 29.83 256 LEU G O 1
ATOM 3928 N N . LYS C 3 142 ? 0.654 42.926 -25.071 1.00 28.84 257 LYS G N 1
ATOM 3929 C CA . LYS C 3 142 ? -0.018 42.415 -23.883 1.00 30.89 257 LYS G CA 1
ATOM 3930 C C . LYS C 3 142 ? 0.009 43.459 -22.781 1.00 28.67 257 LYS G C 1
ATOM 3931 O O . LYS C 3 142 ? 1.051 44.066 -22.526 1.00 25.82 257 LYS G O 1
ATOM 3937 N N . VAL C 3 143 ? -1.127 43.599 -22.093 1.00 28.50 258 VAL G N 1
ATOM 3938 C CA . VAL C 3 143 ? -1.212 44.489 -20.902 1.00 26.68 258 VAL G CA 1
ATOM 3939 C C . VAL C 3 143 ? -1.725 43.621 -19.738 1.00 26.30 258 VAL G C 1
ATOM 3940 O O . VAL C 3 143 ? -2.849 43.128 -19.844 1.00 25.72 258 VAL G O 1
ATOM 3944 N N . LEU C 3 144 ? -0.917 43.432 -18.695 1.00 26.13 259 LEU G N 1
ATOM 3945 C CA . LEU C 3 144 ? -1.278 42.559 -17.544 1.00 26.39 259 LEU G CA 1
ATOM 3946 C C . LEU C 3 144 ? -2.494 43.085 -16.771 1.00 22.51 259 LEU G C 1
ATOM 3947 O O . LEU C 3 144 ? -3.291 42.271 -16.314 1.00 24.88 259 LEU G O 1
ATOM 3952 N N . ARG C 3 145 ? -2.605 44.398 -16.626 1.00 21.15 260 ARG G N 1
ATOM 3953 C CA . ARG C 3 145 ? -3.683 44.954 -15.777 1.00 24.52 260 ARG G CA 1
ATOM 3954 C C . ARG C 3 145 ? -4.236 46.244 -16.378 1.00 23.03 260 ARG G C 1
ATOM 3955 O O . ARG C 3 145 ? -3.494 47.222 -16.468 1.00 24.45 260 ARG G O 1
ATOM 3963 N N . THR C 3 146 ? -5.515 46.217 -16.719 1.00 26.59 261 THR G N 1
ATOM 3964 C CA . THR C 3 146 ? -6.174 47.370 -17.321 1.00 23.89 261 THR G CA 1
ATOM 3965 C C . THR C 3 146 ? -6.481 48.481 -16.317 1.00 29.16 261 THR G C 1
ATOM 3966 O O . THR C 3 146 ? -6.923 48.233 -15.191 1.00 25.80 261 THR G O 1
ATOM 3970 N N . GLU C 3 147 ? -6.289 49.714 -16.782 1.00 25.27 262 GLU G N 1
ATOM 3971 C CA . GLU C 3 147 ? -6.442 50.977 -16.081 1.00 35.18 262 GLU G CA 1
ATOM 3972 C C . GLU C 3 147 ? -6.713 52.033 -17.151 1.00 32.48 262 GLU G C 1
ATOM 3973 O O . GLU C 3 147 ? -6.440 51.812 -18.330 1.00 28.99 262 GLU G O 1
ATOM 3979 N N . LYS C 3 148 ? -7.232 53.193 -16.741 1.00 30.71 263 LYS G N 1
ATOM 3980 C CA . LYS C 3 148 ? -7.654 54.175 -17.745 1.00 34.04 263 LYS G CA 1
ATOM 3981 C C . LYS C 3 148 ? -6.496 54.626 -18.637 1.00 35.96 263 LYS G C 1
ATOM 3982 O O . LYS C 3 148 ? -6.716 54.963 -19.809 1.00 30.01 263 LYS G O 1
ATOM 3988 N N . GLN C 3 149 ? -5.257 54.622 -18.129 1.00 33.19 264 GLN G N 1
ATOM 3989 C CA . GLN C 3 149 ? -4.161 55.118 -18.960 1.00 35.82 264 GLN G CA 1
ATOM 3990 C C . GLN C 3 149 ? -3.801 54.185 -20.112 1.00 31.57 264 GLN G C 1
ATOM 3991 O O . GLN C 3 149 ? -3.016 54.596 -20.973 1.00 32.66 264 GLN G O 1
ATOM 3997 N N . TYR C 3 150 ? -4.325 52.954 -20.144 1.00 28.29 265 TYR G N 1
ATOM 3998 C CA . TYR C 3 150 ? -4.084 52.044 -21.260 1.00 31.99 265 TYR G CA 1
ATOM 3999 C C . TYR C 3 150 ? -5.155 52.141 -22.348 1.00 31.37 265 TYR G C 1
ATOM 4000 O O . TYR C 3 150 ? -4.997 51.530 -23.419 1.00 28.11 265 TYR G O 1
ATOM 4009 N N . LEU C 3 151 ? -6.217 52.912 -22.120 1.00 30.89 266 LEU G N 1
ATOM 4010 C CA . LEU C 3 151 ? -7.298 53.034 -23.089 1.00 26.92 266 LEU G CA 1
ATOM 4011 C C . LEU C 3 151 ? -6.878 53.951 -24.222 1.00 32.90 266 LEU G C 1
ATOM 4012 O O . LEU C 3 151 ? -6.122 54.906 -24.022 1.00 34.42 266 LEU G O 1
ATOM 4017 N N . GLY C 3 152 ? -7.409 53.686 -25.414 1.00 32.28 267 GLY G N 1
ATOM 4018 C CA . GLY C 3 152 ? -7.046 54.514 -26.543 1.00 33.71 267 GLY G CA 1
ATOM 4019 C C . GLY C 3 152 ? -6.822 53.718 -27.814 1.00 30.02 267 GLY G C 1
ATOM 4020 O O . GLY C 3 152 ? -7.325 52.598 -27.949 1.00 29.14 267 GLY G O 1
ATOM 4021 N N . VAL C 3 153 ? -6.028 54.274 -28.729 1.00 34.48 268 VAL G N 1
ATOM 4022 C CA . VAL C 3 153 ? -5.826 53.719 -30.065 1.00 28.19 268 VAL G CA 1
ATOM 4023 C C . VAL C 3 153 ? -4.410 53.176 -30.186 1.00 27.83 268 VAL G C 1
ATOM 4024 O O . VAL C 3 153 ? -3.444 53.894 -29.939 1.00 31.36 268 VAL G O 1
ATOM 4028 N N . TYR C 3 154 ? -4.283 51.914 -30.579 1.00 27.56 269 TYR G N 1
ATOM 4029 C CA . TYR C 3 154 ? -2.986 51.278 -30.799 1.00 26.14 269 TYR G CA 1
ATOM 4030 C C . TYR C 3 154 ? -2.841 50.959 -32.282 1.00 28.43 269 TYR G C 1
ATOM 4031 O O . TYR C 3 154 ? -3.761 50.399 -32.878 1.00 31.60 269 TYR G O 1
ATOM 4040 N N . ILE C 3 155 ? -1.682 51.270 -32.866 1.00 28.25 270 ILE G N 1
ATOM 4041 C CA . ILE C 3 155 ? -1.413 51.002 -34.287 1.00 27.43 270 ILE G CA 1
ATOM 4042 C C . ILE C 3 155 ? -0.205 50.090 -34.421 1.00 28.01 270 ILE G C 1
ATOM 4043 O O . ILE C 3 155 ? 0.887 50.412 -33.933 1.00 33.48 270 ILE G O 1
ATOM 4048 N N . TRP C 3 156 ? -0.400 48.973 -35.109 1.00 25.14 271 TRP G N 1
ATOM 4049 C CA . TRP C 3 156 ? 0.629 47.991 -35.399 1.00 26.67 271 TRP G CA 1
ATOM 4050 C C . TRP C 3 156 ? 1.015 48.148 -36.856 1.00 29.98 271 TRP G C 1
ATOM 4051 O O . TRP C 3 156 ? 0.130 48.280 -37.716 1.00 29.30 271 TRP G O 1
ATOM 4062 N N . ASN C 3 157 ? 2.323 48.157 -37.117 1.00 30.01 272 ASN G N 1
ATOM 4063 C CA . ASN C 3 157 ? 2.866 48.274 -38.478 1.00 27.70 272 ASN G CA 1
ATOM 4064 C C . ASN C 3 157 ? 4.022 47.308 -38.619 1.00 31.84 272 ASN G C 1
ATOM 4065 O O . ASN C 3 157 ? 4.972 47.359 -37.835 1.00 33.88 272 ASN G O 1
ATOM 4070 N N . MET C 3 158 ? 3.959 46.423 -39.602 1.00 27.97 273 MET G N 1
ATOM 4071 C CA . MET C 3 158 ? 5.030 45.452 -39.763 1.00 27.52 273 MET G CA 1
ATOM 4072 C C . MET C 3 158 ? 5.543 45.589 -41.185 1.00 31.93 273 MET G C 1
ATOM 4073 O O . MET C 3 158 ? 4.754 45.630 -42.137 1.00 27.92 273 MET G O 1
ATOM 4078 N N . ARG C 3 159 ? 6.855 45.721 -41.322 1.00 32.12 274 ARG G N 1
ATOM 4079 C CA . ARG C 3 159 ? 7.472 46.000 -42.610 1.00 34.64 274 ARG G CA 1
ATOM 4080 C C . ARG C 3 159 ? 8.415 44.858 -42.941 1.00 40.39 274 ARG G C 1
ATOM 4081 O O . ARG C 3 159 ? 9.258 44.484 -42.113 1.00 38.21 274 ARG G O 1
ATOM 4089 N N . GLY C 3 160 ? 8.273 44.313 -44.146 1.00 38.08 275 GLY G N 1
ATOM 4090 C CA . GLY C 3 160 ? 9.116 43.233 -44.611 1.00 38.37 275 GLY G CA 1
ATOM 4091 C C . GLY C 3 160 ? 10.179 43.691 -45.591 1.00 41.12 275 GLY G C 1
ATOM 4092 O O . GLY C 3 160 ? 9.990 44.643 -46.349 1.00 37.50 275 GLY G O 1
ATOM 4093 N N . SER C 3 161 ? 11.306 42.976 -45.584 1.00 39.69 276 SER G N 1
ATOM 4094 C CA . SER C 3 161 ? 12.350 43.200 -46.575 1.00 42.92 276 SER G CA 1
ATOM 4095 C C . SER C 3 161 ? 11.931 42.768 -47.968 1.00 42.48 276 SER G C 1
ATOM 4096 O O . SER C 3 161 ? 12.684 43.009 -48.916 1.00 46.11 276 SER G O 1
ATOM 4099 N N . ASP C 3 162 ? 10.778 42.112 -48.106 1.00 43.59 277 ASP G N 1
ATOM 4100 C CA . ASP C 3 162 ? 10.199 41.877 -49.421 1.00 42.04 277 ASP G CA 1
ATOM 4101 C C . ASP C 3 162 ? 9.395 43.064 -49.929 1.00 43.06 277 ASP G C 1
ATOM 4102 O O . ASP C 3 162 ? 8.821 42.986 -51.024 1.00 37.82 277 ASP G O 1
ATOM 4107 N N . GLY C 3 163 ? 9.326 44.148 -49.161 1.00 37.70 278 GLY G N 1
ATOM 4108 C CA . GLY C 3 163 ? 8.708 45.366 -49.623 1.00 35.92 278 GLY G CA 1
ATOM 4109 C C . GLY C 3 163 ? 7.343 45.660 -49.048 1.00 41.60 278 GLY G C 1
ATOM 4110 O O . GLY C 3 163 ? 6.761 46.690 -49.400 1.00 40.09 278 GLY G O 1
ATOM 4111 N N . THR C 3 164 ? 6.815 44.807 -48.173 1.00 40.77 279 THR G N 1
ATOM 4112 C CA . THR C 3 164 ? 5.483 45.033 -47.638 1.00 42.60 279 THR G CA 1
ATOM 4113 C C . THR C 3 164 ? 5.510 46.008 -46.467 1.00 36.16 279 THR G C 1
ATOM 4114 O O . THR C 3 164 ? 6.509 46.141 -45.748 1.00 34.17 279 THR G O 1
ATOM 4118 N N . SER C 3 165 ? 4.384 46.689 -46.279 1.00 35.24 280 SER G N 1
ATOM 4119 C CA . SER C 3 165 ? 4.110 47.403 -45.046 1.00 33.87 280 SER G CA 1
ATOM 4120 C C . SER C 3 165 ? 2.649 47.141 -44.713 1.00 36.48 280 SER G C 1
ATOM 4121 O O . SER C 3 165 ? 1.767 47.453 -45.520 1.00 30.13 280 SER G O 1
ATOM 4124 N N . THR C 3 166 ? 2.393 46.560 -43.541 1.00 30.64 281 THR G N 1
ATOM 4125 C CA . THR C 3 166 ? 1.056 46.159 -43.128 1.00 31.27 281 THR G CA 1
ATOM 4126 C C . THR C 3 166 ? 0.708 46.923 -41.856 1.00 32.77 281 THR G C 1
ATOM 4127 O O . THR C 3 166 ? 1.563 47.104 -40.997 1.00 30.10 281 THR G O 1
ATOM 4131 N N . TYR C 3 167 ? -0.532 47.399 -41.770 1.00 29.75 282 TYR G N 1
ATOM 4132 C CA . TYR C 3 167 ? -1.041 48.145 -40.635 1.00 30.71 282 TYR G CA 1
ATOM 4133 C C . TYR C 3 167 ? -2.307 47.476 -40.135 1.00 32.67 282 TYR G C 1
ATOM 4134 O O . TYR C 3 167 ? -3.095 46.931 -40.920 1.00 32.09 282 TYR G O 1
ATOM 4143 N N . ALA C 3 168 ? -2.498 47.545 -38.818 1.00 31.28 283 ALA G N 1
ATOM 4144 C CA . ALA C 3 168 ? -3.778 47.256 -38.195 1.00 32.40 283 ALA G CA 1
ATOM 4145 C C . ALA C 3 168 ? -3.947 48.203 -37.019 1.00 33.31 283 ALA G C 1
ATOM 4146 O O . ALA C 3 168 ? -2.978 48.512 -36.315 1.00 28.91 283 ALA G O 1
ATOM 4148 N N . THR C 3 169 ? -5.171 48.676 -36.813 1.00 29.79 284 THR G N 1
ATOM 4149 C CA . THR C 3 169 ? -5.458 49.651 -35.771 1.00 38.03 284 THR G CA 1
ATOM 4150 C C . THR C 3 169 ? -6.512 49.090 -34.834 1.00 37.88 284 THR G C 1
ATOM 4151 O O . THR C 3 169 ? -7.518 48.538 -35.298 1.00 32.22 284 THR G O 1
ATOM 4155 N N . PHE C 3 170 ? -6.267 49.242 -33.521 1.00 35.09 285 PHE G N 1
ATOM 4156 C CA . PHE C 3 170 ? -7.096 48.748 -32.437 1.00 35.75 285 PHE G CA 1
ATOM 4157 C C . PHE C 3 170 ? -7.632 49.932 -31.643 1.00 35.35 285 PHE G C 1
ATOM 4158 O O . PHE C 3 170 ? -6.899 50.889 -31.367 1.00 31.23 285 PHE G O 1
ATOM 4166 N N . LEU C 3 171 ? -8.896 49.851 -31.243 1.00 35.52 286 LEU G N 1
ATOM 4167 C CA . LEU C 3 171 ? -9.502 50.824 -30.340 1.00 34.12 286 LEU G CA 1
ATOM 4168 C C . LEU C 3 171 ? -9.856 50.108 -29.045 1.00 33.70 286 LEU G C 1
ATOM 4169 O O . LEU C 3 171 ? -10.757 49.267 -29.033 1.00 32.28 286 LEU G O 1
ATOM 4174 N N . VAL C 3 172 ? -9.152 50.438 -27.960 1.00 32.50 287 VAL G N 1
ATOM 4175 C CA . VAL C 3 172 ? -9.377 49.832 -26.650 1.00 27.25 287 VAL G CA 1
ATOM 4176 C C . VAL C 3 172 ? -10.208 50.799 -25.813 1.00 28.30 287 VAL G C 1
ATOM 4177 O O . VAL C 3 172 ? -9.778 51.932 -25.547 1.00 29.04 287 VAL G O 1
ATOM 4181 N N . THR C 3 173 ? -11.391 50.352 -25.381 1.00 30.27 288 THR G N 1
ATOM 4182 C CA . THR C 3 173 ? -12.294 51.186 -24.594 1.00 30.42 288 THR G CA 1
ATOM 4183 C C . THR C 3 173 ? -12.788 50.432 -23.365 1.00 32.61 288 THR G C 1
ATOM 4184 O O . THR C 3 173 ? -12.826 49.198 -23.333 1.00 35.34 288 THR G O 1
ATOM 4188 N N . TRP C 3 174 ? -13.193 51.206 -22.360 1.00 35.69 289 TRP G N 1
ATOM 4189 C CA . TRP C 3 174 ? -13.651 50.670 -21.079 1.00 35.25 289 TRP G CA 1
ATOM 4190 C C . TRP C 3 174 ? -15.093 50.195 -21.184 1.00 33.26 289 TRP G C 1
ATOM 4191 O O . TRP C 3 174 ? -15.978 50.970 -21.559 1.00 34.25 289 TRP G O 1
ATOM 4202 N N . LYS C 3 175 ? -15.322 48.929 -20.822 1.00 37.13 290 LYS G N 1
ATOM 4203 C CA . LYS C 3 175 ? -16.647 48.313 -20.894 1.00 42.02 290 LYS G CA 1
ATOM 4204 C C . LYS C 3 175 ? -17.715 49.084 -20.112 1.00 44.72 290 LYS G C 1
ATOM 4205 O O . LYS C 3 175 ? -18.883 49.090 -20.513 1.00 44.62 290 LYS G O 1
ATOM 4211 N N . GLY C 3 176 ? -17.347 49.728 -18.996 1.00 37.86 291 GLY G N 1
ATOM 4212 C CA . GLY C 3 176 ? -18.316 50.420 -18.157 1.00 41.56 291 GLY G CA 1
ATOM 4213 C C . GLY C 3 176 ? -18.893 51.707 -18.724 1.00 42.09 291 GLY G C 1
ATOM 4214 O O . GLY C 3 176 ? -19.776 52.294 -18.089 1.00 39.01 291 GLY G O 1
ATOM 4215 N N . ASP C 3 177 ? -18.414 52.165 -19.886 1.00 39.75 292 ASP G N 1
ATOM 4216 C CA . ASP C 3 177 ? -18.911 53.352 -20.585 1.00 38.91 292 ASP G CA 1
ATOM 4217 C C . ASP C 3 177 ? -19.681 52.863 -21.816 1.00 44.56 292 ASP G C 1
ATOM 4218 O O . ASP C 3 177 ? -19.071 52.497 -22.824 1.00 41.50 292 ASP G O 1
ATOM 4223 N N . GLU C 3 178 ? -21.016 52.851 -21.733 1.00 44.86 293 GLU G N 1
ATOM 4224 C CA . GLU C 3 178 ? -21.855 52.331 -22.811 1.00 41.89 293 GLU G CA 1
ATOM 4225 C C . GLU C 3 178 ? -22.238 53.449 -23.763 1.00 44.55 293 GLU G C 1
ATOM 4226 O O . GLU C 3 178 ? -22.793 54.467 -23.335 1.00 38.23 293 GLU G O 1
ATOM 4232 N N . LYS C 3 179 ? -21.964 53.227 -25.055 1.00 46.08 294 LYS G N 1
ATOM 4233 C CA . LYS C 3 179 ? -22.298 54.111 -26.174 1.00 53.95 294 LYS G CA 1
ATOM 4234 C C . LYS C 3 179 ? -21.392 55.338 -26.190 1.00 55.20 294 LYS G C 1
ATOM 4235 O O . LYS C 3 179 ? -20.335 55.328 -26.829 1.00 57.17 294 LYS G O 1
#

Radius of gyration: 28.39 Å; Cα contacts (8 Å, |Δi|>4): 1425; chains: 3; bounding box: 57×70×87 Å

Solvent-accessible surface area: 25350 Å² total; per-residue (Å²): 174,13,126,12,99,8,61,37,57,8,30,8,96,56,92,78,46,0,49,1,37,0,52,3,58,68,34,66,1,70,38,68,96,62,4,3,0,0,0,19,26,8,149,71,117,25,11,39,2,1,0,0,3,3,84,92,29,23,19,7,50,6,58,64,5,160,128,56,6,76,5,56,38,55,60,102,139,58,50,1,27,1,134,0,41,65,1,72,73,60,2,43,4,44,0,9,0,0,28,0,102,18,39,69,97,13,0,1,8,0,11,58,33,0,120,18,19,39,0,23,7,26,92,37,97,86,37,88,21,12,49,9,20,32,3,25,10,134,98,89,7,3,0,0,0,6,0,18,40,1,28,0,53,55,15,80,26,43,2,34,98,40,93,38,97,91,36,38,26,54,4,66,25,36,98,28,132,81,34,39,38,16,17,3,0,1,0,32,6,83,44,96,18,29,80,116,90,50,14,54,0,8,0,46,0,132,22,26,141,45,127,40,84,52,118,6,88,69,137,158,132,5,121,8,55,26,64,49,85,57,29,57,8,48,76,45,58,167,13,68,0,52,0,119,1,71,26,34,0,110,41,7,0,0,0,0,10,23,67,57,84,136,17,2,89,5,1,0,49,8,1,66,46,65,32,147,85,16,59,108,48,8,61,9,59,30,82,24,47,84,1,45,0,17,0,54,47,0,55,25,74,1,25,5,29,0,21,0,0,0,1,27,42,11,2,21,21,2,92,9,0,119,1,42,2,106,82,104,70,20,45,10,58,10,42,23,4,54,12,17,92,94,3,15,197,79,35,39,0,2,0,0,0,0,0,9,53,0,30,36,142,122,19,130,22,7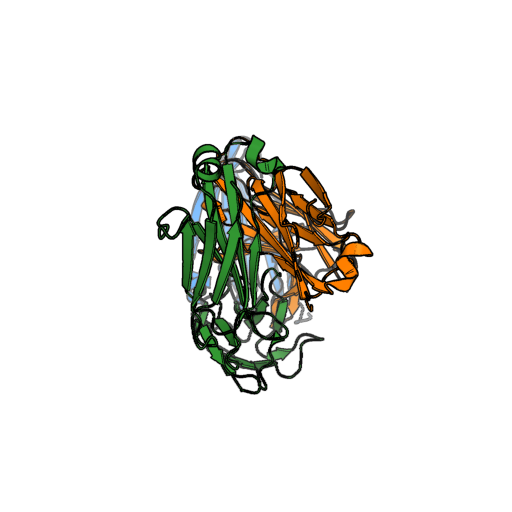3,6,46,4,63,131,54,101,45,101,87,46,53,90,88,13,48,18,103,6,38,55,181,63,4,7,22,0,14,7,2,26,0,62,10,57,88,55,62,10,80,155,67,117,44,0,9,0,42,0,69,9,129,31,33,127,73,67,45,69,89,66,26,73,173,35,254,64,70,134,32,72,7,79,52,1,30,17,10,22,1,134,6,93,46,162,68,106,164,31,13,135,6,45,1,24,0,21,1,68,71,90,92,109,48,72,9,6,39,1,23,14,118,43,138,149,146,25,100,58,120,80,78,83,82,25,86,46,2,67,131,79,100,2,36,43,13,61,19,42,26,4,11,0,16,4,30,12,2,5,113,58,7,27,3,39,0,52,0,12,6,133,10,60,71,70,69,60,56,135,14,24,3,50,1,62,111,126,46,104,160,151